Protein AF-0000000075213636 (afdb_homodimer)

Structure (mmCIF, N/CA/C/O backbone):
data_AF-0000000075213636-model_v1
#
loop_
_entity.id
_entity.type
_entity.pdbx_description
1 polymer 'Thymidylate kinase'
#
loop_
_atom_site.group_PDB
_atom_site.id
_atom_site.type_symbol
_atom_site.label_atom_id
_atom_site.label_alt_id
_atom_site.label_comp_id
_atom_site.label_asym_id
_atom_site.label_entity_id
_atom_site.label_seq_id
_atom_site.pdbx_PDB_ins_code
_atom_site.Cartn_x
_atom_site.Cartn_y
_atom_site.Cartn_z
_atom_site.occupancy
_atom_site.B_iso_or_equiv
_atom_site.auth_seq_id
_atom_site.auth_comp_id
_atom_site.auth_asym_id
_atom_site.auth_atom_id
_atom_site.pdbx_PDB_model_num
ATOM 1 N N . MET A 1 1 ? 4.32 19.781 8.117 1 98.44 1 MET A N 1
ATOM 2 C CA . MET A 1 1 ? 3.213 20.672 8.477 1 98.44 1 MET A CA 1
ATOM 3 C C . MET A 1 1 ? 1.872 20 8.18 1 98.44 1 MET A C 1
ATOM 5 O O . MET A 1 1 ? 1.632 19.547 7.059 1 98.44 1 MET A O 1
ATOM 9 N N . GLU A 1 2 ? 1.078 19.844 9.227 1 98.81 2 GLU A N 1
ATOM 10 C CA . GLU A 1 2 ? -0.258 19.266 9.102 1 98.81 2 GLU A CA 1
ATOM 11 C C . GLU A 1 2 ? -1.334 20.281 9.484 1 98.81 2 GLU A C 1
ATOM 13 O O . GLU A 1 2 ? -1.061 21.234 10.203 1 98.81 2 GLU A O 1
ATOM 18 N N . GLY A 1 3 ? -2.5 20.031 9.023 1 98.19 3 GLY A N 1
ATOM 19 C CA . GLY A 1 3 ? -3.666 20.859 9.266 1 98.19 3 GLY A CA 1
ATOM 20 C C . GLY A 1 3 ? -4.836 20.531 8.359 1 98.19 3 GLY A C 1
ATOM 21 O O . GLY A 1 3 ? -4.645 20.062 7.234 1 98.19 3 GLY A O 1
ATOM 22 N N . LEU A 1 4 ? -6.012 20.797 8.875 1 96.75 4 LEU A N 1
ATOM 23 C CA . LEU A 1 4 ? -7.199 20.547 8.07 1 96.75 4 LEU A CA 1
ATOM 24 C C . LEU A 1 4 ? -7.371 21.625 7.012 1 96.75 4 LEU A C 1
ATOM 26 O O . LEU A 1 4 ? -6.645 22.625 7.016 1 96.75 4 LEU A O 1
ATOM 30 N N . ASP A 1 5 ? -8.234 21.375 6.066 1 90.38 5 ASP A N 1
ATOM 31 C CA . ASP A 1 5 ? -8.531 22.359 5.043 1 90.38 5 ASP A CA 1
ATOM 32 C C . ASP A 1 5 ? -8.961 23.688 5.676 1 90.38 5 ASP A C 1
ATOM 34 O O . ASP A 1 5 ? -9.812 23.703 6.57 1 90.38 5 ASP A O 1
ATOM 38 N N . GLY A 1 6 ? -8.312 24.734 5.254 1 90.12 6 GLY A N 1
ATOM 39 C CA . GLY A 1 6 ? -8.664 26.062 5.758 1 90.12 6 GLY A CA 1
ATOM 40 C C . GLY A 1 6 ? -7.883 26.453 7 1 90.12 6 GLY A C 1
ATOM 41 O O . GLY A 1 6 ? -8.086 27.531 7.551 1 90.12 6 GLY A O 1
ATOM 42 N N . SER A 1 7 ? -6.934 25.656 7.414 1 94.81 7 SER A N 1
ATOM 43 C CA . SER A 1 7 ? -6.207 25.922 8.656 1 94.81 7 SER A CA 1
ATOM 44 C C . SER A 1 7 ? -5.098 26.938 8.445 1 94.81 7 SER A C 1
ATOM 46 O O . SER A 1 7 ? -4.539 27.469 9.406 1 94.81 7 SER A O 1
ATOM 48 N N . GLY A 1 8 ? -4.785 27.25 7.168 1 94.31 8 GLY A N 1
ATOM 49 C CA . GLY A 1 8 ? -3.68 28.141 6.871 1 94.31 8 GLY A CA 1
ATOM 50 C C . GLY A 1 8 ? -2.361 27.422 6.668 1 94.31 8 GLY A C 1
ATOM 51 O O . GLY A 1 8 ? -1.298 28.047 6.676 1 94.31 8 GLY A O 1
ATOM 52 N N . LYS A 1 9 ? -2.416 26.109 6.453 1 96.06 9 LYS A N 1
ATOM 53 C CA . LYS A 1 9 ? -1.231 25.266 6.332 1 96.06 9 LYS A CA 1
ATOM 54 C C . LYS A 1 9 ? -0.341 25.734 5.184 1 96.06 9 LYS A C 1
ATOM 56 O O . LYS A 1 9 ? 0.874 25.859 5.348 1 96.06 9 LYS A O 1
ATOM 61 N N . SER A 1 10 ? -0.958 25.984 4.027 1 95 10 SER A N 1
ATOM 62 C CA . SER A 1 10 ? -0.184 26.422 2.867 1 95 10 SER A CA 1
ATOM 63 C C . SER A 1 10 ? 0.524 27.734 3.131 1 95 10 SER A C 1
ATOM 65 O O . SER A 1 10 ? 1.712 27.891 2.834 1 95 10 SER A O 1
ATOM 67 N N . THR A 1 11 ? -0.194 28.641 3.73 1 96.75 11 THR A N 1
ATOM 68 C CA . THR A 1 11 ? 0.362 29.953 4.074 1 96.75 11 THR A CA 1
ATOM 69 C C . THR A 1 11 ? 1.523 29.797 5.051 1 96.75 11 THR A C 1
ATOM 71 O O . THR A 1 11 ? 2.596 30.375 4.844 1 96.75 11 THR A O 1
ATOM 74 N N . GLN A 1 12 ? 1.34 29.062 6.035 1 98.56 12 GLN A N 1
ATOM 75 C CA . GLN A 1 12 ? 2.346 28.922 7.086 1 98.56 12 GLN A CA 1
ATOM 76 C C . GLN A 1 12 ? 3.557 28.141 6.582 1 98.56 12 GLN A C 1
ATOM 78 O O . GLN A 1 12 ? 4.688 28.406 6.992 1 98.56 12 GLN A O 1
ATOM 83 N N . THR A 1 13 ? 3.33 27.141 5.711 1 98.31 13 THR A N 1
ATOM 84 C CA . THR A 1 13 ? 4.441 26.422 5.105 1 98.31 13 THR A CA 1
ATOM 85 C C . THR A 1 13 ? 5.309 27.359 4.27 1 98.31 13 THR A C 1
ATOM 87 O O . THR A 1 13 ? 6.539 27.297 4.332 1 98.31 13 THR A O 1
ATOM 90 N N . ASP A 1 14 ? 4.691 28.188 3.498 1 98.19 14 ASP A N 1
ATOM 91 C CA . ASP A 1 14 ? 5.418 29.141 2.664 1 98.19 14 ASP A CA 1
ATOM 92 C C . ASP A 1 14 ? 6.238 30.109 3.516 1 98.19 14 ASP A C 1
ATOM 94 O O . ASP A 1 14 ? 7.387 30.422 3.182 1 98.19 14 ASP A O 1
ATOM 98 N N . LEU A 1 15 ? 5.652 30.625 4.562 1 98.69 15 LEU A N 1
ATOM 99 C CA . LEU A 1 15 ? 6.355 31.531 5.465 1 98.69 15 LEU A CA 1
ATOM 100 C C . LEU A 1 15 ? 7.539 30.828 6.125 1 98.69 15 LEU A C 1
ATOM 102 O O . LEU A 1 15 ? 8.609 31.422 6.281 1 98.69 15 LEU A O 1
ATOM 106 N N . LEU A 1 16 ? 7.352 29.594 6.523 1 98.75 16 LEU A N 1
ATOM 107 C CA . LEU A 1 16 ? 8.438 28.844 7.129 1 98.75 16 LEU A CA 1
ATOM 108 C C . LEU A 1 16 ? 9.57 28.609 6.133 1 98.75 16 LEU A C 1
ATOM 110 O O . LEU A 1 16 ? 10.75 28.656 6.496 1 98.75 16 LEU A O 1
ATOM 114 N N . GLU A 1 17 ? 9.141 28.312 4.902 1 98.75 17 GLU A N 1
ATOM 115 C CA . GLU A 1 17 ? 10.148 28.172 3.861 1 98.75 17 GLU A CA 1
ATOM 116 C C . GLU A 1 17 ? 10.992 29.438 3.725 1 98.75 17 GLU A C 1
ATOM 118 O O . GLU A 1 17 ? 12.219 29.359 3.625 1 98.75 17 GLU A O 1
ATOM 123 N N . LYS A 1 18 ? 10.359 30.609 3.713 1 98.56 18 LYS A N 1
ATOM 124 C CA . LYS A 1 18 ? 11.07 31.891 3.641 1 98.56 18 LYS A CA 1
ATOM 125 C C . LYS A 1 18 ? 12.039 32.031 4.805 1 98.56 18 LYS A C 1
ATOM 127 O O . LYS A 1 18 ? 13.172 32.5 4.621 1 98.56 18 LYS A O 1
ATOM 132 N N . TYR A 1 19 ? 11.562 31.641 5.926 1 98.44 19 TYR A N 1
ATOM 133 C CA . TYR A 1 19 ? 12.422 31.672 7.105 1 98.44 19 TYR A CA 1
ATOM 134 C C . TYR A 1 19 ? 13.648 30.797 6.906 1 98.44 19 TYR A C 1
ATOM 136 O O . TYR A 1 19 ? 14.773 31.203 7.211 1 98.44 19 TYR A O 1
ATOM 144 N N . ILE A 1 20 ? 13.484 29.594 6.41 1 98.44 20 ILE A N 1
ATOM 145 C CA . ILE A 1 20 ? 14.555 28.625 6.195 1 98.44 20 ILE A CA 1
ATOM 146 C C . ILE A 1 20 ? 15.57 29.203 5.207 1 98.44 20 ILE A C 1
ATOM 148 O O . ILE A 1 20 ? 16.781 29.125 5.438 1 98.44 20 ILE A O 1
ATOM 152 N N . VAL A 1 21 ? 15.07 29.812 4.172 1 98.44 21 VAL A N 1
ATOM 153 C CA . VAL A 1 21 ? 15.914 30.406 3.139 1 98.44 21 VAL A CA 1
ATOM 154 C C . VAL A 1 21 ? 16.703 31.578 3.723 1 98.44 21 VAL A C 1
ATOM 156 O O . VAL A 1 21 ? 17.906 31.688 3.51 1 98.44 21 VAL A O 1
ATOM 159 N N . GLN A 1 22 ? 16.078 32.375 4.453 1 98.12 22 GLN A N 1
ATOM 160 C CA . GLN A 1 22 ? 16.688 33.562 5.039 1 98.12 22 GLN A CA 1
ATOM 161 C C . GLN A 1 22 ? 17.797 33.188 6.023 1 98.12 22 GLN A C 1
ATOM 163 O O . GLN A 1 22 ? 18.75 33.938 6.219 1 98.12 22 GLN A O 1
ATOM 168 N N . ASN A 1 23 ? 17.656 32.031 6.57 1 97.5 23 ASN A N 1
ATOM 169 C CA . ASN A 1 23 ? 18.641 31.594 7.543 1 97.5 23 ASN A CA 1
ATOM 170 C C . ASN A 1 23 ? 19.656 30.641 6.91 1 97.5 23 ASN A C 1
ATOM 172 O O . ASN A 1 23 ? 20.422 29.984 7.613 1 97.5 23 ASN A O 1
ATOM 176 N N . ASN A 1 24 ? 19.688 30.5 5.602 1 97.69 24 ASN A N 1
ATOM 177 C CA . ASN A 1 24 ? 20.656 29.75 4.805 1 97.69 24 ASN A CA 1
ATOM 178 C C . ASN A 1 24 ? 20.703 28.281 5.203 1 97.69 24 ASN A C 1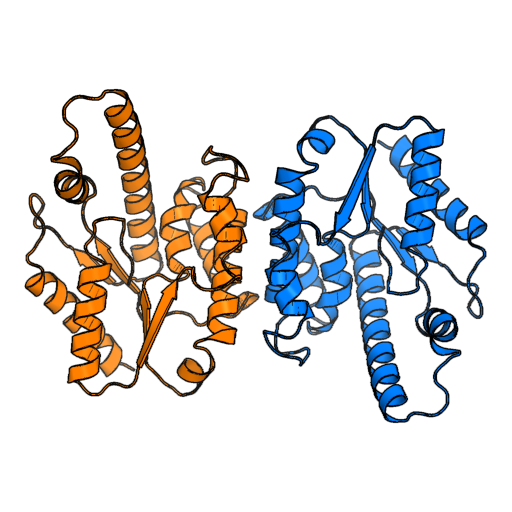
ATOM 180 O O . ASN A 1 24 ? 21.781 27.703 5.312 1 97.69 24 ASN A O 1
ATOM 184 N N . ILE A 1 25 ? 19.578 27.781 5.543 1 97.44 25 ILE A N 1
ATOM 185 C CA . ILE A 1 25 ? 19.469 26.359 5.844 1 97.44 25 ILE A CA 1
ATOM 186 C C . ILE A 1 25 ? 19.203 25.578 4.555 1 97.44 25 ILE A C 1
ATOM 188 O O . ILE A 1 25 ? 18.281 25.906 3.799 1 97.44 25 ILE A O 1
ATOM 192 N N . GLU A 1 26 ? 20.062 24.609 4.219 1 98 26 GLU A N 1
ATOM 193 C CA . GLU A 1 26 ? 19.812 23.734 3.072 1 98 26 GLU A CA 1
ATOM 194 C C . GLU A 1 26 ? 18.578 22.875 3.305 1 98 26 GLU A C 1
ATOM 196 O O . GLU A 1 26 ? 18.469 22.203 4.332 1 98 26 GLU A O 1
ATOM 201 N N . TYR A 1 27 ? 17.703 22.891 2.381 1 98.5 27 TYR A N 1
ATOM 202 C CA . TYR A 1 27 ? 16.453 22.172 2.598 1 98.5 27 TYR A CA 1
ATOM 203 C C . TYR A 1 27 ? 15.883 21.656 1.283 1 98.5 27 TYR A C 1
ATOM 205 O O . TYR A 1 27 ? 16.375 22 0.207 1 98.5 27 TYR A O 1
ATOM 213 N N . LYS A 1 28 ? 14.969 20.703 1.385 1 98.75 28 LYS A N 1
ATOM 214 C CA . LYS A 1 28 ? 14.109 20.203 0.314 1 98.75 28 LYS A CA 1
ATOM 215 C C . LYS A 1 28 ? 12.633 20.281 0.716 1 98.75 28 LYS A C 1
ATOM 217 O O . LYS A 1 28 ? 12.25 19.734 1.758 1 98.75 28 LYS A O 1
ATOM 222 N N . LYS A 1 29 ? 11.906 21 -0.057 1 98.56 29 LYS A N 1
ATOM 223 C CA . LYS A 1 29 ? 10.461 21.062 0.17 1 98.56 29 LYS A CA 1
ATOM 224 C C . LYS A 1 29 ? 9.742 19.953 -0.59 1 98.56 29 LYS A C 1
ATOM 226 O O . LYS A 1 29 ? 10.055 19.688 -1.752 1 98.56 29 LYS A O 1
ATOM 231 N N . ILE A 1 30 ? 8.828 19.281 0.078 1 98.44 30 ILE A N 1
ATOM 232 C CA . ILE A 1 30 ? 8.016 18.266 -0.584 1 98.44 30 ILE A CA 1
ATOM 233 C C . ILE A 1 30 ? 6.539 18.484 -0.251 1 98.44 30 ILE A C 1
ATOM 235 O O . ILE A 1 30 ? 6.211 19.141 0.749 1 98.44 30 ILE A O 1
ATOM 239 N N . LYS A 1 31 ? 5.734 18.031 -1.132 1 98.12 31 LYS A N 1
ATOM 240 C CA . LYS A 1 31 ? 4.281 18.047 -0.967 1 98.12 31 LYS A CA 1
ATOM 241 C C . LYS A 1 31 ? 3.682 16.672 -1.266 1 98.12 31 LYS A C 1
ATOM 243 O O . LYS A 1 31 ? 3.994 16.062 -2.289 1 98.12 31 LYS A O 1
ATOM 248 N N . LEU A 1 32 ? 2.873 16.234 -0.348 1 98.44 32 LEU A N 1
ATOM 249 C CA . LEU A 1 32 ? 2.291 14.914 -0.476 1 98.44 32 LEU A CA 1
ATOM 250 C C . LEU A 1 32 ? 0.772 14.969 -0.342 1 98.44 32 LEU A C 1
ATOM 252 O O . LEU A 1 32 ? 0.242 15.766 0.431 1 98.44 32 LEU A O 1
ATOM 256 N N . PRO A 1 33 ? 0.074 14.156 -1.044 1 98.31 33 PRO A N 1
ATOM 257 C CA . PRO A 1 33 ? 0.541 13.234 -2.08 1 98.31 33 PRO A CA 1
ATOM 258 C C . PRO A 1 33 ? 1.236 13.945 -3.236 1 98.31 33 PRO A C 1
ATOM 260 O O . PRO A 1 33 ? 1.081 15.164 -3.4 1 98.31 33 PRO A O 1
ATOM 263 N N . ASP A 1 34 ? 2.057 13.227 -3.906 1 98.31 34 ASP A N 1
ATOM 264 C CA . ASP A 1 34 ? 2.752 13.797 -5.055 1 98.31 34 ASP A CA 1
ATOM 265 C C . ASP A 1 34 ? 1.877 13.758 -6.305 1 98.31 34 ASP A C 1
ATOM 267 O O . ASP A 1 34 ? 2.088 12.922 -7.188 1 98.31 34 ASP A O 1
ATOM 271 N N . TYR A 1 35 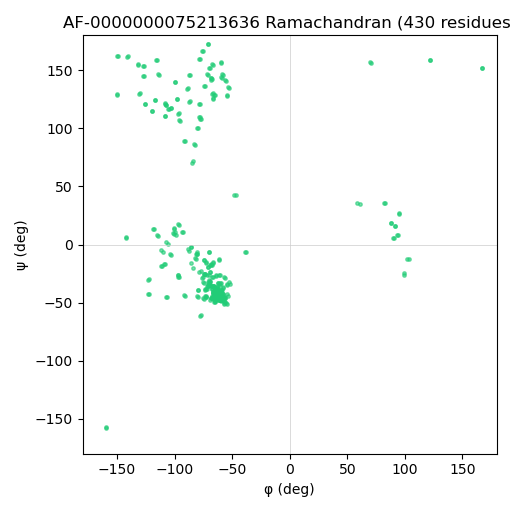? 1.052 14.742 -6.488 1 96.5 35 TYR A N 1
ATOM 272 C CA . TYR A 1 35 ? 0.042 14.742 -7.543 1 96.5 35 TYR A CA 1
ATOM 273 C C . TYR A 1 35 ? 0.682 14.945 -8.906 1 96.5 35 TYR A C 1
ATOM 275 O O . TYR A 1 35 ? 0.048 14.703 -9.938 1 96.5 35 TYR A O 1
ATOM 283 N N . ASP A 1 36 ? 1.864 15.367 -8.922 1 96 36 ASP A N 1
ATOM 284 C CA . ASP A 1 36 ? 2.566 15.594 -10.188 1 96 36 ASP A CA 1
ATOM 285 C C . ASP A 1 36 ? 3.223 14.305 -10.68 1 96 36 ASP A C 1
ATOM 287 O O . ASP A 1 36 ? 3.836 14.289 -11.75 1 96 36 ASP A O 1
ATOM 291 N N . SER A 1 37 ? 3.117 13.273 -9.938 1 97.38 37 SER A N 1
ATOM 292 C CA . SER A 1 37 ? 3.729 11.984 -10.258 1 97.38 37 SER A CA 1
ATOM 293 C C . SER A 1 37 ? 2.668 10.93 -10.547 1 97.38 37 SER A C 1
ATOM 295 O O . SER A 1 37 ? 1.617 10.906 -9.898 1 97.38 37 SER A O 1
ATOM 297 N N . PRO A 1 38 ? 2.957 10 -11.461 1 98.12 38 PRO A N 1
ATOM 298 C CA . PRO A 1 38 ? 2.033 8.883 -11.672 1 98.12 38 PRO A CA 1
ATOM 299 C C . PRO A 1 38 ? 1.849 8.031 -10.414 1 98.12 38 PRO A C 1
ATOM 301 O O . PRO A 1 38 ? 0.898 7.25 -10.328 1 98.12 38 PRO A O 1
ATOM 304 N N . SER A 1 39 ? 2.707 8.234 -9.43 1 98.31 39 SER A N 1
ATOM 305 C CA . SER A 1 39 ? 2.637 7.426 -8.211 1 98.31 39 SER A CA 1
ATOM 306 C C . SER A 1 39 ? 1.356 7.715 -7.438 1 98.31 39 SER A C 1
ATOM 308 O O . SER A 1 39 ? 0.962 6.93 -6.57 1 98.31 39 SER A O 1
ATOM 310 N N . SER A 1 40 ? 0.679 8.805 -7.754 1 98.62 40 SER A N 1
ATOM 311 C CA . SER A 1 40 ? -0.515 9.188 -7.008 1 98.62 40 SER A CA 1
ATOM 312 C C . SER A 1 40 ? -1.778 8.656 -7.676 1 98.62 40 SER A C 1
ATOM 314 O O . SER A 1 40 ? -2.891 9.039 -7.305 1 98.62 40 SER A O 1
ATOM 316 N N . THR A 1 41 ? -1.629 7.785 -8.633 1 98.56 41 THR A N 1
ATOM 317 C CA . THR A 1 41 ? -2.752 7.297 -9.43 1 98.56 41 THR A CA 1
ATOM 318 C C . THR A 1 41 ? -3.826 6.691 -8.531 1 98.56 41 THR A C 1
ATOM 320 O O . THR A 1 41 ? -5.004 7.039 -8.641 1 98.56 41 THR A O 1
ATOM 323 N N . LEU A 1 42 ? -3.447 5.812 -7.613 1 98.31 42 LEU A N 1
ATOM 324 C CA . LEU A 1 42 ? -4.434 5.156 -6.766 1 98.31 42 LEU A CA 1
ATOM 325 C C . LEU A 1 42 ? -5.066 6.152 -5.797 1 98.31 42 LEU A C 1
ATOM 327 O O . LEU A 1 42 ? -6.25 6.043 -5.473 1 98.31 42 LEU A O 1
ATOM 331 N N . VAL A 1 43 ? -4.258 7.105 -5.328 1 98.38 43 VAL A N 1
ATOM 332 C CA . VAL A 1 43 ? -4.797 8.18 -4.496 1 98.38 43 VAL A CA 1
ATOM 333 C C . VAL A 1 43 ? -5.871 8.938 -5.266 1 98.38 43 VAL A C 1
ATOM 335 O O . VAL A 1 43 ? -6.965 9.18 -4.746 1 98.38 43 VAL A O 1
ATOM 338 N N . ASN A 1 44 ? -5.574 9.242 -6.527 1 97.94 44 ASN A N 1
ATOM 339 C CA . ASN A 1 44 ? -6.512 9.969 -7.371 1 97.94 44 ASN A CA 1
ATOM 340 C C . ASN A 1 44 ? -7.785 9.164 -7.621 1 97.94 44 ASN A C 1
ATOM 342 O O . ASN A 1 44 ? -8.891 9.719 -7.598 1 97.94 44 ASN A O 1
ATOM 346 N N . MET A 1 45 ? -7.645 7.926 -7.887 1 97.69 45 MET A N 1
ATOM 347 C CA . MET A 1 45 ? -8.805 7.055 -8.062 1 97.69 45 MET A CA 1
ATOM 348 C C . MET A 1 45 ? -9.664 7.039 -6.805 1 97.69 45 MET A C 1
ATOM 350 O O . MET A 1 45 ? -10.891 7.117 -6.891 1 97.69 45 MET A O 1
ATOM 354 N N . TYR A 1 46 ? -9.023 7 -5.703 1 97.69 46 TYR A N 1
ATOM 355 C CA . TYR A 1 46 ? -9.703 6.98 -4.414 1 97.69 46 TYR A CA 1
ATOM 356 C C . TYR A 1 46 ? -10.453 8.281 -4.172 1 97.69 46 TYR A C 1
ATOM 358 O O . TYR A 1 46 ? -11.648 8.273 -3.857 1 97.69 46 TYR A O 1
ATOM 366 N N . LEU A 1 47 ? -9.773 9.352 -4.371 1 95.88 47 LEU A N 1
ATOM 367 C CA . LEU A 1 47 ? -10.352 10.672 -4.152 1 95.88 47 LEU A CA 1
ATOM 368 C C . LEU A 1 47 ? -11.461 10.953 -5.16 1 95.88 47 LEU A C 1
ATOM 370 O O . LEU A 1 47 ? -12.398 11.695 -4.867 1 95.88 47 LEU A O 1
ATOM 374 N N . GLY A 1 48 ? -11.328 10.32 -6.328 1 94.75 48 GLY A N 1
ATOM 375 C CA . GLY A 1 48 ? -12.336 10.492 -7.367 1 94.75 48 GLY A CA 1
ATOM 376 C C . GLY A 1 48 ? -13.562 9.625 -7.156 1 94.75 48 GLY A C 1
ATOM 377 O O . GLY A 1 48 ? -14.523 9.703 -7.926 1 94.75 48 GLY A O 1
ATOM 378 N N . GLY A 1 49 ? -13.562 8.742 -6.227 1 95.88 49 GLY A N 1
ATOM 379 C CA . GLY A 1 49 ? -14.719 7.938 -5.879 1 95.88 49 GLY A CA 1
ATOM 380 C C . GLY A 1 49 ? -14.82 6.656 -6.691 1 95.88 49 GLY A C 1
ATOM 381 O O . GLY A 1 49 ? -15.883 6.035 -6.75 1 95.88 49 GLY A O 1
ATOM 382 N N . GLU A 1 50 ? -13.75 6.254 -7.285 1 95.62 50 GLU A N 1
ATOM 383 C CA . GLU A 1 50 ? -13.805 5.094 -8.172 1 95.62 50 GLU A CA 1
ATOM 384 C C . GLU A 1 50 ? -14.055 3.811 -7.383 1 95.62 50 GLU A C 1
ATOM 386 O O . GLU A 1 50 ? -14.539 2.82 -7.938 1 95.62 50 GLU A O 1
ATOM 391 N N . PHE A 1 51 ? -13.719 3.82 -6.137 1 96.75 51 PHE A N 1
ATOM 392 C CA . PHE A 1 51 ? -13.875 2.619 -5.324 1 96.75 51 PHE A CA 1
ATOM 393 C C . PHE A 1 51 ? -15.125 2.713 -4.457 1 96.75 51 PHE A C 1
ATOM 395 O O . PHE A 1 51 ? -15.289 1.946 -3.506 1 96.75 51 PHE A O 1
ATOM 402 N N . GLY A 1 52 ? -15.898 3.707 -4.73 1 92.25 52 GLY A N 1
ATOM 403 C CA . GLY A 1 52 ? -17.094 4.004 -3.949 1 92.25 52 GLY A CA 1
ATOM 404 C C . GLY A 1 52 ? -17.078 5.398 -3.352 1 92.25 52 GLY A C 1
ATOM 405 O O . GLY A 1 52 ? -16.016 5.973 -3.119 1 92.25 52 GLY A O 1
ATOM 406 N N . THR A 1 53 ? -18.281 5.879 -3.025 1 87.81 53 THR A N 1
ATOM 407 C CA . THR A 1 53 ? -18.375 7.258 -2.562 1 87.81 53 THR A CA 1
ATOM 408 C C . THR A 1 53 ? -18.75 7.309 -1.083 1 87.81 53 THR A C 1
ATOM 410 O O . THR A 1 53 ? -18.625 8.359 -0.444 1 87.81 53 THR A O 1
ATOM 413 N N . ASP A 1 54 ? -19 6.145 -0.597 1 86.19 54 ASP A N 1
ATOM 414 C CA . ASP A 1 54 ? -19.266 6.062 0.836 1 86.19 54 ASP A CA 1
ATOM 415 C C . ASP A 1 54 ? -17.984 5.895 1.629 1 86.19 54 ASP A C 1
ATOM 417 O O . ASP A 1 54 ? -17.047 5.215 1.178 1 86.19 54 ASP A O 1
ATOM 421 N N . ALA A 1 55 ? -17.953 6.48 2.818 1 77.94 55 ALA A N 1
ATOM 422 C CA . ALA A 1 55 ? -16.766 6.434 3.672 1 77.94 55 ALA A CA 1
ATOM 423 C C . ALA A 1 55 ? -16.344 4.992 3.951 1 77.94 55 ALA A C 1
ATOM 425 O O . ALA A 1 55 ? -15.156 4.703 4.098 1 77.94 55 ALA A O 1
ATOM 426 N N . SER A 1 56 ? -17.312 4.078 3.938 1 83.88 56 SER A N 1
ATOM 427 C CA . SER A 1 56 ? -17.062 2.689 4.312 1 83.88 56 SER A CA 1
ATOM 428 C C . SER A 1 56 ? -16.594 1.867 3.111 1 83.88 56 SER A C 1
ATOM 430 O O . SER A 1 56 ? -16.188 0.716 3.262 1 83.88 56 SER A O 1
ATOM 432 N N . ASP A 1 57 ? -16.594 2.455 1.96 1 91.81 57 ASP A N 1
ATOM 433 C CA . ASP A 1 57 ? -16.266 1.692 0.756 1 91.81 57 ASP A CA 1
ATOM 434 C C . ASP A 1 57 ? -14.789 1.32 0.716 1 91.81 57 ASP A C 1
ATOM 436 O O . ASP A 1 57 ? -14.422 0.287 0.155 1 91.81 57 ASP A O 1
ATOM 440 N N . VAL A 1 58 ? -14.047 2.229 1.212 1 96.94 58 VAL A N 1
ATOM 441 C CA . VAL A 1 58 ? -12.617 1.973 1.358 1 96.94 58 VAL A CA 1
ATOM 442 C C . VAL A 1 58 ? -12.219 2.074 2.83 1 96.94 58 VAL A C 1
ATOM 444 O O . VAL A 1 58 ? -12.336 3.143 3.438 1 96.94 58 VAL A O 1
ATOM 447 N N . ASN A 1 59 ? -11.805 0.982 3.398 1 97.69 59 ASN A N 1
ATOM 448 C CA . ASN A 1 59 ? -11.484 0.993 4.82 1 97.69 59 ASN A CA 1
ATOM 449 C C . ASN A 1 59 ? -10.203 1.775 5.102 1 97.69 59 ASN A C 1
ATOM 451 O O . ASN A 1 59 ? -9.492 2.16 4.172 1 97.69 59 ASN A O 1
ATOM 455 N N . ALA A 1 60 ? -9.875 1.988 6.316 1 98.25 60 ALA A N 1
ATOM 456 C CA . ALA A 1 60 ? -8.781 2.854 6.738 1 98.25 60 ALA A CA 1
ATOM 457 C C . ALA A 1 60 ? -7.438 2.314 6.25 1 98.25 60 ALA A C 1
ATOM 459 O O . ALA A 1 60 ? -6.562 3.082 5.848 1 98.25 60 ALA A O 1
ATOM 460 N N . TYR A 1 61 ? -7.254 1.004 6.266 1 98.75 61 TYR A N 1
ATOM 461 C CA . TYR A 1 61 ? -5.969 0.388 5.945 1 98.75 61 TYR A CA 1
ATOM 462 C C . TYR A 1 61 ? -5.684 0.481 4.449 1 98.75 61 TYR A C 1
ATOM 464 O O . TYR A 1 61 ? -4.578 0.854 4.047 1 98.75 61 TYR A O 1
ATOM 472 N N . ALA A 1 62 ? -6.703 0.17 3.648 1 98.62 62 ALA A N 1
ATOM 473 C CA . ALA A 1 62 ? -6.543 0.284 2.203 1 98.62 62 ALA A CA 1
ATOM 474 C C . ALA A 1 62 ? -6.27 1.729 1.792 1 98.62 62 ALA A C 1
ATOM 476 O O . ALA A 1 62 ? -5.344 1.998 1.025 1 98.62 62 ALA A O 1
ATOM 477 N N . ALA A 1 63 ? -7.074 2.637 2.334 1 98.31 63 ALA A N 1
ATOM 478 C CA . ALA A 1 63 ? -6.871 4.051 2.037 1 98.31 63 ALA A CA 1
ATOM 479 C C . ALA A 1 63 ? -5.469 4.5 2.443 1 98.31 63 ALA A C 1
ATOM 481 O O . ALA A 1 63 ? -4.777 5.172 1.674 1 98.31 63 ALA A O 1
ATOM 482 N N . SER A 1 64 ? -5.051 4.105 3.607 1 98.75 64 SER A N 1
ATOM 483 C CA . SER A 1 64 ? -3.715 4.449 4.09 1 98.75 64 SER A CA 1
ATOM 484 C C . SER A 1 64 ? -2.635 3.906 3.16 1 98.75 64 SER A C 1
ATOM 486 O O . SER A 1 64 ? -1.636 4.578 2.9 1 98.75 64 SER A O 1
ATOM 488 N N . ALA A 1 65 ? -2.848 2.727 2.682 1 98.88 65 ALA A N 1
ATOM 489 C CA . ALA A 1 65 ? -1.858 2.092 1.815 1 98.88 65 ALA A CA 1
ATOM 490 C C . ALA A 1 65 ? -1.722 2.846 0.496 1 98.88 65 ALA A C 1
ATOM 492 O O . ALA A 1 65 ? -0.621 2.963 -0.047 1 98.88 65 ALA A O 1
ATOM 493 N N . PHE A 1 66 ? -2.844 3.371 -0.042 1 98.81 66 PHE A N 1
ATOM 494 C CA . PHE A 1 66 ? -2.783 4.16 -1.267 1 98.81 66 PHE A CA 1
ATOM 495 C C . PHE A 1 66 ? -1.82 5.332 -1.108 1 98.81 66 PHE A C 1
ATOM 497 O O . PHE A 1 66 ? -0.981 5.574 -1.979 1 98.81 66 PHE A O 1
ATOM 504 N N . TYR A 1 67 ? -1.943 6.004 -0.003 1 98.88 67 TYR A N 1
ATOM 505 C CA . TYR A 1 67 ? -1.1 7.168 0.243 1 98.88 67 TYR A CA 1
ATOM 506 C C . TYR A 1 67 ? 0.335 6.746 0.54 1 98.88 67 TYR A C 1
ATOM 508 O O . TYR A 1 67 ? 1.282 7.418 0.125 1 98.88 67 TYR A O 1
ATOM 516 N N . ALA A 1 68 ? 0.498 5.668 1.264 1 98.94 68 ALA A N 1
ATOM 517 C CA . ALA A 1 68 ? 1.817 5.223 1.703 1 98.94 68 ALA A CA 1
ATOM 518 C C . ALA A 1 68 ? 2.701 4.863 0.511 1 98.94 68 ALA A C 1
ATOM 520 O O . ALA A 1 68 ? 3.883 5.211 0.481 1 98.94 68 ALA A O 1
ATOM 521 N N . VAL A 1 69 ? 2.137 4.16 -0.432 1 98.88 69 VAL A N 1
ATOM 522 C CA . VAL A 1 69 ? 2.957 3.736 -1.562 1 98.88 69 VAL A CA 1
ATOM 523 C C . VAL A 1 69 ? 3.324 4.945 -2.418 1 98.88 69 VAL A C 1
ATOM 525 O O . VAL A 1 69 ? 4.406 4.992 -3.004 1 98.88 69 VAL A O 1
ATOM 528 N N . ASP A 1 70 ? 2.465 5.98 -2.488 1 98.88 70 ASP A N 1
ATOM 529 C CA . ASP A 1 70 ? 2.818 7.242 -3.125 1 98.88 70 ASP A CA 1
ATOM 530 C C . ASP A 1 70 ? 3.98 7.918 -2.398 1 98.88 70 ASP A C 1
ATOM 532 O O . ASP A 1 70 ? 4.91 8.414 -3.033 1 98.88 70 ASP A O 1
ATOM 536 N N . ARG A 1 71 ? 3.908 7.926 -1.122 1 98.81 71 ARG A N 1
ATOM 537 C CA . ARG A 1 71 ? 4.969 8.523 -0.319 1 98.81 71 ARG A CA 1
ATOM 538 C C . ARG A 1 71 ? 6.293 7.805 -0.531 1 98.81 71 ARG A C 1
ATOM 540 O O . ARG A 1 71 ? 7.344 8.438 -0.628 1 98.81 71 ARG A O 1
ATOM 547 N N . PHE A 1 72 ? 6.234 6.488 -0.587 1 98.81 72 PHE A N 1
ATOM 548 C CA . PHE A 1 72 ? 7.445 5.719 -0.846 1 98.81 72 PHE A CA 1
ATOM 549 C C . PHE A 1 72 ? 8.062 6.113 -2.182 1 98.81 72 PHE A C 1
ATOM 551 O O . PHE A 1 72 ? 9.266 6.355 -2.266 1 98.81 72 PHE A O 1
ATOM 558 N N . ALA A 1 73 ? 7.215 6.184 -3.189 1 98.81 73 ALA A N 1
ATOM 559 C CA . ALA A 1 73 ? 7.695 6.566 -4.516 1 98.81 73 ALA A CA 1
ATOM 560 C C . ALA A 1 73 ? 8.312 7.961 -4.492 1 98.81 73 ALA A C 1
ATOM 562 O O . ALA A 1 73 ? 9.391 8.18 -5.055 1 98.81 73 ALA A O 1
ATOM 563 N N . SER A 1 74 ? 7.645 8.898 -3.844 1 98.75 74 SER A N 1
ATOM 564 C CA . SER A 1 74 ? 8.164 10.25 -3.723 1 98.75 74 SER A CA 1
ATOM 565 C C . SER A 1 74 ? 9.531 10.266 -3.037 1 98.75 74 SER A C 1
ATOM 567 O O . SER A 1 74 ? 10.461 10.922 -3.508 1 98.75 74 SER A O 1
ATOM 569 N N . PHE A 1 75 ? 9.617 9.516 -1.938 1 98.81 75 PHE A N 1
ATOM 570 C CA . PHE A 1 75 ? 10.875 9.422 -1.198 1 98.81 75 PHE A CA 1
ATOM 571 C C . PHE A 1 75 ? 12 8.93 -2.1 1 98.81 75 PHE A C 1
ATOM 573 O O . PHE A 1 75 ? 13.031 9.594 -2.234 1 98.81 75 PHE A O 1
ATOM 580 N N . LYS A 1 76 ? 11.719 7.836 -2.775 1 98.12 76 LYS A N 1
ATOM 581 C CA . LYS A 1 76 ? 12.742 7.184 -3.586 1 98.12 76 LYS A CA 1
ATOM 582 C C . LYS A 1 76 ? 13.148 8.055 -4.77 1 98.12 76 LYS A C 1
ATOM 584 O O . LYS A 1 76 ? 14.328 8.125 -5.121 1 98.12 76 LYS A O 1
ATOM 589 N N . LEU A 1 77 ? 12.195 8.773 -5.328 1 97.94 77 LEU A N 1
ATOM 590 C CA . LEU A 1 77 ? 12.438 9.414 -6.613 1 97.94 77 LEU A CA 1
ATOM 591 C C . LEU A 1 77 ? 12.844 10.875 -6.426 1 97.94 77 LEU A C 1
ATOM 593 O O . LEU A 1 77 ? 13.539 11.445 -7.266 1 97.94 77 LEU A O 1
ATOM 597 N N . LYS A 1 78 ? 12.43 11.508 -5.32 1 98.06 78 LYS A N 1
ATOM 598 C CA . LYS A 1 78 ? 12.508 12.961 -5.352 1 98.06 78 LYS A CA 1
ATOM 599 C C . LYS A 1 78 ? 13.367 13.492 -4.207 1 98.06 78 LYS A C 1
ATOM 601 O O . LYS A 1 78 ? 13.984 14.555 -4.324 1 98.06 78 LYS A O 1
ATOM 606 N N . TRP A 1 79 ? 13.383 12.734 -3.041 1 98.62 79 TRP A N 1
ATOM 607 C CA . TRP A 1 79 ? 14.023 13.484 -1.961 1 98.62 79 TRP A CA 1
ATOM 608 C C . TRP A 1 79 ? 14.859 12.562 -1.082 1 98.62 79 TRP A C 1
ATOM 610 O O . TRP A 1 79 ? 15.438 13 -0.084 1 98.62 79 TRP A O 1
ATOM 620 N N . LYS A 1 80 ? 15.039 11.281 -1.434 1 98.31 80 LYS A N 1
ATOM 621 C CA . LYS A 1 80 ? 15.891 10.367 -0.685 1 98.31 80 LYS A CA 1
ATOM 622 C C . LYS A 1 80 ? 17.328 10.867 -0.649 1 98.31 80 LYS A C 1
ATOM 624 O O . LYS A 1 80 ? 17.969 10.875 0.409 1 98.31 80 LYS A O 1
ATOM 629 N N . TYR A 1 81 ? 17.859 11.25 -1.805 1 98.06 81 TYR A N 1
ATOM 630 C CA . TYR A 1 81 ? 19.234 11.75 -1.892 1 98.06 81 TYR A CA 1
ATOM 631 C C . TYR A 1 81 ? 19.438 12.945 -0.971 1 98.06 81 TYR A C 1
ATOM 633 O O . TYR A 1 81 ? 20.406 12.992 -0.217 1 98.06 81 TYR A O 1
ATOM 641 N N . ASP A 1 82 ? 18.5 13.891 -0.997 1 98.69 82 ASP A N 1
ATOM 642 C CA . ASP A 1 82 ? 18.578 15.078 -0.153 1 98.69 82 ASP A CA 1
ATOM 643 C C . ASP A 1 82 ? 18.531 14.703 1.327 1 98.69 82 ASP A C 1
ATOM 645 O O . ASP A 1 82 ? 19.328 15.219 2.125 1 98.69 82 ASP A O 1
ATOM 649 N N . TYR A 1 83 ? 17.672 13.781 1.662 1 98.62 83 TYR A N 1
ATOM 650 C CA . TYR A 1 83 ? 17.516 13.32 3.039 1 98.62 83 TYR A CA 1
ATOM 651 C C . TYR A 1 83 ? 18.797 12.664 3.537 1 98.62 83 TYR A C 1
ATOM 653 O O . TYR A 1 83 ? 19.281 12.992 4.617 1 98.62 83 TYR A O 1
ATOM 661 N N . GLU A 1 84 ? 19.297 11.805 2.684 1 97.94 84 GLU A N 1
ATOM 662 C CA . GLU A 1 84 ? 20.484 11.039 3.074 1 97.94 84 GLU A CA 1
ATOM 663 C C . GLU A 1 84 ? 21.719 11.922 3.121 1 97.94 84 GLU A C 1
ATOM 665 O O . GLU A 1 84 ? 22.719 11.562 3.748 1 97.94 84 GLU A O 1
ATOM 670 N N . ASN A 1 85 ? 21.656 13.062 2.465 1 98.12 85 ASN A N 1
ATOM 671 C CA . ASN A 1 85 ? 22.797 13.984 2.467 1 98.12 85 ASN A CA 1
ATOM 672 C C . ASN A 1 85 ? 22.578 15.133 3.457 1 98.12 85 ASN A C 1
ATOM 674 O O . ASN A 1 85 ? 23.219 16.188 3.338 1 98.12 85 ASN A O 1
ATOM 678 N N . GLY A 1 86 ? 21.609 15.016 4.348 1 97.25 86 GLY A N 1
ATOM 679 C CA . GLY A 1 86 ? 21.531 15.836 5.543 1 97.25 86 GLY A CA 1
ATOM 680 C C . GLY A 1 86 ? 20.672 17.078 5.363 1 97.25 86 GLY A C 1
ATOM 681 O O . GLY A 1 86 ? 20.594 17.922 6.258 1 97.25 86 GLY A O 1
ATOM 682 N N . LYS A 1 87 ? 19.969 17.188 4.246 1 98.19 87 LYS A N 1
ATOM 683 C CA . LYS A 1 87 ? 19.094 18.344 4.07 1 98.19 87 LYS A CA 1
ATOM 684 C C . LYS A 1 87 ? 17.875 18.266 4.992 1 98.19 87 LYS A C 1
ATOM 686 O O . LYS A 1 87 ? 17.391 17.172 5.285 1 98.19 87 LYS A O 1
ATOM 691 N N . LEU A 1 88 ? 17.469 19.469 5.43 1 98.31 88 LEU A N 1
ATOM 692 C CA . LEU A 1 88 ? 16.156 19.562 6.086 1 98.31 88 LEU A CA 1
ATOM 693 C C . LEU A 1 88 ? 15.031 19.281 5.098 1 98.31 88 LEU A C 1
ATOM 695 O O . LEU A 1 88 ? 15.008 19.844 4 1 98.31 88 LEU A O 1
ATOM 699 N N . ILE A 1 89 ? 14.164 18.359 5.414 1 98.81 89 ILE A N 1
ATOM 700 C CA . ILE A 1 89 ? 12.992 18.078 4.582 1 98.81 89 ILE A CA 1
ATOM 701 C C . ILE A 1 89 ? 11.781 18.812 5.145 1 98.81 89 ILE A C 1
ATOM 703 O O . ILE A 1 89 ? 11.352 18.547 6.27 1 98.81 89 ILE A O 1
ATOM 707 N N . LEU A 1 90 ? 11.289 19.766 4.438 1 98.81 90 LEU A N 1
ATOM 708 C CA . LEU A 1 90 ? 10.062 20.484 4.766 1 98.81 90 LEU A CA 1
ATOM 709 C C . LEU A 1 90 ? 8.867 19.875 4.031 1 98.81 90 LEU A C 1
ATOM 711 O O . LEU A 1 90 ? 8.711 20.078 2.824 1 98.81 90 LEU A O 1
ATOM 715 N N . ALA A 1 91 ? 8.062 19.188 4.781 1 98.62 91 ALA A N 1
ATOM 716 C CA . ALA A 1 91 ? 6.988 18.422 4.148 1 98.62 91 ALA A CA 1
ATOM 717 C C . ALA A 1 91 ? 5.629 19.078 4.398 1 98.62 91 ALA A C 1
ATOM 719 O O . ALA A 1 91 ? 5.227 19.266 5.547 1 98.62 91 ALA A O 1
ATOM 720 N N . ASP A 1 92 ? 4.992 19.438 3.303 1 98.19 92 ASP A N 1
ATOM 721 C CA . ASP A 1 92 ? 3.564 19.734 3.371 1 98.19 92 ASP A CA 1
ATOM 722 C C . ASP A 1 92 ? 2.738 18.438 3.357 1 98.19 92 ASP A C 1
ATOM 724 O O . ASP A 1 92 ? 2.486 17.875 2.293 1 98.19 92 ASP A O 1
ATOM 728 N N . ARG A 1 93 ? 2.303 18.031 4.484 1 98.44 93 ARG A N 1
ATOM 729 C CA . ARG A 1 93 ? 1.699 16.734 4.77 1 98.44 93 ARG A CA 1
ATOM 730 C C . ARG A 1 93 ? 2.74 15.617 4.711 1 98.44 93 ARG A C 1
ATOM 732 O O . ARG A 1 93 ? 3.811 15.789 4.125 1 98.44 93 ARG A O 1
ATOM 739 N N . TYR A 1 94 ? 2.441 14.57 5.379 1 98.69 94 TYR A N 1
ATOM 740 C CA . TYR A 1 94 ? 3.295 13.383 5.426 1 98.69 94 TYR A CA 1
ATOM 741 C C . TYR A 1 94 ? 2.5 12.156 5.852 1 98.69 94 TYR A C 1
ATOM 743 O O . TYR A 1 94 ? 1.296 12.07 5.605 1 98.69 94 TYR A O 1
ATOM 751 N N . ALA A 1 95 ? 3.143 11.156 6.371 1 98.75 95 ALA A N 1
ATOM 752 C CA . ALA A 1 95 ? 2.488 9.914 6.77 1 98.75 95 ALA A CA 1
ATOM 753 C C . ALA A 1 95 ? 1.456 10.164 7.867 1 98.75 95 ALA A C 1
ATOM 755 O O . ALA A 1 95 ? 0.454 9.445 7.957 1 98.75 95 ALA A O 1
ATOM 756 N N . THR A 1 96 ? 1.642 11.227 8.648 1 98.81 96 THR A N 1
ATOM 757 C CA . THR A 1 96 ? 0.767 11.547 9.766 1 98.81 96 THR A CA 1
ATOM 758 C C . THR A 1 96 ? -0.613 11.969 9.273 1 98.81 96 THR A C 1
ATOM 760 O O . THR A 1 96 ? -1.587 11.938 10.023 1 98.81 96 THR A O 1
ATOM 763 N N . SER A 1 97 ? -0.685 12.336 7.961 1 98.75 97 SER A N 1
ATOM 764 C CA . SER A 1 97 ? -1.983 12.664 7.383 1 98.75 97 SER A CA 1
ATOM 765 C C . SER A 1 97 ? -2.941 11.477 7.461 1 98.75 97 SER A C 1
ATOM 767 O O . SER A 1 97 ? -4.148 11.664 7.645 1 98.75 97 SER A O 1
ATOM 769 N N . ASN A 1 98 ? -2.424 10.258 7.324 1 98.69 98 ASN A N 1
ATOM 770 C CA . ASN A 1 98 ? -3.268 9.078 7.473 1 98.69 98 ASN A CA 1
ATOM 771 C C . ASN A 1 98 ? -3.938 9.039 8.844 1 98.69 98 ASN A C 1
ATOM 773 O O . ASN A 1 98 ? -5.09 8.617 8.961 1 98.69 98 ASN A O 1
ATOM 777 N N . LEU A 1 99 ? -3.248 9.461 9.891 1 98.81 99 LEU A N 1
ATOM 778 C CA . LEU A 1 99 ? -3.801 9.445 11.242 1 98.81 99 LEU A CA 1
ATOM 779 C C . LEU A 1 99 ? -4.898 10.492 11.391 1 98.81 99 LEU A C 1
ATOM 781 O O . LEU A 1 99 ? -5.816 10.32 12.195 1 98.81 99 LEU A O 1
ATOM 785 N N . ILE A 1 100 ? -4.82 11.508 10.609 1 98.62 100 ILE A N 1
ATOM 786 C CA . ILE A 1 100 ? -5.809 12.586 10.648 1 98.62 100 ILE A CA 1
ATOM 787 C C . ILE A 1 100 ? -7.066 12.164 9.891 1 98.62 100 ILE A C 1
ATOM 789 O O . ILE A 1 100 ? -8.18 12.305 10.398 1 98.62 100 ILE A O 1
ATOM 793 N N . TYR A 1 101 ? -6.902 11.492 8.797 1 97.5 101 TYR A N 1
ATOM 794 C CA . TYR A 1 101 ? -8.023 11.398 7.867 1 97.5 101 TYR A CA 1
ATOM 795 C C . TYR A 1 101 ? -8.609 9.984 7.867 1 97.5 101 TYR A C 1
ATOM 797 O O . TYR A 1 101 ? -9.734 9.773 7.41 1 97.5 101 TYR A O 1
ATOM 805 N N . GLN A 1 102 ? -7.871 9.016 8.383 1 97.75 102 GLN A N 1
ATOM 806 C CA . GLN A 1 102 ? -8.352 7.641 8.266 1 97.75 102 GLN A CA 1
ATOM 807 C C . GLN A 1 102 ? -8.75 7.078 9.633 1 97.75 102 GLN A C 1
ATOM 809 O O . GLN A 1 102 ? -9.516 6.117 9.711 1 97.75 102 GLN A O 1
ATOM 814 N N . THR A 1 103 ? -8.297 7.672 10.719 1 97.62 103 THR A N 1
ATOM 815 C CA . THR A 1 103 ? -8.492 7.121 12.055 1 97.62 103 THR A CA 1
ATOM 816 C C . THR A 1 103 ? -9.977 7.047 12.398 1 97.62 103 THR A C 1
ATOM 818 O O . THR A 1 103 ? -10.414 6.113 13.07 1 97.62 103 THR A O 1
ATOM 821 N N . GLU A 1 104 ? -10.742 7.965 11.906 1 94.31 104 GLU A N 1
ATOM 822 C CA . GLU A 1 104 ? -12.156 8.031 12.258 1 94.31 104 GLU A CA 1
ATOM 823 C C . GLU A 1 104 ? -12.93 6.844 11.672 1 94.31 104 GLU A C 1
ATOM 825 O O . GLU A 1 104 ? -14.055 6.57 12.086 1 94.31 104 GLU A O 1
ATOM 830 N N . LYS A 1 105 ? -12.367 6.172 10.711 1 95.38 105 LYS A N 1
ATOM 831 C CA . LYS A 1 105 ? -12.984 4.977 10.148 1 95.38 105 LYS A CA 1
ATOM 832 C C . LYS A 1 105 ? -12.859 3.791 11.102 1 95.38 105 LYS A C 1
ATOM 834 O O . LYS A 1 105 ? -13.508 2.762 10.914 1 95.38 105 LYS A O 1
ATOM 839 N N . ILE A 1 106 ? -11.977 3.959 12.125 1 96.75 106 ILE A N 1
ATOM 840 C CA . ILE A 1 106 ? -11.672 2.91 13.086 1 96.75 106 ILE A CA 1
ATOM 841 C C . ILE A 1 106 ? -12.453 3.148 14.375 1 96.75 106 ILE A C 1
ATOM 843 O O . ILE A 1 106 ? -12.594 4.289 14.828 1 96.75 106 ILE A O 1
ATOM 847 N N . ASP A 1 107 ? -12.984 2.08 15.008 1 96.69 107 ASP A N 1
ATOM 848 C CA . ASP A 1 107 ? -13.594 2.217 16.328 1 96.69 107 ASP A CA 1
ATOM 849 C C . ASP A 1 107 ? -12.625 2.883 17.312 1 96.69 107 ASP A C 1
ATOM 851 O O . ASP A 1 107 ? -11.453 2.527 17.375 1 96.69 107 ASP A O 1
ATOM 855 N N . GLU A 1 108 ? -13.148 3.787 18.031 1 97.19 108 GLU A N 1
ATOM 856 C CA . GLU A 1 108 ? -12.305 4.602 18.906 1 97.19 108 GLU A CA 1
ATOM 857 C C . GLU A 1 108 ? -11.469 3.73 19.828 1 97.19 108 GLU A C 1
ATOM 859 O O . GLU A 1 108 ? -10.328 4.066 20.141 1 97.19 108 GLU A O 1
ATOM 864 N N . ASN A 1 109 ? -12.008 2.646 20.25 1 98.06 109 ASN A N 1
ATOM 865 C CA . ASN A 1 109 ? -11.289 1.77 21.172 1 98.06 109 ASN A CA 1
ATOM 866 C C . ASN A 1 109 ? -10.125 1.067 20.484 1 98.06 109 ASN A C 1
ATOM 868 O O . ASN A 1 109 ? -9.32 0.401 21.141 1 98.06 109 ASN A O 1
ATOM 872 N N . LYS A 1 110 ? -10 1.23 19.188 1 98.38 110 LYS A N 1
ATOM 873 C CA . LYS A 1 110 ? -8.922 0.601 18.422 1 98.38 110 LYS A CA 1
ATOM 874 C C . LYS A 1 110 ? -8.023 1.647 17.766 1 98.38 110 LYS A C 1
ATOM 876 O O . LYS A 1 110 ? -7.223 1.326 16.891 1 98.38 110 LYS A O 1
ATOM 881 N N . TRP A 1 111 ? -8.156 2.898 18.172 1 98.62 111 TRP A N 1
ATOM 882 C CA . TRP A 1 111 ? -7.379 3.988 17.594 1 98.62 111 TRP A CA 1
ATOM 883 C C . TRP A 1 111 ? -5.887 3.783 17.828 1 98.62 111 TRP A C 1
ATOM 885 O O . TRP A 1 111 ? -5.07 4 16.938 1 98.62 111 TRP A O 1
ATOM 895 N N . ASP A 1 112 ? -5.543 3.328 18.984 1 98.69 112 ASP A N 1
ATOM 896 C CA . ASP A 1 112 ? -4.133 3.1 19.297 1 98.69 112 ASP A CA 1
ATOM 897 C C . ASP A 1 112 ? -3.537 2.031 18.375 1 98.69 112 ASP A C 1
ATOM 899 O O . ASP A 1 112 ? -2.416 2.182 17.891 1 98.69 112 ASP A O 1
ATOM 903 N N . GLU A 1 113 ? -4.27 1.003 18.203 1 98.56 113 GLU A N 1
ATOM 904 C CA . GLU A 1 113 ? -3.812 -0.086 17.344 1 98.56 113 GLU A CA 1
ATOM 905 C C . GLU A 1 113 ? -3.607 0.392 15.906 1 98.56 113 GLU A C 1
ATOM 907 O O . GLU A 1 113 ? -2.617 0.036 15.266 1 98.56 113 GLU A O 1
ATOM 912 N N . TYR A 1 114 ? -4.512 1.147 15.461 1 98.69 114 TYR A N 1
ATOM 913 C CA . TYR A 1 114 ? -4.398 1.669 14.109 1 98.69 114 TYR A CA 1
ATOM 914 C C . TYR A 1 114 ? -3.201 2.604 13.977 1 98.69 114 TYR A C 1
ATOM 916 O O . TYR A 1 114 ? -2.459 2.537 12.992 1 98.69 114 TYR A O 1
ATOM 924 N N . ILE A 1 115 ? -3.014 3.469 14.938 1 98.69 115 ILE A N 1
ATOM 925 C CA . ILE A 1 115 ? -1.898 4.41 14.93 1 98.69 115 ILE A CA 1
ATOM 926 C C . ILE A 1 115 ? -0.578 3.645 14.914 1 98.69 115 ILE A C 1
ATOM 928 O O . ILE A 1 115 ? 0.321 3.953 14.133 1 98.69 115 ILE A O 1
ATOM 932 N N . GLU A 1 116 ? -0.501 2.65 15.695 1 98.69 116 GLU A N 1
ATOM 933 C CA . GLU A 1 116 ? 0.7 1.822 15.758 1 98.69 116 GLU A CA 1
ATOM 934 C C . GLU A 1 116 ? 0.943 1.106 14.43 1 98.69 116 GLU A C 1
ATOM 936 O O . GLU A 1 116 ? 2.078 1.039 13.953 1 98.69 116 GLU A O 1
ATOM 941 N N . TRP A 1 117 ? -0.102 0.557 13.898 1 98.81 117 TRP A N 1
ATOM 942 C CA . TRP A 1 117 ? 0.01 -0.112 12.602 1 98.81 117 TRP A CA 1
ATOM 943 C C . TRP A 1 117 ? 0.514 0.851 11.531 1 98.81 117 TRP A C 1
ATOM 945 O O . TRP A 1 117 ? 1.421 0.518 10.766 1 98.81 117 TRP A O 1
ATOM 955 N N . SER A 1 118 ? -0.106 2.029 11.508 1 98.75 118 SER A N 1
ATOM 956 C CA . SER A 1 118 ? 0.238 3.02 10.5 1 98.75 118 SER A CA 1
ATOM 957 C C . SER A 1 118 ? 1.707 3.418 10.586 1 98.75 118 SER A C 1
ATOM 959 O O . SER A 1 118 ? 2.406 3.471 9.57 1 98.75 118 SER A O 1
ATOM 961 N N . GLU A 1 119 ? 2.191 3.635 11.758 1 98.44 119 GLU A N 1
ATOM 962 C CA . GLU A 1 119 ? 3.588 4.004 11.969 1 98.44 119 GLU A CA 1
ATOM 963 C C . GLU A 1 119 ? 4.523 2.873 11.555 1 98.44 119 GLU A C 1
ATOM 965 O O . GLU A 1 119 ? 5.52 3.104 10.867 1 98.44 119 GLU A O 1
ATOM 970 N N . ASP A 1 120 ? 4.203 1.719 12.023 1 98.81 120 ASP A N 1
ATOM 971 C CA . ASP A 1 120 ? 5.043 0.572 11.695 1 98.81 120 ASP A CA 1
ATOM 972 C C . ASP A 1 120 ? 5.102 0.347 10.188 1 98.81 120 ASP A C 1
ATOM 974 O O . ASP A 1 120 ? 6.18 0.125 9.625 1 98.81 120 ASP A O 1
ATOM 978 N N . PHE A 1 121 ? 3.912 0.411 9.547 1 98.88 121 PHE A N 1
ATOM 979 C CA . PHE A 1 121 ? 3.814 0.168 8.109 1 98.88 121 PHE A CA 1
ATOM 980 C C . PHE A 1 121 ? 4.656 1.172 7.332 1 98.88 121 PHE A C 1
ATOM 982 O O . PHE A 1 121 ? 5.453 0.789 6.473 1 98.88 121 PHE A O 1
ATOM 989 N N . GLU A 1 122 ? 4.586 2.438 7.691 1 98.69 122 GLU A N 1
ATOM 990 C CA . GLU A 1 122 ? 5.242 3.5 6.934 1 98.69 122 GLU A CA 1
ATOM 991 C C . GLU A 1 122 ? 6.73 3.576 7.262 1 98.69 122 GLU A C 1
ATOM 993 O O . GLU A 1 122 ? 7.57 3.564 6.359 1 98.69 122 GLU A O 1
ATOM 998 N N . TYR A 1 123 ? 7.074 3.512 8.531 1 98.81 123 TYR A N 1
ATOM 999 C CA . TYR A 1 123 ? 8.438 3.865 8.922 1 98.81 123 TYR A CA 1
ATOM 1000 C C . TYR A 1 123 ? 9.305 2.623 9.039 1 98.81 123 TYR A C 1
ATOM 1002 O O . TYR A 1 123 ? 10.523 2.689 8.836 1 98.81 123 TYR A O 1
ATOM 1010 N N . ASN A 1 124 ? 8.734 1.486 9.352 1 98.62 124 ASN A N 1
ATOM 1011 C CA . ASN A 1 124 ? 9.539 0.287 9.555 1 98.62 124 ASN A CA 1
ATOM 1012 C C . ASN A 1 124 ? 9.383 -0.699 8.406 1 98.62 124 ASN A C 1
ATOM 1014 O O . ASN A 1 124 ? 10.375 -1.234 7.902 1 98.62 124 ASN A O 1
ATOM 1018 N N . LYS A 1 125 ? 8.164 -0.955 7.945 1 98.56 125 LYS A N 1
ATOM 1019 C CA . LYS A 1 125 ? 7.949 -1.922 6.871 1 98.56 125 LYS A CA 1
ATOM 1020 C C . LYS A 1 125 ? 8.328 -1.331 5.516 1 98.56 125 LYS A C 1
ATOM 1022 O O . LYS A 1 125 ? 9.352 -1.696 4.938 1 98.56 125 LYS A O 1
ATOM 1027 N N . ILE A 1 126 ? 7.629 -0.252 5.148 1 97.44 126 ILE A N 1
ATOM 1028 C CA . ILE A 1 126 ? 7.91 0.376 3.861 1 97.44 126 ILE A CA 1
ATOM 1029 C C . ILE A 1 126 ? 9.234 1.135 3.939 1 97.44 126 ILE A C 1
ATOM 1031 O O . ILE A 1 126 ? 9.984 1.191 2.959 1 97.44 126 ILE A O 1
ATOM 1035 N N . GLY A 1 127 ? 9.477 1.781 5.09 1 98 127 GLY A N 1
ATOM 1036 C CA . GLY A 1 127 ? 10.812 2.26 5.406 1 98 127 GLY A CA 1
ATOM 1037 C C . GLY A 1 127 ? 11.031 3.707 5.012 1 98 127 GLY A C 1
ATOM 1038 O O . GLY A 1 127 ? 12.164 4.105 4.707 1 98 127 GLY A O 1
ATOM 1039 N N . ILE A 1 128 ? 10.016 4.555 4.945 1 98.56 128 ILE A N 1
ATOM 1040 C CA . ILE A 1 128 ? 10.273 5.977 4.762 1 98.56 128 ILE A CA 1
ATOM 1041 C C . ILE A 1 128 ? 10.695 6.602 6.09 1 98.56 128 ILE A C 1
ATOM 1043 O O . ILE A 1 128 ? 10.414 6.051 7.156 1 98.56 128 ILE A O 1
ATOM 1047 N N . PRO A 1 129 ? 11.359 7.746 6.078 1 98.75 129 PRO A N 1
ATOM 1048 C CA . PRO A 1 129 ? 11.883 8.328 7.316 1 98.75 129 PRO A CA 1
ATOM 1049 C C . PRO A 1 129 ? 10.773 8.805 8.258 1 98.75 129 PRO A C 1
ATOM 1051 O O . PRO A 1 129 ? 9.758 9.336 7.801 1 98.75 129 PRO A O 1
ATOM 1054 N N . ARG A 1 130 ? 10.977 8.617 9.5 1 98.56 130 ARG A N 1
ATOM 1055 C CA . ARG A 1 130 ? 10.117 9.203 10.516 1 98.56 130 ARG A CA 1
ATOM 1056 C C . ARG A 1 130 ? 10.383 10.695 10.656 1 98.56 130 ARG A C 1
ATOM 1058 O O . ARG A 1 130 ? 11.531 11.133 10.688 1 98.56 130 ARG A O 1
ATOM 1065 N N . PRO A 1 131 ? 9.391 11.461 10.75 1 98.5 131 PRO A N 1
ATOM 1066 C CA . PRO A 1 131 ? 9.648 12.891 10.953 1 98.5 131 PRO A CA 1
ATOM 1067 C C . PRO A 1 131 ? 10.242 13.188 12.328 1 98.5 131 PRO A C 1
ATOM 1069 O O . PRO A 1 131 ? 9.875 12.547 13.32 1 98.5 131 PRO A O 1
ATOM 1072 N N . ASP A 1 132 ? 11.164 14.172 12.336 1 98.06 132 ASP A N 1
ATOM 1073 C CA . ASP A 1 132 ? 11.711 14.648 13.602 1 98.06 132 ASP A CA 1
ATOM 1074 C C . ASP A 1 132 ? 10.711 15.539 14.328 1 98.06 132 ASP A C 1
ATOM 1076 O O . ASP A 1 132 ? 10.727 15.633 15.555 1 98.06 132 ASP A O 1
ATOM 1080 N N . LEU A 1 133 ? 9.875 16.188 13.539 1 98.69 133 LEU A N 1
ATOM 1081 C CA . LEU A 1 133 ? 8.914 17.141 14.062 1 98.69 133 LEU A CA 1
ATOM 1082 C C . LEU A 1 133 ? 7.66 17.188 13.195 1 98.69 133 LEU A C 1
ATOM 1084 O O . LEU A 1 133 ? 7.75 17.219 11.969 1 98.69 133 LEU A O 1
ATOM 1088 N N . VAL A 1 134 ? 6.559 17.062 13.828 1 98.88 134 VAL A N 1
ATOM 1089 C CA . VAL A 1 134 ? 5.266 17.281 13.188 1 98.88 134 VAL A CA 1
ATOM 1090 C C . VAL A 1 134 ? 4.559 18.469 13.852 1 98.88 134 VAL A C 1
ATOM 1092 O O . VAL A 1 134 ? 4.422 18.516 15.078 1 98.88 134 VAL A O 1
ATOM 1095 N N . ILE A 1 135 ? 4.203 19.422 13.07 1 98.94 135 ILE A N 1
ATOM 1096 C CA . ILE A 1 135 ? 3.434 20.562 13.547 1 98.94 135 ILE A CA 1
ATOM 1097 C C . ILE A 1 135 ? 2.004 20.484 13.016 1 98.94 135 ILE A C 1
ATOM 1099 O O . ILE A 1 135 ? 1.792 20.406 11.805 1 98.94 135 ILE A O 1
ATOM 1103 N N . PHE A 1 136 ? 1.055 20.438 13.914 1 98.94 136 PHE A N 1
ATOM 1104 C CA . PHE A 1 136 ? -0.355 20.453 13.539 1 98.94 136 PHE A CA 1
ATOM 1105 C C . PHE A 1 136 ? -0.977 21.812 13.82 1 98.94 136 PHE A C 1
ATOM 1107 O O . PHE A 1 136 ? -1.011 22.266 14.969 1 98.94 136 PHE A O 1
ATOM 1114 N N . LEU A 1 137 ? -1.42 22.484 12.758 1 98.81 137 LEU A N 1
ATOM 1115 C CA . LEU A 1 137 ? -2.145 23.734 12.906 1 98.81 137 LEU A CA 1
ATOM 1116 C C . LEU A 1 137 ? -3.588 23.484 13.328 1 98.81 137 LEU A C 1
ATOM 1118 O O . LEU A 1 137 ? -4.41 23.047 12.523 1 98.81 137 LEU A O 1
ATOM 1122 N N . ASP A 1 138 ? -3.887 23.797 14.562 1 98.62 138 ASP A N 1
ATOM 1123 C CA . ASP A 1 138 ? -5.215 23.547 15.109 1 98.62 138 ASP A CA 1
ATOM 1124 C C . ASP A 1 138 ? -6.129 24.75 14.93 1 98.62 138 ASP A C 1
ATOM 1126 O O . ASP A 1 138 ? -6.203 25.625 15.797 1 98.62 138 ASP A O 1
ATOM 1130 N N . MET A 1 139 ? -6.801 24.766 13.805 1 97.44 139 MET A N 1
ATOM 1131 C CA . MET A 1 139 ? -7.848 25.734 13.492 1 97.44 139 MET A CA 1
ATOM 1132 C C . MET A 1 139 ? -9.234 25.109 13.641 1 97.44 139 MET A C 1
ATOM 1134 O O . MET A 1 139 ? -9.547 24.109 12.977 1 97.44 139 MET A O 1
ATOM 1138 N N . PRO A 1 140 ? -10 25.641 14.539 1 96.25 140 PRO A N 1
ATOM 1139 C CA . PRO A 1 140 ? -11.352 25.094 14.656 1 96.25 140 PRO A CA 1
ATOM 1140 C C . PRO A 1 140 ? -12.117 25.141 13.336 1 96.25 140 PRO A C 1
ATOM 1142 O O . PRO A 1 140 ? -12.023 26.109 12.586 1 96.25 140 PRO A O 1
ATOM 1145 N N . VAL A 1 141 ? -12.859 24.094 13.117 1 95.06 141 VAL A N 1
ATOM 1146 C CA . VAL A 1 141 ? -13.523 23.875 11.836 1 95.06 141 VAL A CA 1
ATOM 1147 C C . VAL A 1 141 ? -14.539 25 11.594 1 95.06 141 VAL A C 1
ATOM 1149 O O . VAL A 1 141 ? -14.633 25.516 10.484 1 95.06 141 VAL A O 1
ATOM 1152 N N . GLU A 1 142 ? -15.234 25.391 12.602 1 92.06 142 GLU A N 1
ATOM 1153 C CA . GLU A 1 142 ? -16.25 26.422 12.477 1 92.06 142 GLU A CA 1
ATOM 1154 C C . GLU A 1 142 ? -15.625 27.75 12.039 1 92.06 142 GLU A C 1
ATOM 1156 O O . GLU A 1 142 ? -16.219 28.5 11.258 1 92.06 142 GLU A O 1
ATOM 1161 N N . ILE A 1 143 ? -14.531 27.984 12.539 1 92.81 143 ILE A N 1
ATOM 1162 C CA . ILE A 1 143 ? -13.836 29.234 12.219 1 92.81 143 ILE A CA 1
ATOM 1163 C C . ILE A 1 143 ? -13.297 29.172 10.789 1 92.81 143 ILE A C 1
ATOM 1165 O O . ILE A 1 143 ? -13.453 30.125 10.023 1 92.81 143 ILE A O 1
ATOM 1169 N N . SER A 1 144 ? -12.703 28.078 10.398 1 90.62 144 SER A N 1
ATOM 1170 C CA . SER A 1 144 ? -12.164 27.938 9.055 1 90.62 144 SER A CA 1
ATOM 1171 C C . SER A 1 144 ? -13.281 27.984 8.008 1 90.62 144 SER A C 1
ATOM 1173 O O . SER A 1 144 ? -13.102 28.531 6.922 1 90.62 144 SER A O 1
ATOM 1175 N N . GLN A 1 145 ? -14.406 27.406 8.305 1 86.81 145 GLN A N 1
ATOM 1176 C CA . GLN A 1 145 ? -15.5 27.312 7.344 1 86.81 145 GLN A CA 1
ATOM 1177 C C . GLN A 1 145 ? -16.219 28.656 7.195 1 86.81 145 GLN A C 1
ATOM 1179 O O . GLN A 1 145 ? -16.75 28.969 6.129 1 86.81 145 GLN A O 1
ATOM 1184 N N . ARG A 1 146 ? -16.281 29.422 8.242 1 82.88 146 ARG A N 1
ATOM 1185 C CA . ARG A 1 146 ? -16.844 30.766 8.133 1 82.88 146 ARG A CA 1
ATOM 1186 C C . ARG A 1 146 ? -16.047 31.609 7.141 1 82.88 146 ARG A C 1
ATOM 1188 O O . ARG A 1 146 ? -16.625 32.406 6.391 1 82.88 146 ARG A O 1
ATOM 1195 N N . LEU A 1 147 ? -14.906 31.359 7.109 1 70.75 147 LEU A N 1
ATOM 1196 C CA . LEU A 1 147 ? -14.016 32.094 6.215 1 70.75 147 LEU A CA 1
ATOM 1197 C C . LEU A 1 147 ? -14.211 31.641 4.77 1 70.75 147 LEU A C 1
ATOM 1199 O O . LEU A 1 147 ? -14.023 32.438 3.838 1 70.75 147 LEU A O 1
ATOM 1203 N N . MET A 1 148 ? -14.688 30.375 4.656 1 68.38 148 MET A N 1
ATOM 1204 C CA . MET A 1 148 ? -14.836 29.828 3.316 1 68.38 148 MET A CA 1
ATOM 1205 C C . MET A 1 148 ? -16.234 30.094 2.766 1 68.38 148 MET A C 1
ATOM 1207 O O . MET A 1 148 ? -16.406 30.234 1.555 1 68.38 148 MET A O 1
ATOM 1211 N N . THR A 1 149 ? -17.422 29.922 3.539 1 63.22 149 THR A N 1
ATOM 1212 C CA . THR A 1 149 ? -18.828 29.922 3.123 1 63.22 149 THR A CA 1
ATOM 1213 C C . THR A 1 149 ? -19.344 31.359 2.961 1 63.22 149 THR A C 1
ATOM 1215 O O . THR A 1 149 ? -20.469 31.562 2.516 1 63.22 149 THR A O 1
ATOM 1218 N N . SER A 1 150 ? -18.75 32.469 3.252 1 56.38 150 SER A N 1
ATOM 1219 C CA . SER A 1 150 ? -19.531 33.688 3.057 1 56.38 150 SER A CA 1
ATOM 1220 C C . SER A 1 150 ? -20.391 33.594 1.792 1 56.38 150 SER A C 1
ATOM 1222 O O . SER A 1 150 ? -21.281 34.406 1.572 1 56.38 150 SER A O 1
ATOM 1224 N N . ARG A 1 151 ? -20.219 32.562 1.023 1 53.22 151 ARG A N 1
ATOM 1225 C CA . ARG A 1 151 ? -20.797 32.719 -0.31 1 53.22 151 ARG A CA 1
ATOM 1226 C C . ARG A 1 151 ? -22.047 31.844 -0.454 1 53.22 151 ARG A C 1
ATOM 1228 O O . ARG A 1 151 ? -22.562 31.672 -1.56 1 53.22 151 ARG A O 1
ATOM 1235 N N . TYR A 1 152 ? -22.625 31.016 0.552 1 56.53 152 TYR A N 1
ATOM 1236 C 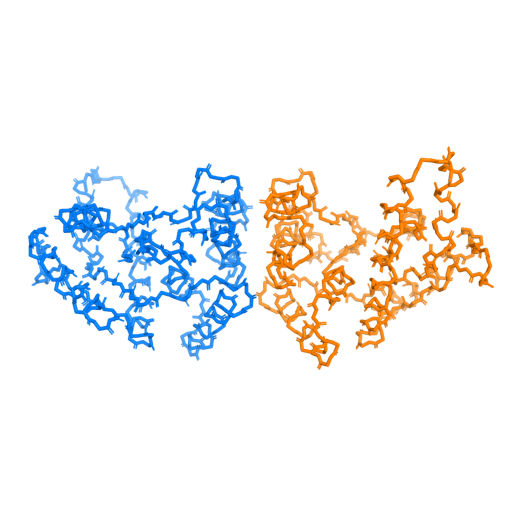CA . TYR A 1 152 ? -23.641 30.047 0.156 1 56.53 152 TYR A CA 1
ATOM 1237 C C . TYR A 1 152 ? -25.016 30.703 0.104 1 56.53 152 TYR A C 1
ATOM 1239 O O . TYR A 1 152 ? -25.594 31.047 1.142 1 56.53 152 TYR A O 1
ATOM 1247 N N . LYS A 1 153 ? -25.359 31.5 -0.704 1 53.78 153 LYS A N 1
ATOM 1248 C CA . LYS A 1 153 ? -26.516 32.281 -1.089 1 53.78 153 LYS A CA 1
ATOM 1249 C C . LYS A 1 153 ? -27.781 31.422 -1.123 1 53.78 153 LYS A C 1
ATOM 1251 O O . LYS A 1 153 ? -28.516 31.438 -2.107 1 53.78 153 LYS A O 1
ATOM 1256 N N . GLY A 1 154 ? -28.094 30.5 -0.165 1 62.12 154 GLY A N 1
ATOM 1257 C CA . GLY A 1 154 ? -29.453 30 -0.137 1 62.12 154 GLY A CA 1
ATOM 1258 C C . GLY A 1 154 ? -29.609 28.625 -0.754 1 62.12 154 GLY A C 1
ATOM 1259 O O . GLY A 1 154 ? -30.719 28.125 -0.887 1 62.12 154 GLY A O 1
ATOM 1260 N N . ASP A 1 155 ? -28.812 27.953 -1.451 1 63.62 155 ASP A N 1
ATOM 1261 C CA . ASP A 1 155 ? -28.969 26.656 -2.104 1 63.62 155 ASP A CA 1
ATOM 1262 C C . ASP A 1 155 ? -28.844 25.516 -1.095 1 63.62 155 ASP A C 1
ATOM 1264 O O . ASP A 1 155 ? -27.766 25.297 -0.537 1 63.62 155 ASP A O 1
ATOM 1268 N N . GLU A 1 156 ? -30.031 24.766 -0.764 1 64.94 156 GLU A N 1
ATOM 1269 C CA . GLU A 1 156 ? -30.141 23.703 0.223 1 64.94 156 GLU A CA 1
ATOM 1270 C C . GLU A 1 156 ? -29.141 22.594 -0.039 1 64.94 156 GLU A C 1
ATOM 1272 O O . GLU A 1 156 ? -28.578 22.031 0.899 1 64.94 156 GLU A O 1
ATOM 1277 N N . ASN A 1 157 ? -29.109 22.109 -1.282 1 67.31 157 ASN A N 1
ATOM 1278 C CA . ASN A 1 157 ? -28.125 21.078 -1.628 1 67.31 157 ASN A CA 1
ATOM 1279 C C . ASN A 1 157 ? -26.719 21.5 -1.23 1 67.31 157 ASN A C 1
ATOM 1281 O O . ASN A 1 157 ? -25.922 20.672 -0.756 1 67.31 157 ASN A O 1
ATOM 1285 N N . LYS A 1 158 ? -26.484 22.688 -1.321 1 74 158 LYS A N 1
ATOM 1286 C CA . LYS A 1 158 ? -25.188 23.234 -0.936 1 74 158 LYS A CA 1
ATOM 1287 C C . LYS A 1 158 ? -25.031 23.25 0.582 1 74 158 LYS A C 1
ATOM 1289 O O . LYS A 1 158 ? -23.922 23.062 1.097 1 74 158 LYS A O 1
ATOM 1294 N N . LYS A 1 159 ? -26.156 23.297 1.19 1 73.81 159 LYS A N 1
ATOM 1295 C CA . LYS A 1 159 ? -26.141 23.281 2.65 1 73.81 159 LYS A CA 1
ATOM 1296 C C . LYS A 1 159 ? -25.844 21.875 3.178 1 73.81 159 LYS A C 1
ATOM 1298 O O . LYS A 1 159 ? -25.062 21.719 4.113 1 73.81 159 LYS A O 1
ATOM 1303 N N . ASP A 1 160 ? -26.469 20.828 2.666 1 76.56 160 ASP A N 1
ATOM 1304 C CA . ASP A 1 160 ? -26.234 19.453 3.074 1 76.56 160 ASP A CA 1
ATOM 1305 C C . ASP A 1 160 ? -24.781 19.047 2.84 1 76.56 160 ASP A C 1
ATOM 1307 O O . ASP A 1 160 ? -24.172 18.391 3.686 1 76.56 160 ASP A O 1
ATOM 1311 N N . VAL A 1 161 ? -24.297 19.406 1.766 1 78.38 161 VAL A N 1
ATOM 1312 C CA . VAL A 1 161 ? -22.906 19.125 1.421 1 78.38 161 VAL A CA 1
ATOM 1313 C C . VAL A 1 161 ? -21.969 19.844 2.389 1 78.38 161 VAL A C 1
ATOM 1315 O O . VAL A 1 161 ? -20.984 19.281 2.842 1 78.38 161 VAL A O 1
ATOM 1318 N N . HIS A 1 162 ? -22.406 20.953 2.725 1 78.69 162 HIS A N 1
ATOM 1319 C CA . HIS A 1 162 ? -21.625 21.75 3.668 1 78.69 162 HIS A CA 1
ATOM 1320 C C . HIS A 1 162 ? -21.625 21.109 5.055 1 78.69 162 HIS A C 1
ATOM 1322 O O . HIS A 1 162 ? -20.578 20.984 5.688 1 78.69 162 HIS A O 1
ATOM 1328 N N . GLU A 1 163 ? -22.719 20.734 5.469 1 82.06 163 GLU A N 1
ATOM 1329 C CA . GLU A 1 163 ? -22.844 20.125 6.785 1 82.06 163 GLU A CA 1
ATOM 1330 C C . GLU A 1 163 ? -22.047 18.812 6.855 1 82.06 163 GLU A C 1
ATOM 1332 O O . GLU A 1 163 ? -21.406 18.531 7.867 1 82.06 163 GLU A O 1
ATOM 1337 N N . ALA A 1 164 ? -22.188 18.062 5.867 1 82.19 164 ALA A N 1
ATOM 1338 C CA . ALA A 1 164 ? -21.422 16.812 5.812 1 82.19 164 ALA A CA 1
ATOM 1339 C C . ALA A 1 164 ? -19.922 17.078 5.844 1 82.19 164 ALA A C 1
ATOM 1341 O O . ALA A 1 164 ? -19.172 16.359 6.496 1 82.19 164 ALA A O 1
ATOM 1342 N N . ASN A 1 165 ? -19.578 18.062 5.188 1 85.25 165 ASN A N 1
ATOM 1343 C CA . ASN A 1 165 ? -18.172 18.469 5.184 1 85.25 165 ASN A CA 1
ATOM 1344 C C . ASN A 1 165 ? -17.719 18.906 6.57 1 85.25 165 ASN A C 1
ATOM 1346 O O . ASN A 1 165 ? -16.641 18.516 7.027 1 85.25 165 ASN A O 1
ATOM 1350 N N . VAL A 1 166 ? -18.531 19.609 7.191 1 90.56 166 VAL A N 1
ATOM 1351 C CA . VAL A 1 166 ? -18.203 20.109 8.523 1 90.56 166 VAL A CA 1
ATOM 1352 C C . VAL A 1 166 ? -18.094 18.938 9.5 1 90.56 166 VAL A C 1
ATOM 1354 O O . VAL A 1 166 ? -17.172 18.875 10.305 1 90.56 166 VAL A O 1
ATOM 1357 N N . ALA A 1 167 ? -19.047 18 9.453 1 92.75 167 ALA A N 1
ATOM 1358 C CA . ALA A 1 167 ? -19 16.828 10.312 1 92.75 167 ALA A CA 1
ATOM 1359 C C . ALA A 1 167 ? -17.734 16.016 10.07 1 92.75 167 ALA A C 1
ATOM 1361 O O . ALA A 1 167 ? -17.094 15.562 11.016 1 92.75 167 ALA A O 1
ATOM 1362 N N . PHE A 1 168 ? -17.406 15.93 8.883 1 92.12 168 PHE A N 1
ATOM 1363 C CA . PHE A 1 168 ? -16.203 15.211 8.5 1 92.12 168 PHE A CA 1
ATOM 1364 C C . PHE A 1 168 ? -14.961 15.898 9.047 1 92.12 168 PHE A C 1
ATOM 1366 O O . PHE A 1 168 ? -14.102 15.258 9.656 1 92.12 168 PHE A O 1
ATOM 1373 N N . LEU A 1 169 ? -14.891 17.156 8.883 1 94.69 169 LEU A N 1
ATOM 1374 C CA . LEU A 1 169 ? -13.727 17.906 9.328 1 94.69 169 LEU A CA 1
ATOM 1375 C C . LEU A 1 169 ? -13.617 17.891 10.852 1 94.69 169 LEU A C 1
ATOM 1377 O O . LEU A 1 169 ? -12.508 17.844 11.398 1 94.69 169 LEU A O 1
ATOM 1381 N N . ASN A 1 170 ? -14.719 17.922 11.453 1 96.88 170 ASN A N 1
ATOM 1382 C CA . ASN A 1 170 ? -14.695 17.828 12.906 1 96.88 170 ASN A CA 1
ATOM 1383 C C . ASN A 1 170 ? -14.195 16.469 13.383 1 96.88 170 ASN A C 1
ATOM 1385 O O . ASN A 1 170 ? -13.453 16.375 14.359 1 96.88 170 ASN A O 1
ATOM 1389 N N . ALA A 1 171 ? -14.648 15.43 12.727 1 96.38 171 ALA A N 1
ATOM 1390 C CA . ALA A 1 171 ? -14.133 14.094 13.031 1 96.38 171 ALA A CA 1
ATOM 1391 C C . ALA A 1 171 ? -12.625 14.023 12.812 1 96.38 171 ALA A C 1
ATOM 1393 O O . ALA A 1 171 ? -11.906 13.445 13.633 1 96.38 171 ALA A O 1
ATOM 1394 N N . CYS A 1 172 ? -12.18 14.641 11.781 1 97.19 172 CYS A N 1
ATOM 1395 C CA . CYS A 1 172 ? -10.758 14.672 11.469 1 97.19 172 CYS A CA 1
ATOM 1396 C C . CYS A 1 172 ? -9.977 15.438 12.531 1 97.19 172 CYS A C 1
ATOM 1398 O O . CYS A 1 172 ? -8.875 15.047 12.906 1 97.19 172 CYS A O 1
ATOM 1400 N N . ARG A 1 173 ? -10.555 16.531 12.961 1 98.12 173 ARG A N 1
ATOM 1401 C CA . ARG A 1 173 ? -9.883 17.297 14.008 1 98.12 173 ARG A CA 1
ATOM 1402 C C . ARG A 1 173 ? -9.75 16.469 15.281 1 98.12 173 ARG A C 1
ATOM 1404 O O . ARG A 1 173 ? -8.703 16.5 15.93 1 98.12 173 ARG A O 1
ATOM 1411 N N . LYS A 1 174 ? -10.766 15.758 15.609 1 98.31 174 LYS A N 1
ATOM 1412 C CA . LYS A 1 174 ? -10.727 14.875 16.766 1 98.31 174 LYS A CA 1
ATOM 1413 C C . LYS A 1 174 ? -9.609 13.844 16.625 1 98.31 174 LYS A C 1
ATOM 1415 O O . LYS A 1 174 ? -8.805 13.664 17.547 1 98.31 174 LYS A O 1
ATOM 1420 N N . SER A 1 175 ? -9.516 13.219 15.484 1 98.38 175 SER A N 1
ATOM 1421 C CA . SER A 1 175 ? -8.469 12.242 15.203 1 98.38 175 SER A CA 1
ATOM 1422 C C . SER A 1 175 ? -7.086 12.883 15.258 1 98.38 175 SER A C 1
ATOM 1424 O O . SER A 1 175 ? -6.145 12.305 15.797 1 98.38 175 SER A O 1
ATOM 1426 N N . ALA A 1 176 ? -7.027 14.047 14.727 1 98.69 176 ALA A N 1
ATOM 1427 C CA . ALA A 1 176 ? -5.754 14.766 14.68 1 98.69 176 ALA A CA 1
ATOM 1428 C C . ALA A 1 176 ? -5.238 15.07 16.078 1 98.69 176 ALA A C 1
ATOM 1430 O O . ALA A 1 176 ? -4.062 14.836 16.375 1 98.69 176 ALA A O 1
ATOM 1431 N N . LEU A 1 177 ? -6.098 15.547 16.859 1 98.69 177 LEU A N 1
ATOM 1432 C CA . LEU A 1 177 ? -5.699 15.922 18.219 1 98.69 177 LEU A CA 1
ATOM 1433 C C . LEU A 1 177 ? -5.34 14.68 19.031 1 98.69 177 LEU A C 1
ATOM 1435 O O . LEU A 1 177 ? -4.398 14.711 19.828 1 98.69 177 LEU A O 1
ATOM 1439 N N . TYR A 1 178 ? -6.074 13.633 18.828 1 98.81 178 TYR A N 1
ATOM 1440 C CA . TYR A 1 178 ? -5.746 12.375 19.484 1 98.81 178 TYR A CA 1
ATOM 1441 C C . TYR A 1 178 ? -4.371 11.875 19.062 1 98.81 178 TYR A C 1
ATOM 1443 O O . TYR A 1 178 ? -3.539 11.531 19.906 1 98.81 178 TYR A O 1
ATOM 1451 N N . ALA A 1 179 ? -4.094 11.875 17.797 1 98.69 179 ALA A N 1
ATOM 1452 C CA . ALA A 1 179 ? -2.818 11.422 17.25 1 98.69 179 ALA A CA 1
ATOM 1453 C C . ALA A 1 179 ? -1.675 12.32 17.703 1 98.69 179 ALA A C 1
ATOM 1455 O O . ALA A 1 179 ? -0.587 11.836 18.031 1 98.69 179 ALA A O 1
ATOM 1456 N N . ALA A 1 180 ? -1.952 13.609 17.703 1 98.75 180 ALA A N 1
ATOM 1457 C CA . ALA A 1 180 ? -0.94 14.578 18.109 1 98.75 180 ALA A CA 1
ATOM 1458 C C . ALA A 1 180 ? -0.488 14.32 19.547 1 98.75 180 ALA A C 1
ATOM 1460 O O . ALA A 1 180 ? 0.709 14.344 19.844 1 98.75 180 ALA A O 1
ATOM 1461 N N . LYS A 1 181 ? -1.428 14.078 20.344 1 98.25 181 LYS A N 1
ATOM 1462 C CA . LYS A 1 181 ? -1.108 13.781 21.734 1 98.25 181 LYS A CA 1
ATOM 1463 C C . LYS A 1 181 ? -0.364 12.453 21.859 1 98.25 181 LYS A C 1
ATOM 1465 O O . LYS A 1 181 ? 0.643 12.367 22.562 1 98.25 181 LYS A O 1
ATOM 1470 N N . LYS A 1 182 ? -0.83 11.484 21.172 1 98 182 LYS A N 1
ATOM 1471 C CA . LYS A 1 182 ? -0.266 10.141 21.25 1 98 182 LYS A CA 1
ATOM 1472 C C . LYS A 1 182 ? 1.159 10.109 20.703 1 98 182 LYS A C 1
ATOM 1474 O O . LYS A 1 182 ? 2.018 9.398 21.234 1 98 182 LYS A O 1
ATOM 1479 N N . GLN A 1 183 ? 1.431 10.883 19.656 1 97.94 183 GLN A N 1
ATOM 1480 C CA . GLN A 1 183 ? 2.695 10.781 18.938 1 97.94 183 GLN A CA 1
ATOM 1481 C C . GLN A 1 183 ? 3.633 11.93 19.297 1 97.94 183 GLN A C 1
ATOM 1483 O O . GLN A 1 183 ? 4.758 12 18.797 1 97.94 183 GLN A O 1
ATOM 1488 N N . GLY A 1 184 ? 3.135 12.883 20.016 1 98.06 184 GLY A N 1
ATOM 1489 C CA . GLY A 1 184 ? 3.973 13.984 20.469 1 98.06 184 GLY A CA 1
ATOM 1490 C C . GLY A 1 184 ? 4.156 15.062 19.422 1 98.06 184 GLY A C 1
ATOM 1491 O O . GLY A 1 184 ? 5.246 15.625 19.281 1 98.06 184 GLY A O 1
ATOM 1492 N N . TRP A 1 185 ? 3.135 15.344 18.609 1 98.81 185 TRP A N 1
ATOM 1493 C CA . TRP A 1 185 ? 3.205 16.453 17.656 1 98.81 185 TRP A CA 1
ATOM 1494 C C . TRP A 1 185 ? 3.186 17.797 18.375 1 98.81 185 TRP A C 1
ATOM 1496 O O . TRP A 1 185 ? 2.648 17.906 19.484 1 98.81 185 TRP A O 1
ATOM 1506 N N . ALA A 1 186 ? 3.785 18.781 17.781 1 98.88 186 ALA A N 1
ATOM 1507 C CA . ALA A 1 186 ? 3.562 20.156 18.25 1 98.88 186 ALA A CA 1
ATOM 1508 C C . ALA A 1 186 ? 2.227 20.688 17.75 1 98.88 186 ALA A C 1
ATOM 1510 O O . ALA A 1 186 ? 1.981 20.719 16.531 1 98.88 186 ALA A O 1
ATOM 1511 N N . ILE A 1 187 ? 1.386 21.047 18.672 1 98.81 187 ILE A N 1
ATOM 1512 C CA . ILE A 1 187 ? 0.093 21.625 18.297 1 98.81 187 ILE A CA 1
ATOM 1513 C C . ILE A 1 187 ? 0.165 23.141 18.375 1 98.81 187 ILE A C 1
ATOM 1515 O O . ILE A 1 187 ? 0.551 23.719 19.391 1 98.81 187 ILE A O 1
ATOM 1519 N N . VAL A 1 188 ? -0.162 23.812 17.297 1 98.88 188 VAL A N 1
ATOM 1520 C CA . VAL A 1 188 ? -0.207 25.266 17.25 1 98.88 188 VAL A CA 1
ATOM 1521 C C . VAL A 1 188 ? -1.658 25.734 17.188 1 98.88 188 VAL A C 1
ATOM 1523 O O . VAL A 1 188 ? -2.342 25.531 16.172 1 98.88 188 VAL A O 1
ATOM 1526 N N . GLU A 1 189 ? -2.094 26.328 18.234 1 98.31 189 GLU A N 1
ATOM 1527 C CA . GLU A 1 189 ? -3.422 26.938 18.219 1 98.31 189 GLU A CA 1
ATOM 1528 C C . GLU A 1 189 ? -3.486 28.125 17.266 1 98.31 189 GLU A C 1
ATOM 1530 O O . GLU A 1 189 ? -2.695 29.062 17.391 1 98.31 189 GLU A O 1
ATOM 1535 N N . CYS A 1 190 ? -4.52 28.125 16.391 1 98.19 190 CYS A N 1
ATOM 1536 C CA . CYS A 1 190 ? -4.523 29.094 15.312 1 98.19 190 CYS A CA 1
ATOM 1537 C C . CYS A 1 190 ? -5.684 30.062 15.453 1 98.19 190 CYS A C 1
ATOM 1539 O O . CYS A 1 190 ? -5.945 30.875 14.555 1 98.19 190 CYS A O 1
ATOM 1541 N N . SER A 1 191 ? -6.363 30 16.547 1 97 191 SER A N 1
ATOM 1542 C CA . SER A 1 191 ? -7.477 30.906 16.781 1 97 191 SER A CA 1
ATOM 1543 C C . SER A 1 191 ? -7.527 31.359 18.234 1 97 191 SER A C 1
ATOM 1545 O O . SER A 1 191 ? -6.91 30.734 19.094 1 97 191 SER A O 1
ATOM 1547 N N . ASP A 1 192 ? -8.281 32.5 18.453 1 95.44 192 ASP A N 1
ATOM 1548 C CA . ASP A 1 192 ? -8.484 32.938 19.828 1 95.44 192 ASP A CA 1
ATOM 1549 C C . ASP A 1 192 ? -9.82 32.438 20.375 1 95.44 192 ASP A C 1
ATOM 1551 O O . ASP A 1 192 ? -10.336 33 21.359 1 95.44 192 ASP A O 1
ATOM 1555 N N . GLY A 1 193 ? -10.391 31.438 19.703 1 91.88 193 GLY A N 1
ATOM 1556 C CA . GLY A 1 193 ? -11.695 30.906 20.094 1 91.88 193 GLY A CA 1
ATOM 1557 C C . GLY A 1 193 ? -12.828 31.469 19.25 1 91.88 193 GLY A C 1
ATOM 1558 O O . GLY A 1 193 ? -13.891 30.844 19.156 1 91.88 193 GLY A O 1
ATOM 1559 N N . GLU A 1 194 ? -12.641 32.656 18.672 1 92.25 194 GLU A N 1
ATOM 1560 C CA . GLU A 1 194 ? -13.672 33.281 17.859 1 92.25 194 GLU A CA 1
ATOM 1561 C C . GLU A 1 194 ? -13.148 33.594 16.453 1 92.25 194 GLU A C 1
ATOM 1563 O O . GLU A 1 194 ? -13.859 33.438 15.469 1 92.25 194 GLU A O 1
ATOM 1568 N N . ASN A 1 195 ? -11.938 34.094 16.422 1 94.5 195 ASN A N 1
ATOM 1569 C CA . ASN A 1 195 ? -11.305 34.5 15.172 1 94.5 195 ASN A CA 1
ATOM 1570 C C . ASN A 1 195 ? -9.945 33.844 14.984 1 94.5 195 ASN A C 1
ATOM 1572 O O . ASN A 1 195 ? -9.297 33.438 15.961 1 94.5 195 ASN A O 1
ATOM 1576 N N . PRO A 1 196 ? -9.547 33.688 13.75 1 96.31 196 PRO A N 1
ATOM 1577 C CA . PRO A 1 196 ? -8.172 33.25 13.531 1 96.31 196 PRO A CA 1
ATOM 1578 C C . PRO A 1 196 ? -7.137 34.188 14.125 1 96.31 196 PRO A C 1
ATOM 1580 O O . PRO A 1 196 ? -7.344 35.406 14.125 1 96.31 196 PRO A O 1
ATOM 1583 N N . LEU A 1 197 ? -6.09 33.625 14.625 1 97.81 197 LEU A N 1
ATOM 1584 C CA . LEU A 1 197 ? -4.953 34.469 15.008 1 97.81 197 LEU A CA 1
ATOM 1585 C C . LEU A 1 197 ? -4.301 35.094 13.781 1 97.81 197 LEU A C 1
ATOM 1587 O O . LEU A 1 197 ? -4.41 34.531 12.672 1 97.81 197 LEU A O 1
ATOM 1591 N N . PRO A 1 198 ? -3.619 36.25 14.016 1 97.75 198 PRO A N 1
ATOM 1592 C CA . PRO A 1 198 ? -2.881 36.844 12.891 1 97.75 198 PRO A CA 1
ATOM 1593 C C . PRO A 1 198 ? -1.828 35.875 12.32 1 97.75 198 PRO A C 1
ATOM 1595 O O . PRO A 1 198 ? -1.194 35.156 13.07 1 97.75 198 PRO A O 1
ATOM 1598 N N . ILE A 1 199 ? -1.623 35.969 11.062 1 98 199 ILE A N 1
ATOM 1599 C CA . ILE A 1 199 ? -0.714 35.125 10.32 1 98 199 ILE A CA 1
ATOM 1600 C C . ILE A 1 199 ? 0.675 35.156 10.953 1 98 199 ILE A C 1
ATOM 1602 O O . ILE A 1 199 ? 1.304 34.125 11.164 1 98 199 ILE A O 1
ATOM 1606 N N . ASP A 1 200 ? 1.121 36.375 11.32 1 98.38 200 ASP A N 1
A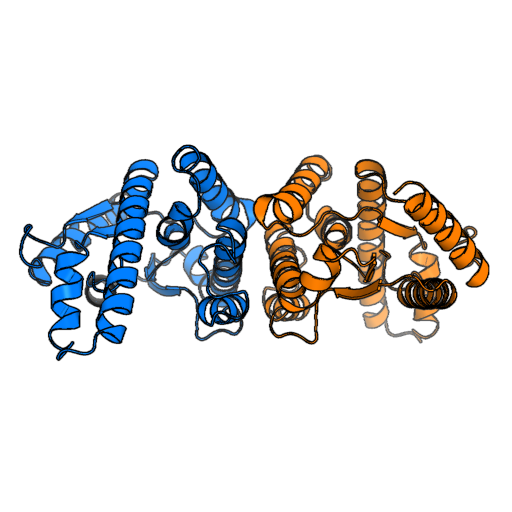TOM 1607 C CA . ASP A 1 200 ? 2.469 36.562 11.852 1 98.38 200 ASP A CA 1
ATOM 1608 C C . ASP A 1 200 ? 2.602 35.938 13.234 1 98.38 200 ASP A C 1
ATOM 1610 O O . ASP A 1 200 ? 3.672 35.438 13.602 1 98.38 200 ASP A O 1
ATOM 1614 N N . GLU A 1 201 ? 1.541 35.969 13.938 1 98.56 201 GLU A N 1
ATOM 1615 C CA . GLU A 1 201 ? 1.557 35.375 15.266 1 98.56 201 GLU A CA 1
ATOM 1616 C C . GLU A 1 201 ? 1.695 33.844 15.18 1 98.56 201 GLU A C 1
ATOM 1618 O O . GLU A 1 201 ? 2.482 33.25 15.914 1 98.56 201 GLU A O 1
ATOM 1623 N N . ILE A 1 202 ? 0.955 33.219 14.336 1 98.69 202 ILE A N 1
ATOM 1624 C CA . ILE A 1 202 ? 1.04 31.797 14.117 1 98.69 202 ILE A CA 1
ATOM 1625 C C . ILE A 1 202 ? 2.434 31.438 13.609 1 98.69 202 ILE A C 1
ATOM 1627 O O . ILE A 1 202 ? 3.051 30.484 14.094 1 98.69 202 ILE A O 1
ATOM 1631 N N . HIS A 1 203 ? 2.945 32.219 12.688 1 98.81 203 HIS A N 1
ATOM 1632 C CA . HIS A 1 203 ? 4.266 32 12.109 1 98.81 203 HIS A CA 1
ATOM 1633 C C . HIS A 1 203 ? 5.348 32.031 13.188 1 98.81 203 HIS A C 1
ATOM 1635 O O . HIS A 1 203 ? 6.238 31.172 13.203 1 98.81 203 HIS A O 1
ATOM 1641 N N . ASN A 1 204 ? 5.223 32.969 14.055 1 98.69 204 ASN A N 1
ATOM 1642 C CA . ASN A 1 204 ? 6.211 33.094 15.125 1 98.69 204 ASN A CA 1
ATOM 1643 C C . ASN A 1 204 ? 6.211 31.875 16.031 1 98.69 204 ASN A C 1
ATOM 1645 O O . ASN A 1 204 ? 7.273 31.406 16.453 1 98.69 204 ASN A O 1
ATOM 1649 N N . LYS A 1 205 ? 5.047 31.375 16.328 1 98.69 205 LYS A N 1
ATOM 1650 C CA . LYS A 1 205 ? 4.949 30.141 17.125 1 98.69 205 LYS A CA 1
ATOM 1651 C C . LYS A 1 205 ? 5.625 28.969 16.422 1 98.69 205 LYS A C 1
ATOM 1653 O O . LYS A 1 205 ? 6.348 28.203 17.047 1 98.69 205 LYS A O 1
ATOM 1658 N N . ILE A 1 206 ? 5.406 28.859 15.156 1 98.88 206 ILE A N 1
ATOM 1659 C CA . ILE A 1 206 ? 5.969 27.766 14.359 1 98.88 206 ILE A CA 1
ATOM 1660 C C . ILE A 1 206 ? 7.492 27.875 14.352 1 98.88 206 ILE A C 1
ATOM 1662 O O . ILE A 1 206 ? 8.188 26.875 14.578 1 98.88 206 ILE A O 1
ATOM 1666 N N . VAL A 1 207 ? 7.988 29.094 14.109 1 98.69 207 VAL A N 1
ATOM 1667 C CA . VAL A 1 207 ? 9.43 29.312 14.023 1 98.69 207 VAL A CA 1
ATOM 1668 C C . VAL A 1 207 ? 10.086 28.938 15.359 1 98.69 207 VAL A C 1
ATOM 1670 O O . VAL A 1 207 ? 11.148 28.312 15.375 1 98.69 207 VAL A O 1
ATOM 1673 N N . GLN A 1 208 ? 9.438 29.312 16.422 1 98.44 208 GLN A N 1
ATOM 1674 C CA . GLN A 1 208 ? 9.977 28.984 17.75 1 98.44 208 GLN A CA 1
ATOM 1675 C C . GLN A 1 208 ? 10.086 27.484 17.938 1 98.44 208 GLN A C 1
ATOM 1677 O O . GLN A 1 208 ? 11.086 26.984 18.453 1 98.44 208 GLN A O 1
ATOM 1682 N N . ILE A 1 209 ? 9.117 26.766 17.531 1 98.56 209 ILE A N 1
ATOM 1683 C CA . ILE A 1 209 ? 9.094 25.312 17.641 1 98.56 209 ILE A CA 1
ATOM 1684 C C . ILE A 1 209 ? 10.203 24.719 16.781 1 98.56 209 ILE A C 1
ATOM 1686 O O . ILE A 1 209 ? 10.938 23.844 17.234 1 98.56 209 ILE A O 1
ATOM 1690 N N . VAL A 1 210 ? 10.336 25.188 15.586 1 98.44 210 VAL A N 1
ATOM 1691 C CA . VAL A 1 210 ? 11.305 24.672 14.617 1 98.44 210 VAL A CA 1
ATOM 1692 C C . VAL A 1 210 ? 12.727 24.953 15.102 1 98.44 210 VAL A C 1
ATOM 1694 O O . VAL A 1 210 ? 13.602 24.094 15.016 1 98.44 210 VAL A O 1
ATOM 1697 N N . GLU A 1 211 ? 12.906 26.188 15.648 1 97.38 211 GLU A N 1
ATOM 1698 C CA . GLU A 1 211 ? 14.227 26.562 16.156 1 97.38 211 GLU A CA 1
ATOM 1699 C C . GLU A 1 211 ? 14.656 25.656 17.297 1 97.38 211 GLU A C 1
ATOM 1701 O O . GLU A 1 211 ? 15.828 25.266 17.375 1 97.38 211 GLU A O 1
ATOM 1706 N N . LYS A 1 212 ? 13.719 25.375 18.094 1 96.88 212 LYS A N 1
ATOM 1707 C CA . LYS A 1 212 ? 14.016 24.469 19.188 1 96.88 212 LYS A CA 1
ATOM 1708 C C . LYS A 1 212 ? 14.453 23.094 18.672 1 96.88 212 LYS A C 1
ATOM 1710 O O . LYS A 1 212 ? 15.391 22.5 19.203 1 96.88 212 LYS A O 1
ATOM 1715 N N . GLU A 1 213 ? 13.812 22.562 17.641 1 95 213 GLU A N 1
ATOM 1716 C CA . GLU A 1 213 ? 14.141 21.266 17.047 1 95 213 GLU A CA 1
ATOM 1717 C C . GLU A 1 213 ? 15.508 21.312 16.375 1 95 213 GLU A C 1
ATOM 1719 O O . GLU A 1 213 ? 16.297 20.375 16.5 1 95 213 GLU A O 1
ATOM 1724 N N . LEU A 1 214 ? 15.82 22.406 15.664 1 93.75 214 LEU A N 1
ATOM 1725 C CA . LEU A 1 214 ? 17.062 22.531 14.914 1 93.75 214 LEU A CA 1
ATOM 1726 C C . LEU A 1 214 ? 18.266 22.656 15.859 1 93.75 214 LEU A C 1
ATOM 1728 O O . LEU A 1 214 ? 19.359 22.219 15.531 1 93.75 214 LEU A O 1
ATOM 1732 N N . ASN A 1 215 ? 17.984 23.297 16.984 1 89 215 ASN A N 1
ATOM 1733 C CA . ASN A 1 215 ? 19.047 23.469 17.969 1 89 215 ASN A CA 1
ATOM 1734 C C . ASN A 1 215 ? 19.312 22.203 18.766 1 89 215 ASN A C 1
ATOM 1736 O O . ASN A 1 215 ? 20.391 22.016 19.312 1 89 215 ASN A O 1
ATOM 1740 N N . ASN A 1 216 ? 18.375 21.297 18.859 1 79.75 216 ASN A N 1
ATOM 1741 C CA . ASN A 1 216 ? 18.5 20.031 19.562 1 79.75 216 ASN A CA 1
ATOM 1742 C C . ASN A 1 216 ? 19.125 18.953 18.672 1 79.75 216 ASN A C 1
ATOM 1744 O O . ASN A 1 216 ? 19.578 17.922 19.156 1 79.75 216 ASN A O 1
ATOM 1748 N N . ALA A 1 217 ? 19.125 19.203 17.516 1 67.81 217 ALA A N 1
ATOM 1749 C CA . ALA A 1 217 ? 19.688 18.234 16.578 1 67.81 217 ALA A CA 1
ATOM 1750 C C . ALA A 1 217 ? 21.203 18.375 16.469 1 67.81 217 ALA A C 1
ATOM 1752 O O . ALA A 1 217 ? 21.922 17.391 16.359 1 67.81 217 ALA A O 1
ATOM 1753 N N . MET B 1 1 ? -4.047 -19.781 -9.344 1 98.44 1 MET B N 1
ATOM 1754 C CA . MET B 1 1 ? -2.971 -20.547 -9.977 1 98.44 1 MET B CA 1
ATOM 1755 C C . MET B 1 1 ? -1.649 -19.797 -9.891 1 98.44 1 MET B C 1
ATOM 1757 O O . MET B 1 1 ? -1.565 -18.641 -10.312 1 98.44 1 MET B O 1
ATOM 1761 N N . GLU B 1 2 ? -0.684 -20.406 -9.25 1 98.81 2 GLU B N 1
ATOM 1762 C CA . GLU B 1 2 ? 0.653 -19.844 -9.117 1 98.81 2 GLU B CA 1
ATOM 1763 C C . GLU B 1 2 ? 1.694 -20.703 -9.828 1 98.81 2 GLU B C 1
ATOM 1765 O O . GLU B 1 2 ? 1.472 -21.891 -10.047 1 98.81 2 GLU B O 1
ATOM 1770 N N . GLY B 1 3 ? 2.775 -20.109 -10.133 1 98.19 3 GLY B N 1
ATOM 1771 C CA . GLY B 1 3 ? 3.896 -20.75 -10.805 1 98.19 3 GLY B CA 1
ATOM 1772 C C . GLY B 1 3 ? 4.922 -19.75 -11.328 1 98.19 3 GLY B C 1
ATOM 1773 O O . GLY B 1 3 ? 4.582 -18.609 -11.648 1 98.19 3 GLY B O 1
ATOM 1774 N N . LEU B 1 4 ? 6.141 -20.219 -11.391 1 96.75 4 LEU B N 1
ATOM 1775 C CA . LEU B 1 4 ? 7.191 -19.359 -11.914 1 96.75 4 LEU B CA 1
ATOM 1776 C C . LEU B 1 4 ? 7.094 -19.25 -13.438 1 96.75 4 LEU B C 1
ATOM 1778 O O . LEU B 1 4 ? 6.293 -19.953 -14.062 1 96.75 4 LEU B O 1
ATOM 1782 N N . ASP B 1 5 ? 7.797 -18.297 -13.984 1 90.44 5 ASP B N 1
ATOM 1783 C CA . ASP B 1 5 ? 7.832 -18.141 -15.438 1 90.44 5 ASP B CA 1
ATOM 1784 C C . ASP B 1 5 ? 8.266 -19.453 -16.109 1 90.44 5 ASP B C 1
ATOM 1786 O O . ASP B 1 5 ? 9.25 -20.062 -15.703 1 90.44 5 ASP B O 1
ATOM 1790 N N . GLY B 1 6 ? 7.484 -19.859 -17.062 1 90.19 6 GLY B N 1
ATOM 1791 C CA . GLY B 1 6 ? 7.809 -21.078 -17.797 1 90.19 6 GLY B CA 1
ATOM 1792 C C . GLY B 1 6 ? 7.219 -22.328 -17.188 1 90.19 6 GLY B C 1
ATOM 1793 O O . GLY B 1 6 ? 7.43 -23.438 -17.672 1 90.19 6 GLY B O 1
ATOM 1794 N N . SER B 1 7 ? 6.418 -22.203 -16.172 1 94.88 7 SER B N 1
ATOM 1795 C CA . SER B 1 7 ? 5.891 -23.359 -15.453 1 94.88 7 SER B CA 1
ATOM 1796 C C . SER B 1 7 ? 4.688 -23.953 -16.172 1 94.88 7 SER B C 1
ATOM 1798 O O . SER B 1 7 ? 4.254 -25.062 -15.867 1 94.88 7 SER B O 1
ATOM 1800 N N . GLY B 1 8 ? 4.141 -23.219 -17.156 1 94.31 8 GLY B N 1
ATOM 1801 C CA . GLY B 1 8 ? 2.936 -23.656 -17.844 1 94.31 8 GLY B CA 1
ATOM 1802 C C . GLY B 1 8 ? 1.664 -23.141 -17.203 1 94.31 8 GLY B C 1
ATOM 1803 O O . GLY B 1 8 ? 0.572 -23.641 -17.484 1 94.31 8 GLY B O 1
ATOM 1804 N N . LYS B 1 9 ? 1.784 -22.125 -16.344 1 96.06 9 LYS B N 1
ATOM 1805 C CA . LYS B 1 9 ? 0.666 -21.578 -15.578 1 96.06 9 LYS B CA 1
ATOM 1806 C C . LYS B 1 9 ? -0.441 -21.078 -16.5 1 96.06 9 LYS B C 1
ATOM 1808 O O . LYS B 1 9 ? -1.617 -21.391 -16.297 1 96.06 9 LYS B O 1
ATOM 1813 N N . SER B 1 10 ? -0.058 -20.312 -17.531 1 95.12 10 SER B N 1
ATOM 1814 C CA . SER B 1 10 ? -1.052 -19.781 -18.469 1 95.12 10 SER B CA 1
ATOM 1815 C C . SER B 1 10 ? -1.806 -20.891 -19.172 1 95.12 10 SER B C 1
ATOM 1817 O O . SER B 1 10 ? -3.033 -20.859 -19.266 1 95.12 10 SER B O 1
ATOM 1819 N N . THR B 1 11 ? -1.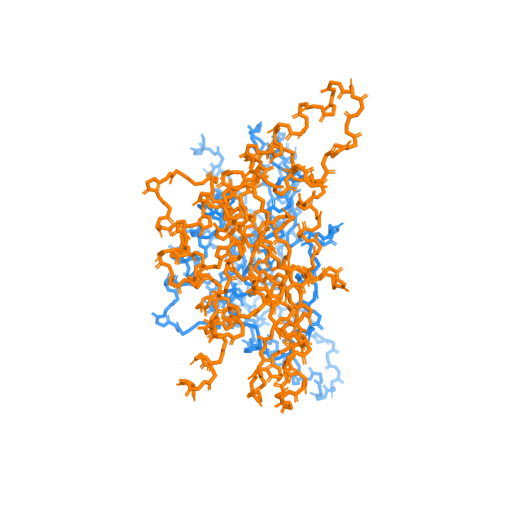071 -21.875 -19.609 1 96.75 11 THR B N 1
ATOM 1820 C CA . THR B 1 11 ? -1.66 -23.031 -20.281 1 96.75 11 THR B CA 1
ATOM 1821 C C . THR B 1 11 ? -2.623 -23.766 -19.359 1 96.75 11 THR B C 1
ATOM 1823 O O . THR B 1 11 ? -3.758 -24.062 -19.734 1 96.75 11 THR B O 1
ATOM 1826 N N . GLN B 1 12 ? -2.207 -24.016 -18.203 1 98.56 12 GLN B N 1
ATOM 1827 C CA . GLN B 1 12 ? -3.006 -24.797 -17.266 1 98.56 12 GLN B CA 1
ATOM 1828 C C . GLN B 1 12 ? -4.219 -24 -16.781 1 98.56 12 GLN B C 1
ATOM 1830 O O . GLN B 1 12 ? -5.281 -24.578 -16.531 1 98.56 12 GLN B O 1
ATOM 1835 N N . THR B 1 13 ? -4.082 -22.688 -16.625 1 98.31 13 THR B N 1
ATOM 1836 C CA . THR B 1 13 ? -5.219 -21.844 -16.266 1 98.31 13 THR B CA 1
ATOM 1837 C C . THR B 1 13 ? -6.285 -21.891 -17.359 1 98.31 13 THR B C 1
ATOM 1839 O O . THR B 1 13 ? -7.477 -21.984 -17.062 1 98.31 13 THR B O 1
ATOM 1842 N N . ASP B 1 14 ? -5.879 -21.797 -18.578 1 98.19 14 ASP B N 1
ATOM 1843 C CA . ASP B 1 14 ? -6.805 -21.844 -19.703 1 98.19 14 ASP B CA 1
ATOM 1844 C C . ASP B 1 14 ? -7.543 -23.172 -19.75 1 98.19 14 ASP B C 1
ATOM 1846 O O . ASP B 1 14 ? -8.75 -23.219 -20.016 1 98.19 14 ASP B O 1
ATOM 1850 N N . LEU B 1 15 ? -6.82 -24.25 -19.578 1 98.69 15 LEU B N 1
ATOM 1851 C CA . LEU B 1 15 ? -7.434 -25.578 -19.578 1 98.69 15 LEU B CA 1
ATOM 1852 C C . LEU B 1 15 ? -8.43 -25.719 -18.438 1 98.69 15 LEU B C 1
ATOM 1854 O O . LEU B 1 15 ? -9.5 -26.297 -18.609 1 98.69 15 LEU B O 1
ATOM 1858 N N . LEU B 1 16 ? -8.078 -25.203 -17.281 1 98.75 16 LEU B N 1
ATOM 1859 C CA . LEU B 1 16 ? -8.992 -25.25 -16.141 1 98.75 16 LEU B CA 1
ATOM 1860 C C . LEU B 1 16 ? -10.25 -24.438 -16.406 1 98.75 16 LEU B C 1
ATOM 1862 O O . LEU B 1 16 ? -11.352 -24.844 -16.016 1 98.75 16 LEU B O 1
ATOM 1866 N N . GLU B 1 17 ? -10.016 -23.281 -17.031 1 98.75 17 GLU B N 1
ATOM 1867 C CA . GLU B 1 17 ? -11.18 -22.469 -17.406 1 98.75 17 GLU B CA 1
ATOM 1868 C C . GLU B 1 17 ? -12.125 -23.266 -18.312 1 98.75 17 GLU B C 1
ATOM 1870 O O . GLU B 1 17 ? -13.336 -23.234 -18.125 1 98.75 17 GLU B O 1
ATOM 1875 N N . LYS B 1 18 ? -11.602 -23.969 -19.312 1 98.56 18 LYS B N 1
ATOM 1876 C CA . LYS B 1 18 ? -12.406 -24.797 -20.203 1 98.56 18 LYS B CA 1
ATOM 1877 C C . LYS B 1 18 ? -13.18 -25.844 -19.422 1 98.56 18 LYS B C 1
ATOM 1879 O O . LYS B 1 18 ? -14.359 -26.094 -19.688 1 98.56 18 LYS B O 1
ATOM 1884 N N . TYR B 1 19 ? -12.484 -26.406 -18.5 1 98.44 19 TYR B N 1
ATOM 1885 C CA . TYR B 1 19 ? -13.133 -27.391 -17.625 1 98.44 19 TYR B CA 1
ATOM 1886 C C . TYR B 1 19 ? -14.305 -26.766 -16.875 1 98.44 19 TYR B C 1
ATOM 1888 O O . TYR B 1 19 ? -15.383 -27.344 -16.812 1 98.44 19 TYR B O 1
ATOM 1896 N N . ILE B 1 20 ? -14.133 -25.609 -16.312 1 98.38 20 ILE B N 1
ATOM 1897 C CA . ILE B 1 20 ? -15.148 -24.891 -15.539 1 98.38 20 ILE B CA 1
ATOM 1898 C C . ILE B 1 20 ? -16.359 -24.594 -16.422 1 98.38 20 ILE B C 1
ATOM 1900 O O . ILE B 1 20 ? -17.5 -24.812 -16.016 1 98.38 20 ILE B O 1
ATOM 1904 N N . VAL B 1 21 ? -16.094 -24.172 -17.625 1 98.44 21 VAL B N 1
ATOM 1905 C CA . VAL B 1 21 ? -17.156 -23.844 -18.594 1 98.44 21 VAL B CA 1
ATOM 1906 C C . VAL B 1 21 ? -17.922 -25.109 -18.969 1 98.44 21 VAL B C 1
ATOM 1908 O O . VAL B 1 21 ? -19.141 -25.109 -18.984 1 98.44 21 VAL B O 1
ATOM 1911 N N . GLN B 1 22 ? -17.234 -26.125 -19.234 1 98.06 22 GLN B N 1
ATOM 1912 C CA . GLN B 1 22 ? -17.844 -27.391 -19.656 1 98.06 22 GLN B CA 1
ATOM 1913 C C . GLN B 1 22 ? -18.719 -27.969 -18.547 1 98.06 22 GLN B C 1
ATOM 1915 O O . GLN B 1 22 ? -19.688 -28.688 -18.844 1 98.06 22 GLN B O 1
ATOM 1920 N N . ASN B 1 23 ? -18.391 -27.625 -17.359 1 97.5 23 ASN B N 1
ATOM 1921 C CA . ASN B 1 23 ? -19.156 -28.156 -16.234 1 97.5 23 ASN B CA 1
ATOM 1922 C C . ASN B 1 23 ? -20.203 -27.141 -15.75 1 97.5 23 ASN B C 1
ATOM 1924 O O . ASN B 1 23 ? -20.766 -27.297 -14.664 1 97.5 23 ASN B O 1
ATOM 1928 N N . ASN B 1 24 ? -20.422 -26.047 -16.453 1 97.69 24 ASN B N 1
ATOM 1929 C CA . ASN B 1 24 ? -21.469 -25.047 -16.219 1 97.69 24 ASN B CA 1
ATOM 1930 C C . ASN B 1 24 ? -21.328 -24.391 -14.852 1 97.69 24 ASN B C 1
ATOM 1932 O O . ASN B 1 24 ? -22.328 -24.188 -14.156 1 97.69 24 ASN B O 1
ATOM 1936 N N . ILE B 1 25 ? -20.109 -24.234 -14.453 1 97.44 25 ILE B N 1
ATOM 1937 C CA . ILE B 1 25 ? -19.844 -23.531 -13.211 1 97.44 25 ILE B CA 1
ATOM 1938 C C . ILE B 1 25 ? -19.75 -22.031 -13.477 1 97.44 25 ILE B C 1
ATOM 1940 O O . ILE B 1 25 ? -19 -21.594 -14.359 1 97.44 25 ILE B O 1
ATOM 1944 N N . GLU B 1 26 ? -20.562 -21.219 -12.805 1 98 26 GLU B N 1
ATOM 1945 C CA . GLU B 1 26 ? -20.438 -19.766 -12.914 1 98 26 GLU B CA 1
ATOM 1946 C C . GLU B 1 26 ? -19.125 -19.281 -12.32 1 98 26 GLU B C 1
ATOM 1948 O O . GLU B 1 26 ? -18.781 -19.609 -11.18 1 98 26 GLU B O 1
ATOM 1953 N N . TYR B 1 27 ? -18.422 -18.531 -13.055 1 98.5 27 TYR B N 1
ATOM 1954 C CA . TYR B 1 27 ? -17.094 -18.125 -12.594 1 98.5 27 TYR B CA 1
ATOM 1955 C C . TYR B 1 27 ? -16.719 -16.75 -13.133 1 98.5 27 TYR B C 1
ATOM 1957 O O . TYR B 1 27 ? -17.406 -16.219 -14 1 98.5 27 TYR B O 1
ATOM 1965 N N . LYS B 1 28 ? -15.742 -16.141 -12.508 1 98.75 28 LYS B N 1
ATOM 1966 C CA . LYS B 1 28 ? -15.039 -14.945 -12.961 1 98.75 28 LYS B CA 1
ATOM 1967 C C . LYS B 1 28 ? -13.531 -15.18 -13.008 1 98.75 28 LYS B C 1
ATOM 1969 O O . LYS B 1 28 ? -12.93 -15.586 -12.008 1 98.75 28 LYS B O 1
ATOM 1974 N N . LYS B 1 29 ? -12.984 -15.016 -14.172 1 98.56 29 LYS B N 1
ATOM 1975 C CA . LYS B 1 29 ? -11.539 -15.109 -14.312 1 98.56 29 LYS B CA 1
ATOM 1976 C C . LYS B 1 29 ? -10.875 -13.758 -14.07 1 98.56 29 LYS B C 1
ATOM 1978 O O . LYS B 1 29 ? -11.359 -12.727 -14.555 1 98.56 29 LYS B O 1
ATOM 1983 N N . ILE B 1 30 ? -9.812 -13.75 -13.297 1 98.44 30 ILE B N 1
ATOM 1984 C CA . ILE B 1 30 ? -9.047 -12.523 -13.094 1 98.44 30 ILE B CA 1
ATOM 1985 C C . ILE B 1 30 ? -7.562 -12.805 -13.297 1 98.44 30 ILE B C 1
ATOM 1987 O O . ILE B 1 30 ? -7.121 -13.953 -13.211 1 98.44 30 ILE B O 1
ATOM 1991 N N . LYS B 1 31 ? -6.875 -11.773 -13.641 1 98.12 31 LYS B N 1
ATOM 1992 C CA . LYS B 1 31 ? -5.422 -11.797 -13.789 1 98.12 31 LYS B CA 1
ATOM 1993 C C . LYS B 1 31 ? -4.773 -10.633 -13.039 1 98.12 31 LYS B C 1
ATOM 1995 O O . LYS B 1 31 ? -5.207 -9.484 -13.172 1 98.12 31 LYS B O 1
ATOM 2000 N N . LEU B 1 32 ? -3.803 -10.984 -12.266 1 98.44 32 LE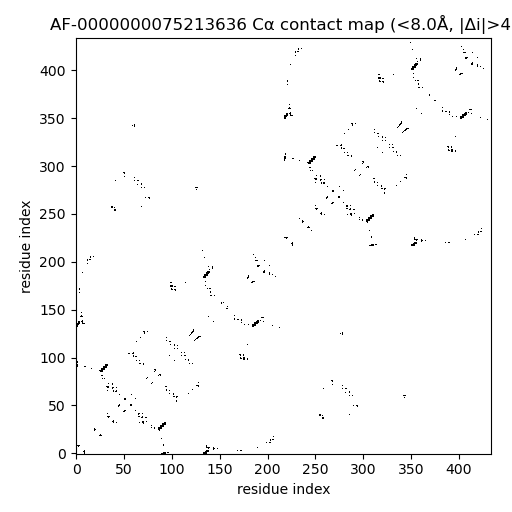U B N 1
ATOM 2001 C CA . LEU B 1 32 ? -3.143 -9.977 -11.445 1 98.44 32 LEU B CA 1
ATOM 2002 C C . LEU B 1 32 ? -1.633 -10 -11.656 1 98.44 32 LEU B C 1
ATOM 2004 O O . LEU B 1 32 ? -1.048 -11.07 -11.859 1 98.44 32 LEU B O 1
ATOM 2008 N N . PRO B 1 33 ? -1.002 -8.898 -11.609 1 98.31 33 PRO B N 1
ATOM 2009 C CA . PRO B 1 33 ? -1.562 -7.547 -11.492 1 98.31 33 PRO B CA 1
ATOM 2010 C C . PRO B 1 33 ? -2.496 -7.191 -12.641 1 98.31 33 PRO B C 1
ATOM 2012 O O . PRO B 1 33 ? -2.467 -7.848 -13.688 1 98.31 33 PRO B O 1
ATOM 2015 N N . ASP B 1 34 ? -3.35 -6.273 -12.383 1 98.31 34 ASP B N 1
ATOM 2016 C CA . ASP B 1 34 ? -4.27 -5.832 -13.43 1 98.31 34 ASP B CA 1
ATOM 2017 C C . ASP B 1 34 ? -3.617 -4.789 -14.336 1 98.31 34 ASP B C 1
ATOM 2019 O O . ASP B 1 34 ? -3.908 -3.596 -14.227 1 98.31 34 ASP B O 1
ATOM 2023 N N . TYR B 1 35 ? -2.92 -5.223 -15.328 1 96.5 35 TYR B N 1
ATOM 2024 C CA . TYR B 1 35 ? -2.107 -4.344 -16.172 1 96.5 35 TYR B CA 1
ATOM 2025 C C . TYR B 1 35 ? -2.984 -3.496 -17.078 1 96.5 35 TYR B C 1
ATOM 2027 O O . TYR B 1 35 ? -2.518 -2.51 -17.656 1 96.5 35 TYR B O 1
ATOM 2035 N N . ASP B 1 36 ? -4.184 -3.844 -17.219 1 95.94 36 ASP B N 1
ATOM 2036 C CA . ASP B 1 36 ? -5.105 -3.092 -18.062 1 95.94 36 ASP B CA 1
ATOM 2037 C C . ASP B 1 36 ? -5.734 -1.932 -17.297 1 95.94 36 ASP B C 1
ATOM 2039 O O . ASP B 1 36 ? -6.52 -1.164 -17.844 1 95.94 36 ASP B O 1
ATOM 2043 N N . SER B 1 37 ? -5.41 -1.814 -16.047 1 97.44 37 SER B N 1
ATOM 2044 C CA . SER B 1 37 ? -5.969 -0.784 -15.188 1 97.44 37 SER B CA 1
ATOM 2045 C C . SER B 1 37 ? -4.891 0.202 -14.742 1 97.44 37 SER B C 1
ATOM 2047 O O . SER B 1 37 ? -3.75 -0.187 -14.492 1 97.44 37 SER B O 1
ATOM 2049 N N . PRO B 1 38 ? -5.258 1.478 -14.57 1 98.12 38 PRO B N 1
ATOM 2050 C CA . PRO B 1 38 ? -4.297 2.434 -14.016 1 98.12 38 PRO B CA 1
ATOM 2051 C C . PRO B 1 38 ? -3.838 2.057 -12.609 1 98.12 38 PRO B C 1
ATOM 2053 O O . PRO B 1 38 ? -2.83 2.576 -12.125 1 98.12 38 PRO B O 1
ATOM 2056 N N . SER B 1 39 ? -4.539 1.116 -11.992 1 98.31 39 SER B N 1
ATOM 2057 C CA . SER B 1 39 ? -4.203 0.729 -10.625 1 98.31 39 SER B CA 1
ATOM 2058 C C . SER B 1 39 ? -2.836 0.055 -10.562 1 98.31 39 SER B C 1
ATOM 2060 O O . SER B 1 39 ? -2.24 -0.059 -9.484 1 98.31 39 SER B O 1
ATOM 2062 N N . SER B 1 40 ? -2.309 -0.373 -11.695 1 98.62 40 SER B N 1
ATOM 2063 C CA . SER B 1 40 ? -1.04 -1.093 -11.719 1 98.62 40 SER B CA 1
ATOM 2064 C C . SER B 1 40 ? 0.131 -0.143 -11.945 1 98.62 40 SER B C 1
ATOM 2066 O O . SER B 1 40 ? 1.255 -0.584 -12.195 1 98.62 40 SER B O 1
ATOM 2068 N N . THR B 1 41 ? -0.105 1.138 -11.859 1 98.56 41 THR B N 1
ATOM 2069 C CA . THR B 1 41 ? 0.901 2.143 -12.188 1 98.56 41 THR B CA 1
ATOM 2070 C C . THR B 1 41 ? 2.158 1.939 -11.344 1 98.56 41 THR B C 1
ATOM 2072 O O . THR B 1 41 ? 3.268 1.889 -11.883 1 98.56 41 THR B O 1
ATOM 2075 N N . LEU B 1 42 ? 2.008 1.781 -10.039 1 98.31 42 LEU B N 1
ATOM 2076 C CA . LEU B 1 42 ? 3.176 1.642 -9.172 1 98.31 42 LEU B CA 1
ATOM 2077 C C . LEU B 1 42 ? 3.881 0.312 -9.422 1 98.31 42 LEU B C 1
ATOM 2079 O O . LEU B 1 42 ? 5.109 0.23 -9.336 1 98.31 42 LEU B O 1
ATOM 2083 N N . VAL B 1 43 ? 3.094 -0.728 -9.719 1 98.38 43 VAL B N 1
ATOM 2084 C CA . VAL B 1 43 ? 3.678 -2.012 -10.094 1 98.38 43 VAL B CA 1
ATOM 2085 C C . VAL B 1 43 ? 4.543 -1.84 -11.336 1 98.38 43 VAL B C 1
ATOM 2087 O O . VAL B 1 43 ? 5.684 -2.309 -11.383 1 98.38 43 VAL B O 1
ATOM 2090 N N . ASN B 1 44 ? 4.016 -1.104 -12.305 1 97.88 44 ASN B N 1
ATOM 2091 C CA . ASN B 1 44 ? 4.738 -0.867 -13.555 1 97.88 44 ASN B CA 1
ATOM 2092 C C . ASN B 1 44 ? 6.008 -0.055 -13.32 1 97.88 44 ASN B C 1
ATOM 2094 O O . ASN B 1 44 ? 7.055 -0.346 -13.906 1 97.88 44 ASN B O 1
ATOM 2098 N N . MET B 1 45 ? 5.922 0.94 -12.523 1 97.69 45 MET B N 1
ATOM 2099 C CA . MET B 1 45 ? 7.098 1.728 -12.164 1 97.69 45 MET B CA 1
ATOM 2100 C C . MET B 1 45 ? 8.156 0.854 -11.508 1 97.69 45 MET B C 1
ATOM 2102 O O . MET B 1 45 ? 9.344 0.961 -11.828 1 97.69 45 MET B O 1
ATOM 2106 N N . TYR B 1 46 ? 7.723 -0.003 -10.672 1 97.62 46 TYR B N 1
ATOM 2107 C CA . TYR B 1 46 ? 8.602 -0.917 -9.953 1 97.62 46 TYR B CA 1
ATOM 2108 C C . TYR B 1 46 ? 9.281 -1.89 -10.914 1 97.62 46 TYR B C 1
ATOM 2110 O O . TYR B 1 46 ? 10.508 -2.025 -10.906 1 97.62 46 TYR B O 1
ATOM 2118 N N . LEU B 1 47 ? 8.5 -2.484 -11.742 1 95.81 47 LEU B N 1
ATOM 2119 C CA . LEU B 1 47 ? 9 -3.463 -12.703 1 95.81 47 LEU B CA 1
ATOM 2120 C C . LEU B 1 47 ? 9.891 -2.793 -13.742 1 95.81 47 LEU B C 1
ATOM 2122 O O . LEU B 1 47 ? 10.812 -3.42 -14.273 1 95.81 47 LEU B O 1
ATOM 2126 N N . GLY B 1 48 ? 9.617 -1.509 -13.977 1 94.69 48 GLY B N 1
ATOM 2127 C CA . GLY B 1 48 ? 10.414 -0.752 -14.93 1 94.69 48 GLY B CA 1
ATOM 2128 C C . GLY B 1 48 ? 11.719 -0.255 -14.359 1 94.69 48 GLY B C 1
ATOM 2129 O O . GLY B 1 48 ? 12.531 0.352 -15.062 1 94.69 48 GLY B O 1
ATOM 2130 N N . GLY B 1 49 ? 11.953 -0.389 -13.094 1 95.81 49 GLY B N 1
ATOM 2131 C CA . GLY B 1 49 ? 13.211 -0.036 -12.469 1 95.81 49 GLY B CA 1
ATOM 2132 C C . GLY B 1 49 ? 13.273 1.416 -12.031 1 95.81 49 GLY B C 1
ATOM 2133 O O . GLY B 1 49 ? 14.359 1.946 -11.781 1 95.81 49 GLY B O 1
ATOM 2134 N N . GLU B 1 50 ? 12.156 2.047 -11.914 1 95.5 50 GLU B N 1
ATOM 2135 C CA . GLU B 1 50 ? 12.156 3.475 -11.602 1 95.5 50 GLU B CA 1
ATOM 2136 C C . GLU B 1 50 ? 12.641 3.73 -10.18 1 95.5 50 GLU B C 1
ATOM 2138 O O . GLU B 1 50 ? 13.117 4.824 -9.867 1 95.5 50 GLU B O 1
ATOM 2143 N N . PHE B 1 51 ? 12.516 2.76 -9.352 1 96.69 51 PHE B N 1
ATOM 2144 C CA . PHE B 1 51 ? 12.906 2.934 -7.961 1 96.69 51 PHE B CA 1
ATOM 2145 C C . PHE B 1 51 ? 14.273 2.314 -7.699 1 96.69 51 PHE B C 1
ATOM 2147 O O . PHE B 1 51 ? 14.656 2.107 -6.547 1 96.69 51 PHE B O 1
ATOM 2154 N N . GLY B 1 52 ? 14.898 1.93 -8.75 1 92.19 52 GLY B N 1
ATOM 2155 C CA . GLY B 1 52 ? 16.172 1.237 -8.688 1 92.19 52 GLY B CA 1
ATOM 2156 C C . GLY B 1 52 ? 16.156 -0.124 -9.359 1 92.19 52 GLY B C 1
ATOM 2157 O O . GLY B 1 52 ? 15.094 -0.75 -9.461 1 92.19 52 GLY B O 1
ATOM 2158 N N . THR B 1 53 ? 17.359 -0.581 -9.719 1 87.69 53 THR B N 1
ATOM 2159 C CA . THR B 1 53 ? 17.422 -1.823 -10.484 1 87.69 53 THR B CA 1
ATOM 2160 C C . THR B 1 53 ? 18.016 -2.945 -9.641 1 87.69 53 THR B C 1
ATOM 2162 O O . THR B 1 53 ? 17.938 -4.117 -10.008 1 87.69 53 THR B O 1
ATOM 2165 N N . ASP B 1 54 ? 18.453 -2.531 -8.5 1 85.94 54 ASP B N 1
ATOM 2166 C CA . ASP B 1 54 ? 18.969 -3.539 -7.574 1 85.94 54 ASP B CA 1
ATOM 2167 C C . ASP B 1 54 ? 17.828 -4.129 -6.73 1 85.94 54 ASP B C 1
ATOM 2169 O O . ASP B 1 54 ? 16.891 -3.422 -6.355 1 85.94 54 ASP B O 1
ATOM 2173 N N . ALA B 1 55 ? 17.969 -5.422 -6.414 1 77.81 55 ALA B N 1
ATOM 2174 C CA . ALA B 1 55 ? 16.953 -6.125 -5.641 1 77.81 55 ALA B CA 1
ATOM 2175 C C . ALA B 1 55 ? 16.703 -5.434 -4.305 1 77.81 55 ALA B C 1
ATOM 2177 O O . ALA B 1 55 ? 15.578 -5.445 -3.793 1 77.81 55 ALA B O 1
ATOM 2178 N N . SER B 1 56 ? 17.703 -4.75 -3.781 1 83.81 56 SER B N 1
ATOM 2179 C CA . SER B 1 56 ? 17.641 -4.152 -2.453 1 83.81 56 SER B CA 1
ATOM 2180 C C . SER B 1 56 ? 17.062 -2.744 -2.512 1 83.81 56 SER B C 1
ATOM 2182 O O . SER B 1 56 ? 16.766 -2.143 -1.476 1 83.81 56 SER B O 1
ATOM 2184 N N . ASP B 1 57 ? 16.797 -2.258 -3.686 1 91.75 57 ASP B N 1
ATOM 2185 C CA . ASP B 1 57 ? 16.344 -0.877 -3.814 1 91.75 57 ASP B CA 1
ATOM 2186 C C . ASP B 1 57 ? 14.906 -0.72 -3.303 1 91.75 57 ASP B C 1
ATOM 2188 O O . ASP B 1 57 ? 14.531 0.344 -2.807 1 91.75 57 ASP B O 1
ATOM 2192 N N . VAL B 1 58 ? 14.188 -1.745 -3.557 1 96.94 58 VAL B N 1
ATOM 2193 C CA . VAL B 1 58 ? 12.828 -1.8 -3.023 1 96.94 58 VAL B CA 1
ATOM 2194 C C . VAL B 1 58 ? 12.68 -3.008 -2.102 1 96.94 58 VAL B C 1
ATOM 2196 O O . VAL B 1 58 ? 12.82 -4.152 -2.543 1 96.94 58 VAL B O 1
ATOM 2199 N N . ASN B 1 59 ? 12.461 -2.758 -0.838 1 97.69 59 ASN B N 1
ATOM 2200 C CA . ASN B 1 59 ? 12.383 -3.865 0.109 1 97.69 59 ASN B CA 1
ATOM 2201 C C . ASN B 1 59 ? 11.109 -4.684 -0.09 1 97.69 59 ASN B C 1
ATOM 2203 O O . ASN B 1 59 ? 10.219 -4.289 -0.848 1 97.69 59 ASN B O 1
ATOM 2207 N N . ALA B 1 60 ? 10.984 -5.773 0.572 1 98.25 60 ALA B N 1
ATOM 2208 C CA . ALA B 1 60 ? 9.906 -6.742 0.37 1 98.25 60 ALA B CA 1
ATOM 2209 C C . ALA B 1 60 ? 8.547 -6.125 0.697 1 98.25 60 ALA B C 1
ATOM 2211 O O . ALA B 1 60 ? 7.562 -6.387 0.008 1 98.25 60 ALA B O 1
ATOM 2212 N N . TYR B 1 61 ? 8.469 -5.297 1.723 1 98.75 61 TYR B N 1
ATOM 2213 C CA . TYR B 1 61 ? 7.203 -4.754 2.199 1 98.75 61 TYR B CA 1
ATOM 2214 C C . TYR B 1 61 ? 6.66 -3.705 1.235 1 98.75 61 TYR B C 1
ATOM 2216 O O . TYR B 1 61 ? 5.48 -3.73 0.881 1 98.75 61 TYR B O 1
ATOM 2224 N N . ALA B 1 62 ? 7.555 -2.814 0.791 1 98.62 62 ALA B N 1
ATOM 2225 C CA . ALA B 1 62 ? 7.141 -1.807 -0.183 1 98.62 62 ALA B CA 1
ATOM 2226 C C . ALA B 1 62 ? 6.691 -2.457 -1.488 1 98.62 62 ALA B C 1
ATOM 2228 O O . ALA B 1 62 ? 5.629 -2.127 -2.02 1 98.62 62 ALA B O 1
ATOM 2229 N N . ALA B 1 63 ? 7.504 -3.396 -1.968 1 98.31 63 ALA B N 1
ATOM 2230 C CA . ALA B 1 63 ? 7.137 -4.109 -3.191 1 98.31 63 ALA B CA 1
ATOM 2231 C C . ALA B 1 63 ? 5.793 -4.812 -3.035 1 98.31 63 ALA B C 1
ATOM 2233 O O . ALA B 1 63 ? 4.93 -4.719 -3.91 1 98.31 63 ALA B O 1
ATOM 2234 N N . SER B 1 64 ? 5.609 -5.473 -1.93 1 98.75 64 SER B N 1
ATOM 2235 C CA . SER B 1 64 ? 4.352 -6.164 -1.66 1 98.75 64 SER B CA 1
ATOM 2236 C C . SER B 1 64 ? 3.18 -5.191 -1.655 1 98.75 64 SER B C 1
ATOM 2238 O O . SER B 1 64 ? 2.1 -5.508 -2.16 1 98.75 64 SER B O 1
ATOM 2240 N N . ALA B 1 65 ? 3.402 -4.043 -1.101 1 98.88 65 ALA B N 1
ATOM 2241 C CA . ALA B 1 65 ? 2.334 -3.053 -1.002 1 98.88 65 ALA B CA 1
ATOM 2242 C C . ALA B 1 65 ? 1.919 -2.555 -2.383 1 98.88 65 ALA B C 1
ATOM 2244 O O . ALA B 1 65 ? 0.736 -2.305 -2.631 1 98.88 65 ALA B O 1
ATOM 2245 N N . PHE B 1 66 ? 2.887 -2.395 -3.312 1 98.75 66 PHE B N 1
ATOM 2246 C CA . PHE B 1 66 ? 2.559 -1.986 -4.676 1 98.75 66 PHE B CA 1
ATOM 2247 C C . PHE B 1 66 ? 1.55 -2.943 -5.297 1 98.75 66 PHE B C 1
ATOM 2249 O O . PHE B 1 66 ? 0.562 -2.508 -5.895 1 98.75 66 PHE B O 1
ATOM 2256 N N . TYR B 1 67 ? 1.803 -4.203 -5.133 1 98.88 67 TYR B N 1
ATOM 2257 C CA . TYR B 1 67 ? 0.923 -5.211 -5.715 1 98.88 67 TYR B CA 1
ATOM 2258 C C . TYR B 1 67 ? -0.403 -5.277 -4.969 1 98.88 67 TYR B C 1
ATOM 2260 O O . TYR B 1 67 ? -1.458 -5.469 -5.578 1 98.88 67 TYR B O 1
ATOM 2268 N N . ALA B 1 68 ? -0.356 -5.137 -3.664 1 98.94 68 ALA B N 1
ATOM 2269 C CA . ALA B 1 68 ? -1.543 -5.285 -2.826 1 98.94 68 ALA B CA 1
ATOM 2270 C C . ALA B 1 68 ? -2.586 -4.219 -3.16 1 98.94 68 ALA B C 1
ATOM 2272 O O . ALA B 1 68 ? -3.779 -4.516 -3.24 1 98.94 68 ALA B O 1
ATOM 2273 N N . VAL B 1 69 ? -2.135 -3.004 -3.314 1 98.88 69 VAL B N 1
ATOM 2274 C CA . VAL B 1 69 ? -3.1 -1.938 -3.568 1 98.88 69 VAL B CA 1
ATOM 2275 C C . VAL B 1 69 ? -3.701 -2.105 -4.961 1 98.88 69 VAL B C 1
ATOM 2277 O O . VAL B 1 69 ? -4.867 -1.778 -5.184 1 98.88 69 VAL B O 1
ATOM 2280 N N . ASP B 1 70 ? -2.955 -2.652 -5.941 1 98.88 70 ASP B N 1
ATOM 2281 C CA . ASP B 1 70 ? -3.512 -3.016 -7.238 1 98.88 70 ASP B CA 1
ATOM 2282 C C . ASP B 1 70 ? -4.582 -4.098 -7.094 1 98.88 70 ASP B C 1
ATOM 2284 O O . ASP B 1 70 ? -5.641 -4.016 -7.719 1 98.88 70 ASP B O 1
ATOM 2288 N N . ARG B 1 71 ? -4.289 -5.07 -6.305 1 98.88 71 ARG B N 1
ATOM 2289 C CA . ARG B 1 71 ? -5.242 -6.152 -6.074 1 98.88 71 ARG B CA 1
ATOM 2290 C C . ARG B 1 71 ? -6.523 -5.625 -5.438 1 98.88 71 ARG B C 1
ATOM 2292 O O . ARG B 1 71 ? -7.621 -6.051 -5.801 1 98.88 71 ARG B O 1
ATOM 2299 N N . PHE B 1 72 ? -6.371 -4.73 -4.48 1 98.81 72 PHE B N 1
ATOM 2300 C CA . PHE B 1 72 ? -7.543 -4.129 -3.857 1 98.81 72 PHE B CA 1
ATOM 2301 C C . PHE B 1 72 ? -8.406 -3.424 -4.895 1 98.81 72 PHE B C 1
ATOM 2303 O O . PHE B 1 72 ? -9.625 -3.607 -4.926 1 98.81 72 PHE B O 1
ATOM 2310 N N . ALA B 1 73 ? -7.75 -2.641 -5.723 1 98.81 73 ALA B N 1
ATOM 2311 C CA . ALA B 1 73 ? -8.477 -1.925 -6.77 1 98.81 73 ALA B CA 1
ATOM 2312 C C . ALA B 1 73 ? -9.188 -2.895 -7.707 1 98.81 73 ALA B C 1
ATOM 2314 O O . ALA B 1 73 ? -10.359 -2.693 -8.047 1 98.81 73 ALA B O 1
ATOM 2315 N N . SER B 1 74 ? -8.5 -3.939 -8.125 1 98.75 74 SER B N 1
ATOM 2316 C CA . SER B 1 74 ? -9.094 -4.953 -8.984 1 98.75 74 SER B CA 1
ATOM 2317 C C . SER B 1 74 ? -10.32 -5.582 -8.336 1 98.75 74 SER B C 1
ATOM 2319 O O . SER B 1 74 ? -11.367 -5.727 -8.969 1 98.75 74 SER B O 1
ATOM 2321 N N . PHE B 1 75 ? -10.164 -5.93 -7.051 1 98.81 75 PHE B N 1
ATOM 2322 C CA . PHE B 1 75 ? -11.266 -6.527 -6.305 1 98.81 75 PHE B CA 1
ATOM 2323 C C . PHE B 1 75 ? -12.484 -5.609 -6.309 1 98.81 75 PHE B C 1
ATOM 2325 O O . PHE B 1 75 ? -13.57 -6.016 -6.723 1 98.81 75 PHE B O 1
ATOM 2332 N N . LYS B 1 76 ? -12.242 -4.367 -5.961 1 98.12 76 LYS B N 1
ATOM 2333 C CA . LYS B 1 76 ? -13.336 -3.408 -5.809 1 98.12 76 LYS B CA 1
ATOM 2334 C C . LYS B 1 76 ? -14.008 -3.115 -7.148 1 98.12 76 LYS B C 1
ATOM 2336 O O . LYS B 1 76 ? -15.227 -2.982 -7.223 1 98.12 76 LYS B O 1
ATOM 2341 N N . LEU B 1 77 ? -13.219 -3.084 -8.203 1 97.94 77 LEU B N 1
ATOM 2342 C CA . LEU B 1 77 ? -13.727 -2.551 -9.461 1 97.94 77 LEU B CA 1
ATOM 2343 C C . LEU B 1 77 ? -14.203 -3.674 -10.375 1 97.94 77 LEU B C 1
ATOM 2345 O O . LEU B 1 77 ? -15.078 -3.463 -11.219 1 97.94 77 LEU B O 1
ATOM 2349 N N . LYS B 1 78 ? -13.672 -4.883 -10.234 1 98.06 78 LYS B N 1
ATOM 2350 C CA . LYS B 1 78 ? -13.859 -5.812 -11.344 1 98.06 78 LYS B CA 1
ATOM 2351 C C . LYS B 1 78 ? -14.547 -7.094 -10.875 1 98.06 78 LYS B C 1
ATOM 2353 O O . LYS B 1 78 ? -15.258 -7.742 -11.641 1 98.06 78 LYS B O 1
ATOM 2358 N N . TRP B 1 79 ? -14.305 -7.492 -9.555 1 98.56 79 TRP B N 1
ATOM 2359 C CA . TRP B 1 79 ? -14.805 -8.844 -9.328 1 98.56 79 TRP B CA 1
ATOM 2360 C C . TRP B 1 79 ? -15.414 -8.977 -7.938 1 98.56 79 TRP B C 1
ATOM 2362 O O . TRP B 1 79 ? -15.844 -10.055 -7.539 1 98.56 79 TRP B O 1
ATOM 2372 N N . LYS B 1 80 ? -15.539 -7.887 -7.168 1 98.31 80 LYS B N 1
ATOM 2373 C CA . LYS B 1 80 ? -16.188 -7.922 -5.855 1 98.31 80 LYS B CA 1
ATOM 2374 C C . LYS B 1 80 ? -17.625 -8.383 -5.969 1 98.31 80 LYS B C 1
ATOM 2376 O O . LYS B 1 80 ? -18.078 -9.242 -5.199 1 98.31 80 LYS B O 1
ATOM 2381 N N . TYR B 1 81 ? -18.375 -7.801 -6.898 1 98.06 81 TYR B N 1
ATOM 2382 C CA . TYR B 1 81 ? -19.781 -8.164 -7.098 1 98.06 81 TYR B CA 1
ATOM 2383 C C . TYR B 1 81 ? -19.922 -9.648 -7.391 1 98.06 81 TYR B C 1
ATOM 2385 O O . TYR B 1 81 ? -20.75 -10.328 -6.789 1 98.06 81 TYR B O 1
ATOM 2393 N N . ASP B 1 82 ? -19.078 -10.164 -8.273 1 98.62 82 ASP B N 1
ATOM 2394 C CA . ASP B 1 82 ? -19.109 -11.586 -8.625 1 98.62 82 ASP B CA 1
ATOM 2395 C C . ASP B 1 82 ? -18.797 -12.461 -7.418 1 98.62 82 ASP B C 1
ATOM 2397 O O . ASP B 1 82 ? -19.484 -13.453 -7.168 1 98.62 82 ASP B O 1
ATOM 2401 N N . TYR B 1 83 ? -17.797 -12.062 -6.656 1 98.62 83 TYR B N 1
ATOM 2402 C CA . TYR B 1 83 ? -17.391 -12.797 -5.465 1 98.62 83 TYR B CA 1
ATOM 2403 C C . TYR B 1 83 ? -18.5 -12.836 -4.434 1 98.62 83 TYR B C 1
ATOM 2405 O O . TYR B 1 83 ? -18.844 -13.906 -3.916 1 98.62 83 TYR B O 1
ATOM 2413 N N . GLU B 1 84 ? -19.078 -11.672 -4.234 1 97.94 84 GLU B N 1
ATOM 2414 C CA . GLU B 1 84 ? -20.109 -11.555 -3.209 1 97.94 84 GLU B CA 1
ATOM 2415 C C . GLU B 1 84 ? -21.391 -12.266 -3.637 1 97.94 84 GLU B C 1
ATOM 2417 O O . GLU B 1 84 ? -22.25 -12.586 -2.803 1 97.94 84 GLU B O 1
ATOM 2422 N N . ASN B 1 85 ? -21.531 -12.508 -4.926 1 98.12 85 ASN B N 1
ATOM 2423 C CA . ASN B 1 85 ? -22.719 -13.203 -5.43 1 98.12 85 ASN B CA 1
ATOM 2424 C C . ASN B 1 85 ? -22.438 -14.672 -5.695 1 98.12 85 ASN B C 1
ATOM 2426 O O . ASN B 1 85 ? -23.156 -15.32 -6.461 1 98.12 85 ASN B O 1
ATOM 2430 N N . GLY B 1 86 ? -21.312 -15.195 -5.207 1 97.25 86 GLY B N 1
ATOM 2431 C CA . GLY B 1 86 ? -21.109 -16.625 -5.082 1 97.25 86 GLY B CA 1
ATOM 2432 C C . GLY B 1 86 ? -20.391 -17.234 -6.277 1 97.25 86 GLY B C 1
ATOM 2433 O O . GLY B 1 86 ? -20.219 -18.453 -6.359 1 97.25 86 GLY B O 1
ATOM 2434 N N . LYS B 1 87 ? -19.891 -16.391 -7.188 1 98.19 87 LYS B N 1
ATOM 2435 C CA . LYS B 1 87 ? -19.156 -16.953 -8.32 1 98.19 87 LYS B CA 1
ATOM 2436 C C . LYS B 1 87 ? -17.797 -17.5 -7.887 1 98.19 87 LYS B C 1
ATOM 2438 O O . LYS B 1 87 ? -17.172 -16.984 -6.961 1 98.19 87 LYS B O 1
ATOM 2443 N N . LEU B 1 88 ? -17.391 -18.594 -8.586 1 98.31 88 LEU B N 1
ATOM 2444 C CA . LEU B 1 88 ? -16.016 -19.047 -8.469 1 98.31 88 LEU B CA 1
ATOM 2445 C C . LEU B 1 88 ? -15.055 -18.031 -9.07 1 98.31 88 LEU B C 1
ATOM 2447 O O . LEU B 1 88 ? -15.258 -17.562 -10.195 1 98.31 88 LEU B O 1
ATOM 2451 N N . ILE B 1 89 ? -14.086 -17.594 -8.32 1 98.81 89 ILE B N 1
ATOM 2452 C CA . ILE B 1 89 ? -13.055 -16.688 -8.836 1 98.81 89 ILE B CA 1
ATOM 2453 C C . ILE B 1 89 ? -11.828 -17.5 -9.242 1 98.81 89 ILE B C 1
ATOM 2455 O O . ILE B 1 89 ? -11.188 -18.141 -8.406 1 98.81 89 ILE B O 1
ATOM 2459 N N . LEU B 1 90 ? -11.531 -17.547 -10.492 1 98.81 90 LEU B N 1
ATOM 2460 C CA . LEU B 1 90 ? -10.32 -18.172 -11.031 1 98.81 90 LEU B CA 1
ATOM 2461 C C . LEU B 1 90 ? -9.227 -17.125 -11.25 1 98.81 90 LEU B C 1
ATOM 2463 O O . LEU B 1 90 ? -9.297 -16.344 -12.195 1 98.81 90 LEU B O 1
ATOM 2467 N N . ALA B 1 91 ? -8.25 -17.188 -10.391 1 98.62 91 ALA B N 1
ATOM 2468 C CA . ALA B 1 91 ? -7.25 -16.125 -10.391 1 98.62 91 ALA B CA 1
ATOM 2469 C C . ALA B 1 91 ? -5.922 -16.625 -10.961 1 98.62 91 ALA B C 1
ATOM 2471 O O . ALA B 1 91 ? -5.348 -17.594 -10.445 1 98.62 91 ALA B O 1
ATOM 2472 N N . ASP B 1 92 ? -5.508 -15.984 -12.031 1 98.19 92 ASP B N 1
ATOM 2473 C CA . ASP B 1 92 ? -4.117 -16.109 -12.453 1 98.19 92 ASP B CA 1
ATOM 2474 C C . ASP B 1 92 ? -3.207 -15.195 -11.625 1 98.19 92 ASP B C 1
ATOM 2476 O O . ASP B 1 92 ? -3.102 -14 -11.898 1 98.19 92 ASP B O 1
ATOM 2480 N N . ARG B 1 93 ? -2.547 -15.75 -10.672 1 98.5 93 ARG B N 1
ATOM 2481 C CA . AR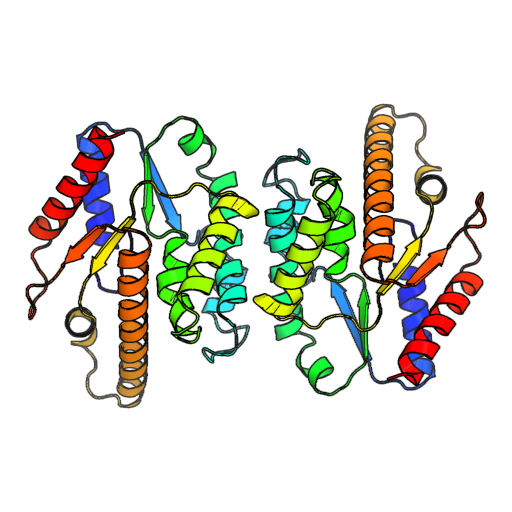G B 1 93 ? -1.807 -15.086 -9.609 1 98.5 93 ARG B CA 1
ATOM 2482 C C . ARG B 1 93 ? -2.754 -14.398 -8.633 1 98.5 93 ARG B C 1
ATOM 2484 O O . ARG B 1 93 ? -3.918 -14.156 -8.953 1 98.5 93 ARG B O 1
ATOM 2491 N N . TYR B 1 94 ? -2.273 -14.195 -7.465 1 98.69 94 TYR B N 1
ATOM 2492 C CA . TYR B 1 94 ? -3.014 -13.531 -6.395 1 98.69 94 TYR B CA 1
ATOM 2493 C C . TYR B 1 94 ? -2.066 -12.992 -5.328 1 98.69 94 TYR B C 1
ATOM 2495 O O . TYR B 1 94 ? -0.916 -12.656 -5.625 1 98.69 94 TYR B O 1
ATOM 2503 N N . ALA B 1 95 ? -2.533 -12.773 -4.141 1 98.75 95 ALA B N 1
ATOM 2504 C CA . ALA B 1 95 ? -1.729 -12.219 -3.055 1 98.75 95 ALA B CA 1
ATOM 2505 C C . ALA B 1 95 ? -0.546 -13.125 -2.727 1 98.75 95 ALA B C 1
ATOM 2507 O O . ALA B 1 95 ? 0.509 -12.648 -2.299 1 98.75 95 ALA B O 1
ATOM 2508 N N . THR B 1 96 ? -0.669 -14.422 -3.012 1 98.81 96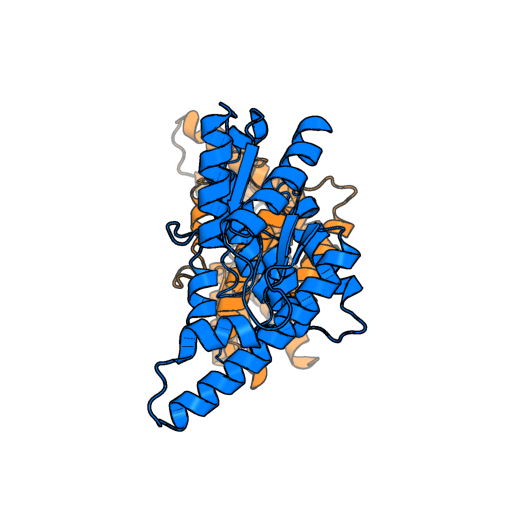 THR B N 1
ATOM 2509 C CA . THR B 1 96 ? 0.354 -15.414 -2.695 1 98.81 96 THR B CA 1
ATOM 2510 C C . THR B 1 96 ? 1.594 -15.203 -3.561 1 98.81 96 THR B C 1
ATOM 2512 O O . THR B 1 96 ? 2.68 -15.68 -3.223 1 98.81 96 THR B O 1
ATOM 2515 N N . SER B 1 97 ? 1.42 -14.438 -4.672 1 98.75 97 SER B N 1
ATOM 2516 C CA . SER B 1 97 ? 2.574 -14.117 -5.508 1 98.75 97 SER B CA 1
ATOM 2517 C C . SER B 1 97 ? 3.619 -13.328 -4.723 1 98.75 97 SER B C 1
ATOM 2519 O O . SER B 1 97 ? 4.82 -13.492 -4.949 1 98.75 97 SER B O 1
ATOM 2521 N N . ASN B 1 98 ? 3.172 -12.477 -3.791 1 98.69 98 ASN B N 1
ATOM 2522 C CA . ASN B 1 98 ? 4.117 -11.758 -2.943 1 98.69 98 ASN B CA 1
ATOM 2523 C C . ASN B 1 98 ? 5.012 -12.711 -2.16 1 98.69 98 ASN B C 1
ATOM 2525 O O . ASN B 1 98 ? 6.195 -12.438 -1.959 1 98.69 98 ASN B O 1
ATOM 2529 N N . LEU B 1 99 ? 4.488 -13.844 -1.715 1 98.81 99 LEU B N 1
ATOM 2530 C CA . LEU B 1 99 ? 5.258 -14.805 -0.94 1 98.81 99 LEU B CA 1
ATOM 2531 C C . LEU B 1 99 ? 6.281 -15.516 -1.82 1 98.81 99 LEU B C 1
ATOM 2533 O O . LEU B 1 99 ? 7.332 -15.945 -1.338 1 98.81 99 LEU B O 1
ATOM 2537 N N . ILE B 1 100 ? 5.996 -15.586 -3.074 1 98.62 100 ILE B N 1
ATOM 2538 C CA . ILE B 1 100 ? 6.887 -16.234 -4.027 1 98.62 100 ILE B CA 1
ATOM 2539 C C . ILE B 1 100 ? 8.023 -15.289 -4.398 1 98.62 100 ILE B C 1
ATOM 2541 O O . ILE B 1 100 ? 9.195 -15.68 -4.375 1 98.62 100 ILE B O 1
ATOM 2545 N N . TYR B 1 101 ? 7.734 -14.039 -4.555 1 97.5 101 TYR B N 1
ATOM 2546 C CA . TYR B 1 101 ? 8.688 -13.188 -5.258 1 97.5 101 TYR B CA 1
ATOM 2547 C C . TYR B 1 101 ? 9.367 -12.227 -4.293 1 97.5 101 TYR B C 1
ATOM 2549 O O . TYR B 1 101 ? 10.414 -11.648 -4.613 1 97.5 101 TYR B O 1
ATOM 2557 N N . GLN B 1 102 ? 8.805 -12.039 -3.104 1 97.75 102 GLN B N 1
ATOM 2558 C CA . GLN B 1 102 ? 9.367 -11.023 -2.219 1 97.75 102 GLN B CA 1
ATOM 2559 C C . GLN B 1 102 ? 10.031 -11.664 -1.002 1 97.75 102 GLN B C 1
ATOM 2561 O O . GLN B 1 102 ? 10.883 -11.039 -0.356 1 97.75 102 GLN B O 1
ATOM 2566 N N . THR B 1 103 ? 9.727 -12.906 -0.694 1 97.62 103 THR B N 1
ATOM 2567 C CA . THR B 1 103 ? 10.195 -13.547 0.533 1 97.62 103 THR B CA 1
ATOM 2568 C C . THR B 1 103 ? 11.719 -13.641 0.554 1 97.62 103 THR B C 1
ATOM 2570 O O . THR B 1 103 ? 12.336 -13.516 1.612 1 97.62 103 THR B O 1
ATOM 2573 N N . GLU B 1 104 ? 12.32 -13.805 -0.579 1 94.19 104 GLU B N 1
ATOM 2574 C CA . GLU B 1 104 ? 13.766 -13.992 -0.649 1 94.19 104 GLU B CA 1
ATOM 2575 C C . GLU B 1 104 ? 14.508 -12.727 -0.246 1 94.19 104 GLU B C 1
ATOM 2577 O O . GLU B 1 104 ? 15.711 -12.773 0.031 1 94.19 104 GLU B O 1
ATOM 2582 N N . LYS B 1 105 ? 13.836 -11.609 -0.253 1 95.31 105 LYS B N 1
ATOM 2583 C CA . LYS B 1 105 ? 14.445 -10.359 0.191 1 95.31 105 LYS B CA 1
ATOM 2584 C C . LYS B 1 105 ? 14.57 -10.32 1.712 1 95.31 105 LYS B C 1
ATOM 2586 O O . LYS B 1 105 ? 15.258 -9.453 2.26 1 95.31 105 LYS B O 1
ATOM 2591 N N . ILE B 1 106 ? 13.867 -11.273 2.379 1 96.75 106 ILE B N 1
ATOM 2592 C CA . ILE B 1 106 ? 13.812 -11.352 3.834 1 96.75 106 ILE B CA 1
ATOM 2593 C C . ILE B 1 106 ? 14.781 -12.422 4.332 1 96.75 106 ILE B C 1
ATOM 2595 O O . ILE B 1 106 ? 14.906 -13.484 3.727 1 96.75 106 ILE B O 1
ATOM 2599 N N . ASP B 1 107 ? 15.508 -12.164 5.457 1 96.62 107 ASP B N 1
ATOM 2600 C CA . ASP B 1 107 ? 16.312 -13.203 6.086 1 96.62 107 ASP B CA 1
ATOM 2601 C C . ASP B 1 107 ? 15.484 -14.453 6.363 1 96.62 107 ASP B C 1
ATOM 2603 O O . ASP B 1 107 ? 14.359 -14.352 6.863 1 96.62 107 ASP B O 1
ATOM 2607 N N . GLU B 1 108 ? 16.031 -15.547 6.043 1 97.12 108 GLU B N 1
ATOM 2608 C CA . GLU B 1 108 ? 15.289 -16.797 6.117 1 97.12 108 GLU B CA 1
ATOM 2609 C C . GLU B 1 108 ? 14.695 -17.016 7.508 1 97.12 108 GLU B C 1
ATOM 2611 O O . GLU B 1 108 ? 13.594 -17.547 7.645 1 97.12 108 GLU B O 1
ATOM 2616 N N . ASN B 1 109 ? 15.391 -16.578 8.508 1 98.06 109 ASN B N 1
ATOM 2617 C CA . ASN B 1 109 ? 14.906 -16.75 9.867 1 98.06 109 ASN B CA 1
ATOM 2618 C C . ASN B 1 109 ? 13.703 -15.867 10.164 1 98.06 109 ASN B C 1
ATOM 2620 O O . ASN B 1 109 ? 13.078 -15.992 11.219 1 98.06 109 ASN B O 1
ATOM 2624 N N . LYS B 1 110 ? 13.344 -15 9.242 1 98.38 110 LYS B N 1
ATOM 2625 C CA . LYS B 1 110 ? 12.211 -14.102 9.422 1 98.38 110 LYS B CA 1
ATOM 2626 C C . LYS B 1 110 ? 11.133 -14.352 8.367 1 98.38 110 LYS B C 1
ATOM 2628 O O . LYS B 1 110 ? 10.227 -13.539 8.188 1 98.38 110 LYS B O 1
ATOM 2633 N N . TRP B 1 111 ? 11.234 -15.461 7.652 1 98.62 111 TRP B N 1
ATOM 2634 C CA . TRP B 1 111 ? 10.289 -15.781 6.59 1 98.62 111 TRP B CA 1
ATOM 2635 C C . TRP B 1 111 ? 8.875 -15.945 7.152 1 98.62 111 TRP B C 1
ATOM 2637 O O . TRP B 1 111 ? 7.91 -15.469 6.555 1 98.62 111 TRP B O 1
ATOM 2647 N N . ASP B 1 112 ? 8.758 -16.547 8.273 1 98.69 112 ASP B N 1
ATOM 2648 C CA . ASP B 1 112 ? 7.449 -16.75 8.883 1 98.69 112 ASP B CA 1
ATOM 2649 C C . ASP B 1 112 ? 6.793 -15.406 9.219 1 98.69 112 ASP B C 1
ATOM 2651 O O . ASP B 1 112 ? 5.598 -15.219 8.984 1 98.69 112 ASP B O 1
ATOM 2655 N N . GLU B 1 113 ? 7.57 -14.555 9.766 1 98.56 113 GLU B N 1
ATOM 2656 C CA . GLU B 1 113 ? 7.062 -13.234 10.125 1 98.56 113 GLU B CA 1
ATOM 2657 C C . GLU B 1 113 ? 6.578 -12.477 8.891 1 98.56 113 GLU B C 1
ATOM 2659 O O . GLU B 1 113 ? 5.523 -11.836 8.922 1 98.56 113 GLU B O 1
ATOM 2664 N N . TYR B 1 114 ? 7.324 -12.555 7.883 1 98.69 114 TYR B N 1
ATOM 2665 C CA . TYR B 1 114 ? 6.945 -11.875 6.648 1 98.69 114 TYR B CA 1
ATOM 2666 C C . TYR B 1 114 ? 5.672 -12.477 6.062 1 98.69 114 TYR B C 1
ATOM 2668 O O . TYR B 1 114 ? 4.781 -11.75 5.621 1 98.69 114 TYR B O 1
ATOM 2676 N N . ILE B 1 115 ? 5.582 -13.781 6.047 1 98.69 115 ILE B N 1
ATOM 2677 C CA . ILE B 1 115 ? 4.414 -14.469 5.52 1 98.69 115 ILE B CA 1
ATOM 2678 C C . ILE B 1 115 ? 3.174 -14.07 6.316 1 98.69 115 ILE B C 1
ATOM 2680 O O . ILE B 1 115 ? 2.135 -13.742 5.738 1 98.69 115 ILE B O 1
ATOM 2684 N N . GLU B 1 116 ? 3.299 -14.023 7.57 1 98.69 116 GLU B N 1
ATOM 2685 C CA . GLU B 1 116 ? 2.195 -13.625 8.438 1 98.69 116 GLU B CA 1
ATOM 2686 C C . GLU B 1 116 ? 1.79 -12.18 8.188 1 98.69 116 GLU B C 1
ATOM 2688 O O . GLU B 1 116 ? 0.6 -11.859 8.125 1 98.69 116 GLU B O 1
ATOM 2693 N N . TRP B 1 117 ? 2.768 -11.344 8.086 1 98.81 117 TRP B N 1
ATOM 2694 C CA . TRP B 1 117 ? 2.492 -9.938 7.801 1 98.81 117 TRP B CA 1
ATOM 2695 C C . TRP B 1 117 ? 1.741 -9.789 6.48 1 98.81 117 TRP B C 1
ATOM 2697 O O . TRP B 1 117 ? 0.748 -9.062 6.402 1 98.81 117 TRP B O 1
ATOM 2707 N N . SER B 1 118 ? 2.254 -10.484 5.469 1 98.75 118 SER B N 1
ATOM 2708 C CA . SER B 1 118 ? 1.667 -10.391 4.137 1 98.75 118 SER B CA 1
ATOM 2709 C C . SER B 1 118 ? 0.207 -10.828 4.141 1 98.75 118 SER B C 1
ATOM 2711 O O . SER B 1 118 ? -0.654 -10.148 3.58 1 98.75 118 SER B O 1
ATOM 2713 N N . GLU B 1 119 ? -0.085 -11.891 4.797 1 98.44 119 GLU B N 1
ATOM 2714 C CA . GLU B 1 119 ? -1.45 -12.398 4.891 1 98.44 119 GLU B CA 1
ATOM 2715 C C . GLU B 1 119 ? -2.352 -11.422 5.645 1 98.44 119 GLU B C 1
ATOM 2717 O O . GLU B 1 119 ? -3.463 -11.125 5.203 1 98.44 119 GLU B O 1
ATOM 2722 N N . ASP B 1 120 ? -1.863 -11 6.762 1 98.81 120 ASP B N 1
ATOM 2723 C CA . ASP B 1 120 ? -2.652 -10.07 7.566 1 98.81 120 ASP B CA 1
ATOM 2724 C C . ASP B 1 120 ? -2.947 -8.789 6.789 1 98.81 120 ASP B C 1
ATOM 2726 O O . ASP B 1 120 ? -4.078 -8.305 6.789 1 98.81 120 ASP B O 1
ATOM 2730 N N . PHE B 1 121 ? -1.895 -8.258 6.133 1 98.88 121 PHE B N 1
ATOM 2731 C CA . PHE B 1 121 ? -2.021 -7.012 5.391 1 98.88 121 PHE B CA 1
ATOM 2732 C C . PHE B 1 121 ? -3.061 -7.141 4.285 1 98.88 121 PHE B C 1
ATOM 2734 O O . PHE B 1 121 ? -3.957 -6.305 4.164 1 98.88 121 PHE B O 1
ATOM 2741 N N . GLU B 1 122 ? -3.041 -8.227 3.543 1 98.69 122 GLU B N 1
ATOM 2742 C CA . GLU B 1 122 ? -3.893 -8.391 2.369 1 98.69 122 GLU B CA 1
ATOM 2743 C C . GLU B 1 122 ? -5.305 -8.805 2.766 1 98.69 122 GLU B C 1
ATOM 2745 O O . GLU B 1 122 ? -6.281 -8.18 2.344 1 98.69 122 GLU B O 1
ATOM 2750 N N . TYR B 1 123 ? -5.426 -9.75 3.684 1 98.81 123 TYR B N 1
ATOM 2751 C CA . TYR B 1 123 ? -6.727 -10.375 3.891 1 98.81 123 TYR B CA 1
ATOM 2752 C C . TYR B 1 123 ? -7.465 -9.727 5.055 1 98.81 123 TYR B C 1
ATOM 2754 O O . TYR B 1 123 ? -8.695 -9.703 5.082 1 98.81 123 TYR B O 1
ATOM 2762 N N . ASN B 1 124 ? -6.754 -9.188 6.02 1 98.62 124 ASN B N 1
ATOM 2763 C CA . ASN B 1 124 ? -7.414 -8.625 7.195 1 98.62 124 ASN B CA 1
ATOM 2764 C C . ASN B 1 124 ? -7.379 -7.102 7.184 1 98.62 124 ASN B C 1
ATOM 2766 O O . ASN B 1 124 ? -8.391 -6.453 7.457 1 98.62 124 ASN B O 1
ATOM 2770 N N . LYS B 1 125 ? -6.242 -6.496 6.867 1 98.62 125 LYS B N 1
ATOM 2771 C CA . LYS B 1 125 ? -6.137 -5.039 6.883 1 98.62 125 LYS B CA 1
ATOM 2772 C C . LYS B 1 125 ? -6.781 -4.43 5.641 1 98.62 125 LYS B C 1
ATOM 2774 O O . LYS B 1 125 ? -7.863 -3.842 5.723 1 98.62 125 LYS B O 1
ATOM 2779 N N . ILE B 1 126 ? -6.238 -4.797 4.473 1 97.44 126 ILE B N 1
ATOM 2780 C CA . ILE B 1 126 ? -6.781 -4.25 3.234 1 97.44 126 ILE B CA 1
ATOM 2781 C C . ILE B 1 126 ? -8.133 -4.902 2.932 1 97.44 126 ILE B C 1
ATOM 2783 O O . ILE B 1 126 ? -9.031 -4.258 2.389 1 97.44 126 ILE B O 1
ATOM 2787 N N . GLY B 1 127 ? -8.227 -6.211 3.203 1 98 127 GLY B N 1
ATOM 2788 C CA . GLY B 1 127 ? -9.523 -6.863 3.271 1 98 127 GLY B CA 1
ATOM 2789 C C . GLY B 1 127 ? -9.93 -7.527 1.968 1 98 127 GLY B C 1
ATOM 2790 O O . GLY B 1 127 ? -11.117 -7.648 1.669 1 98 127 GLY B O 1
ATOM 2791 N N . ILE B 1 128 ? -9.008 -7.938 1.104 1 98.62 128 ILE B N 1
ATOM 2792 C CA . ILE B 1 128 ? -9.406 -8.742 -0.043 1 98.62 128 ILE B CA 1
ATOM 2793 C C . ILE B 1 128 ? -9.648 -10.188 0.399 1 98.62 128 ILE B C 1
ATOM 2795 O O . ILE B 1 128 ? -9.148 -10.617 1.444 1 98.62 128 ILE B O 1
ATOM 2799 N N . PRO B 1 129 ? -10.383 -10.977 -0.36 1 98.75 129 PRO B N 1
ATOM 2800 C CA . PRO B 1 129 ? -10.734 -12.328 0.073 1 98.75 129 PRO B CA 1
ATOM 2801 C C . PRO B 1 129 ? -9.531 -13.266 0.119 1 98.75 129 PRO B C 1
ATOM 2803 O O . PRO B 1 129 ? -8.648 -13.18 -0.74 1 98.75 129 PRO B O 1
ATOM 2806 N N . ARG B 1 130 ? -9.5 -14.102 1.092 1 98.56 130 ARG B N 1
ATOM 2807 C CA . ARG B 1 130 ? -8.531 -15.18 1.146 1 98.56 130 ARG B CA 1
ATOM 2808 C C . ARG B 1 130 ? -8.883 -16.281 0.147 1 98.56 130 ARG B C 1
ATOM 2810 O O . ARG B 1 130 ? -10.039 -16.672 0.028 1 98.56 130 ARG B O 1
ATOM 2817 N N . PRO B 1 131 ? -7.949 -16.766 -0.545 1 98.5 131 PRO B N 1
ATOM 2818 C CA . PRO B 1 131 ? -8.281 -17.875 -1.453 1 98.5 131 PRO B CA 1
ATOM 2819 C C . PRO B 1 131 ? -8.648 -19.156 -0.714 1 98.5 131 PRO B C 1
ATOM 2821 O O . PRO B 1 131 ? -8.07 -19.453 0.331 1 98.5 131 PRO B O 1
ATOM 2824 N N . ASP B 1 132 ? -9.633 -19.875 -1.294 1 98.06 132 ASP B N 1
ATOM 2825 C CA . ASP B 1 132 ? -9.992 -21.188 -0.766 1 98.06 132 ASP B CA 1
ATOM 2826 C C . ASP B 1 132 ? -8.953 -22.234 -1.15 1 98.06 132 ASP B C 1
ATOM 2828 O O . ASP B 1 132 ? -8.773 -23.234 -0.439 1 98.06 132 ASP B O 1
ATOM 2832 N N . LEU B 1 133 ? -8.312 -21.984 -2.268 1 98.69 133 LEU B N 1
ATOM 2833 C CA . LEU B 1 133 ? -7.355 -22.938 -2.824 1 98.69 133 LEU B CA 1
ATOM 2834 C C . LEU B 1 133 ? -6.27 -22.203 -3.613 1 98.69 133 LEU B C 1
ATOM 2836 O O . LEU B 1 133 ? -6.57 -21.312 -4.402 1 98.69 133 LEU B O 1
ATOM 2840 N N . VAL B 1 134 ? -5.078 -22.516 -3.312 1 98.88 134 VAL B N 1
ATOM 2841 C CA . VAL B 1 134 ? -3.938 -22.078 -4.105 1 98.88 134 VAL B CA 1
ATOM 2842 C C . VAL B 1 134 ? -3.225 -23.281 -4.703 1 98.88 134 VAL B C 1
ATOM 2844 O O . VAL B 1 134 ? -2.881 -24.234 -3.982 1 98.88 134 VAL B O 1
ATOM 2847 N N . ILE B 1 135 ? -3.082 -23.297 -5.973 1 98.94 135 ILE B N 1
ATOM 2848 C CA . ILE B 1 135 ? -2.334 -24.344 -6.66 1 98.94 135 ILE B CA 1
ATOM 2849 C C . ILE B 1 135 ? -1.014 -23.766 -7.18 1 98.94 135 ILE B C 1
ATOM 2851 O O . ILE B 1 135 ? -1.001 -22.781 -7.922 1 98.94 135 ILE B O 1
ATOM 2855 N N . PHE B 1 136 ? 0.072 -24.359 -6.75 1 98.94 136 PHE B N 1
ATOM 2856 C CA . PHE B 1 136 ? 1.394 -23.969 -7.23 1 98.94 136 PHE B CA 1
ATOM 2857 C C . PHE B 1 136 ? 1.946 -25.016 -8.188 1 98.94 136 PHE B C 1
ATOM 2859 O O . PHE B 1 136 ? 2.141 -26.172 -7.809 1 98.94 136 PHE B O 1
ATOM 2866 N N . LEU B 1 137 ? 2.156 -24.609 -9.438 1 98.81 137 LEU B N 1
ATOM 2867 C CA . LEU B 1 137 ? 2.797 -25.484 -10.414 1 98.81 137 LEU B CA 1
ATOM 2868 C C . LEU B 1 137 ? 4.305 -25.531 -10.203 1 98.81 137 LEU B C 1
ATOM 2870 O O . LEU B 1 137 ? 5.008 -24.562 -10.516 1 98.81 137 LEU B O 1
ATOM 2874 N N . ASP B 1 138 ? 4.777 -26.641 -9.711 1 98.62 138 ASP B N 1
ATOM 2875 C CA . ASP B 1 138 ? 6.195 -26.781 -9.398 1 98.62 138 ASP B CA 1
ATOM 2876 C C . ASP B 1 138 ? 6.969 -27.344 -10.578 1 98.62 138 ASP B C 1
ATOM 2878 O O . ASP B 1 138 ? 7.129 -28.562 -10.695 1 98.62 138 ASP B O 1
ATOM 2882 N N . MET B 1 139 ? 7.441 -26.453 -11.414 1 97.5 139 MET B N 1
ATOM 2883 C CA . MET B 1 139 ? 8.336 -26.766 -12.523 1 97.5 139 MET B CA 1
ATOM 2884 C C . MET B 1 139 ? 9.773 -26.375 -12.18 1 97.5 139 MET B C 1
ATOM 2886 O O . MET B 1 139 ? 10.047 -25.203 -11.906 1 97.5 139 MET B O 1
ATOM 2890 N N . PRO B 1 140 ? 10.641 -27.328 -12.141 1 96.25 140 PRO B N 1
ATOM 2891 C CA . PRO B 1 140 ? 12.031 -26.969 -11.883 1 96.25 140 PRO B CA 1
ATOM 2892 C C . PRO B 1 140 ? 12.562 -25.938 -12.875 1 96.25 140 PRO B C 1
ATOM 2894 O O . PRO B 1 140 ? 12.266 -26.016 -14.07 1 96.25 140 PRO B O 1
ATOM 2897 N N . VAL B 1 141 ? 13.328 -25.031 -12.352 1 95.12 141 VAL B N 1
ATOM 2898 C CA . VAL B 1 141 ? 13.781 -23.875 -13.109 1 95.12 141 VAL B CA 1
ATOM 2899 C C . VAL B 1 141 ? 14.648 -24.328 -14.281 1 95.12 141 VAL B C 1
ATOM 2901 O O . VAL B 1 141 ? 14.508 -23.828 -15.398 1 95.12 141 VAL B O 1
ATOM 2904 N N . GLU B 1 142 ? 15.469 -25.297 -14.062 1 92.12 142 GLU B N 1
ATOM 2905 C CA . GLU B 1 142 ? 16.359 -25.797 -15.109 1 92.12 142 GLU B CA 1
ATOM 2906 C C . GLU B 1 142 ? 15.578 -26.375 -16.281 1 92.12 142 GLU B C 1
ATOM 2908 O O . GLU B 1 142 ? 15.969 -26.219 -17.438 1 92.12 142 GLU B O 1
ATOM 2913 N N . ILE B 1 143 ? 14.562 -26.984 -15.953 1 92.75 143 ILE B N 1
ATOM 2914 C CA . ILE B 1 143 ? 13.734 -27.609 -16.984 1 92.75 143 ILE B CA 1
ATOM 2915 C C . ILE B 1 143 ? 12.969 -26.531 -17.75 1 92.75 143 ILE B C 1
ATOM 2917 O O . ILE B 1 143 ? 12.922 -26.547 -18.984 1 92.75 143 ILE B O 1
ATOM 2921 N N . SER B 1 144 ? 12.406 -25.578 -17.062 1 90.62 144 SER B N 1
ATOM 2922 C CA . SER B 1 144 ? 11.664 -24.5 -17.719 1 90.62 144 SER B CA 1
ATOM 2923 C C . SER B 1 144 ? 12.578 -23.656 -18.594 1 90.62 144 SER B C 1
ATOM 2925 O O . SER B 1 144 ? 12.172 -23.203 -19.672 1 90.62 144 SER B O 1
ATOM 2927 N N . GLN B 1 145 ? 13.773 -23.406 -18.156 1 86.94 145 GLN B N 1
ATOM 2928 C CA . GLN B 1 145 ? 14.703 -22.547 -18.891 1 86.94 145 GLN B CA 1
ATOM 2929 C C . GLN B 1 145 ? 15.266 -23.25 -20.109 1 86.94 145 GLN B C 1
ATOM 2931 O O . GLN B 1 145 ? 15.578 -22.594 -21.109 1 86.94 145 GLN B O 1
ATOM 2936 N N . ARG B 1 146 ? 15.453 -24.531 -20.047 1 83 146 ARG B N 1
ATOM 2937 C CA . ARG B 1 146 ? 15.875 -25.281 -21.219 1 83 146 ARG B CA 1
ATOM 2938 C C . ARG B 1 146 ? 14.859 -25.141 -22.344 1 83 146 ARG B C 1
ATOM 2940 O O . ARG B 1 146 ? 15.242 -25.047 -23.516 1 83 146 ARG B O 1
ATOM 2947 N N . LEU B 1 147 ? 13.75 -25.047 -21.984 1 70.81 147 LEU B N 1
ATOM 2948 C CA . LEU B 1 147 ? 12.664 -24.922 -22.953 1 70.81 147 LEU B CA 1
ATOM 2949 C C . LEU B 1 147 ? 12.641 -23.516 -23.562 1 70.81 147 LEU B C 1
ATOM 2951 O O . LEU B 1 147 ? 12.25 -23.344 -24.719 1 70.81 147 LEU B O 1
ATOM 2955 N N . MET B 1 148 ? 13.195 -22.578 -22.75 1 68.94 148 MET B N 1
ATOM 2956 C CA . MET B 1 148 ? 13.156 -21.188 -23.203 1 68.94 148 MET B CA 1
ATOM 2957 C C . MET B 1 148 ? 14.414 -20.828 -24 1 68.94 148 MET B C 1
ATOM 2959 O O . MET B 1 148 ? 14.367 -20 -24.906 1 68.94 148 MET B O 1
ATOM 2963 N N . THR B 1 149 ? 15.727 -21.203 -23.578 1 63.41 149 THR B N 1
ATOM 2964 C CA . THR B 1 149 ? 17.016 -20.781 -24.094 1 63.41 149 THR B CA 1
ATOM 2965 C C . THR B 1 149 ? 17.406 -21.562 -25.344 1 63.41 149 THR B C 1
ATOM 2967 O O . THR B 1 149 ? 18.406 -21.266 -25.984 1 63.41 149 THR B O 1
ATOM 2970 N N . SER B 1 150 ? 16.781 -22.609 -25.859 1 56.44 150 SER B N 1
ATOM 2971 C CA . SER B 1 150 ? 17.438 -23.203 -27.031 1 56.44 150 SER B CA 1
ATOM 2972 C C . SER B 1 150 ? 18.047 -22.125 -27.922 1 56.44 150 SER B C 1
ATOM 2974 O O . SER B 1 150 ? 18.812 -22.438 -28.844 1 56.44 150 SER B O 1
ATOM 2976 N N . ARG B 1 151 ? 17.812 -20.906 -27.641 1 52.84 151 ARG B N 1
ATOM 2977 C CA . ARG B 1 151 ? 18.141 -19.953 -28.703 1 52.84 151 ARG B CA 1
ATOM 2978 C C . ARG B 1 151 ? 19.422 -19.172 -28.359 1 52.84 151 ARG B C 1
ATOM 2980 O O . ARG B 1 151 ? 19.75 -18.188 -29.031 1 52.84 151 ARG B O 1
ATOM 2987 N N . TYR B 1 152 ? 20.219 -19.328 -27.172 1 56.16 152 TYR B N 1
ATOM 2988 C CA . TYR B 1 152 ? 21.234 -18.312 -26.891 1 56.16 152 TYR B CA 1
ATOM 2989 C C . TYR B 1 152 ? 22.531 -18.609 -27.641 1 56.16 152 TYR B C 1
ATOM 2991 O O . TYR B 1 152 ? 23.219 -19.578 -27.344 1 56.16 152 TYR B O 1
ATOM 2999 N N . LYS B 1 153 ? 22.672 -18.484 -28.797 1 53.69 153 LYS B N 1
ATOM 3000 C CA . LYS B 1 153 ? 23.688 -18.625 -29.828 1 53.69 153 LYS B CA 1
ATOM 3001 C C . LYS B 1 153 ? 24.984 -17.938 -29.406 1 53.69 153 LYS B C 1
ATOM 3003 O O . LYS B 1 153 ? 25.562 -17.172 -30.188 1 53.69 153 LYS B O 1
ATOM 3008 N N . GLY B 1 154 ? 25.531 -18 -28.172 1 61.69 154 GLY B N 1
ATOM 3009 C CA . GLY B 1 154 ? 26.922 -17.594 -28.016 1 61.69 154 GLY B CA 1
ATOM 3010 C C . GLY B 1 154 ? 27.078 -16.234 -27.391 1 61.69 154 GLY B C 1
ATOM 3011 O O . GLY B 1 154 ? 28.188 -15.719 -27.281 1 61.69 154 GLY B O 1
ATOM 3012 N N . ASP B 1 155 ? 26.234 -15.32 -27.172 1 63.16 155 ASP B N 1
ATOM 3013 C CA . ASP B 1 155 ? 26.391 -13.977 -26.625 1 63.16 155 ASP B CA 1
ATOM 3014 C C . ASP B 1 155 ? 26.516 -14.008 -25.109 1 63.16 155 ASP B C 1
ATOM 3016 O O . ASP B 1 155 ? 25.578 -14.367 -24.406 1 63.16 155 ASP B O 1
ATOM 3020 N N . GLU B 1 156 ? 27.797 -13.688 -24.531 1 64 156 GLU B N 1
ATOM 3021 C CA . GLU B 1 156 ? 28.172 -13.727 -23.125 1 64 156 GLU B CA 1
ATOM 3022 C C . GLU B 1 156 ? 27.219 -12.883 -22.281 1 64 156 GLU B C 1
ATOM 3024 O O . GLU B 1 156 ? 26.875 -13.258 -21.156 1 64 156 GLU B O 1
ATOM 3029 N N . ASN B 1 157 ? 27.016 -11.633 -22.703 1 66.69 157 ASN B N 1
ATOM 3030 C CA . ASN B 1 157 ? 26.078 -10.781 -21.969 1 66.69 157 ASN B CA 1
ATOM 3031 C C . ASN B 1 157 ? 24.719 -11.453 -21.797 1 66.69 157 ASN B C 1
ATOM 3033 O O . ASN B 1 157 ? 24.094 -11.328 -20.75 1 66.69 157 ASN B O 1
ATOM 3037 N N . LYS B 1 158 ? 24.406 -12.188 -22.719 1 73.62 158 LYS B N 1
ATOM 3038 C CA . LYS B 1 158 ? 23.156 -12.93 -22.656 1 73.62 158 LYS B CA 1
ATOM 3039 C C . LYS B 1 158 ? 23.25 -14.094 -21.672 1 73.62 158 LYS B C 1
ATOM 3041 O O . LYS B 1 158 ? 22.25 -14.445 -21.031 1 73.62 158 LYS B O 1
ATOM 3046 N N . LYS B 1 159 ? 24.438 -14.492 -21.516 1 73.62 159 LYS B N 1
ATOM 3047 C CA . LYS B 1 159 ? 24.688 -15.586 -20.578 1 73.62 159 LYS B CA 1
ATOM 3048 C C . LYS B 1 159 ? 24.578 -15.094 -19.125 1 73.62 159 LYS B C 1
ATOM 3050 O O . LYS B 1 159 ? 23.969 -15.766 -18.281 1 73.62 159 LYS B O 1
ATOM 3055 N N . ASP B 1 160 ? 25.188 -13.969 -18.766 1 76.5 160 ASP B N 1
ATOM 3056 C CA . ASP B 1 160 ? 25.141 -13.398 -17.438 1 76.5 160 ASP B CA 1
ATOM 3057 C C . ASP B 1 160 ? 23.703 -13.07 -17.031 1 76.5 160 ASP B C 1
ATOM 3059 O O . ASP B 1 160 ? 23.297 -13.328 -15.898 1 76.5 160 ASP B O 1
ATOM 3063 N N . VAL B 1 161 ? 23.016 -12.523 -17.906 1 78.19 161 VAL B N 1
ATOM 3064 C CA . VAL B 1 161 ? 21.625 -12.188 -17.688 1 78.19 161 VAL B CA 1
ATOM 3065 C C . VAL B 1 161 ? 20.812 -13.469 -17.453 1 78.19 161 VAL B C 1
ATOM 3067 O O . VAL B 1 161 ? 19.953 -13.516 -16.578 1 78.19 161 VAL B O 1
ATOM 3070 N N . HIS B 1 162 ? 21.203 -14.414 -18.141 1 78.56 162 HIS B N 1
ATOM 3071 C CA . HIS B 1 162 ? 20.531 -15.695 -18.016 1 78.56 162 HIS B CA 1
ATOM 3072 C C . HIS B 1 162 ? 20.812 -16.328 -16.656 1 78.56 162 HIS B C 1
ATOM 3074 O O . HIS B 1 162 ? 19.906 -16.812 -15.984 1 78.56 162 HIS B O 1
ATOM 3080 N N . GLU B 1 163 ? 22 -16.328 -16.312 1 81.94 163 GLU B N 1
ATOM 3081 C CA . GLU B 1 163 ? 22.391 -16.906 -15.023 1 81.94 163 GLU B CA 1
ATOM 3082 C C . GLU B 1 163 ? 21.719 -16.172 -13.859 1 81.94 163 GLU B C 1
ATOM 3084 O O . GLU B 1 163 ? 21.281 -16.797 -12.891 1 81.94 163 GLU B O 1
ATOM 3089 N N . ALA B 1 164 ? 21.75 -14.922 -13.938 1 82.25 164 ALA B N 1
ATOM 3090 C CA . ALA B 1 164 ? 21.094 -14.125 -12.906 1 82.25 164 ALA B CA 1
ATOM 3091 C C . ALA B 1 164 ? 19.594 -14.438 -12.836 1 82.25 164 ALA B C 1
ATOM 3093 O O . ALA B 1 164 ? 19.016 -14.516 -11.75 1 82.25 164 ALA B O 1
ATOM 3094 N N . ASN B 1 165 ? 19.062 -14.602 -13.945 1 85.25 165 ASN B N 1
ATOM 3095 C CA . ASN B 1 165 ? 17.656 -14.969 -14.008 1 85.25 165 ASN B CA 1
ATOM 3096 C C . ASN B 1 165 ? 17.406 -16.344 -13.391 1 85.25 165 ASN B C 1
ATOM 3098 O O . ASN B 1 165 ? 16.453 -16.516 -12.625 1 85.25 165 ASN B O 1
ATOM 3102 N N . VAL B 1 166 ? 18.266 -17.219 -13.664 1 90.5 166 VAL B N 1
ATOM 3103 C CA . VAL B 1 166 ? 18.125 -18.562 -13.141 1 90.5 166 VAL B CA 1
ATOM 3104 C C . VAL B 1 166 ? 18.266 -18.547 -11.617 1 90.5 166 VAL B C 1
ATOM 3106 O O . VAL B 1 166 ? 17.5 -19.203 -10.906 1 90.5 166 VAL B O 1
ATOM 3109 N N . ALA B 1 167 ? 19.266 -17.828 -11.102 1 92.75 167 ALA B N 1
ATOM 3110 C CA . ALA B 1 167 ? 19.469 -17.703 -9.656 1 92.75 167 ALA B CA 1
ATOM 3111 C C . ALA B 1 167 ? 18.25 -17.094 -8.984 1 92.75 167 ALA B C 1
ATOM 3113 O O . ALA B 1 167 ? 17.812 -17.562 -7.934 1 92.75 167 ALA B O 1
ATOM 3114 N N . PHE B 1 168 ? 17.719 -16.188 -9.625 1 92.12 168 PHE B N 1
ATOM 3115 C CA . PHE B 1 168 ? 16.531 -15.523 -9.117 1 92.12 168 PHE B CA 1
ATOM 3116 C C . PHE B 1 168 ? 15.344 -16.484 -9.086 1 92.12 168 PHE B C 1
ATOM 3118 O O . PHE B 1 168 ? 14.656 -16.594 -8.07 1 92.12 168 PHE B O 1
ATOM 3125 N N . LEU B 1 169 ? 15.156 -17.172 -10.133 1 94.69 169 LEU B N 1
ATOM 3126 C CA . LEU B 1 169 ? 14.023 -18.094 -10.227 1 94.69 169 LEU B CA 1
ATOM 3127 C C . LEU B 1 169 ? 14.172 -19.234 -9.227 1 94.69 169 LEU B C 1
ATOM 3129 O O . LEU B 1 169 ? 13.18 -19.703 -8.664 1 94.69 169 LEU B O 1
ATOM 3133 N N . ASN B 1 170 ? 15.352 -19.625 -9.039 1 96.94 170 ASN B N 1
ATOM 3134 C CA . ASN B 1 170 ? 15.578 -20.672 -8.047 1 96.94 170 ASN B CA 1
ATOM 3135 C C . ASN B 1 170 ? 15.273 -20.172 -6.637 1 96.94 170 ASN B C 1
ATOM 3137 O O . ASN B 1 170 ? 14.719 -20.922 -5.824 1 96.94 170 ASN B O 1
ATOM 3141 N N . ALA B 1 171 ? 15.688 -18.969 -6.355 1 96.38 171 ALA B N 1
ATOM 3142 C CA . ALA B 1 171 ? 15.344 -18.375 -5.066 1 96.38 171 ALA B CA 1
ATOM 3143 C C . ALA B 1 171 ? 13.828 -18.281 -4.895 1 96.38 171 ALA B C 1
ATOM 3145 O O . ALA B 1 171 ? 13.305 -18.578 -3.822 1 96.38 171 ALA B O 1
ATOM 3146 N N . CYS B 1 172 ? 13.172 -17.938 -5.938 1 97.19 172 CYS B N 1
ATOM 3147 C CA . CYS B 1 172 ? 11.719 -17.828 -5.914 1 97.19 172 CYS B CA 1
ATOM 3148 C C . CYS B 1 172 ? 11.07 -19.203 -5.695 1 97.19 172 CYS B C 1
ATOM 3150 O O . CYS B 1 172 ? 10.078 -19.312 -4.977 1 97.19 172 CYS B O 1
ATOM 3152 N N . ARG B 1 173 ? 11.625 -20.188 -6.355 1 98.12 173 ARG B N 1
ATOM 3153 C CA . ARG B 1 173 ? 11.078 -21.516 -6.156 1 98.12 173 ARG B CA 1
ATOM 3154 C C . ARG B 1 173 ? 11.227 -21.969 -4.703 1 98.12 173 ARG B C 1
ATOM 3156 O O . ARG B 1 173 ? 10.305 -22.547 -4.133 1 98.12 173 ARG B O 1
ATOM 3163 N N . LYS B 1 174 ? 12.344 -21.672 -4.133 1 98.31 174 LYS B N 1
ATOM 3164 C CA . LYS B 1 174 ? 12.57 -21.984 -2.721 1 98.31 174 LYS B CA 1
ATOM 3165 C C . LYS B 1 174 ? 11.523 -21.297 -1.841 1 98.31 174 LYS B C 1
ATOM 3167 O O . LYS B 1 174 ? 10.906 -21.938 -0.986 1 98.31 174 LYS B O 1
ATOM 3172 N N . SER B 1 175 ? 11.297 -20.016 -2.072 1 98.38 175 SER B N 1
ATOM 3173 C CA . SER B 1 175 ? 10.289 -19.25 -1.343 1 98.38 175 SER B CA 1
ATOM 3174 C C . SER B 1 175 ? 8.891 -19.828 -1.558 1 98.38 175 SER B C 1
ATOM 3176 O O . SER B 1 175 ? 8.109 -19.922 -0.613 1 98.38 175 SER B O 1
ATOM 3178 N N . ALA B 1 176 ? 8.648 -20.188 -2.764 1 98.69 176 ALA B N 1
ATOM 3179 C CA . ALA B 1 176 ? 7.332 -20.703 -3.121 1 98.69 176 ALA B CA 1
ATOM 3180 C C . ALA B 1 176 ? 7.039 -22.016 -2.379 1 98.69 176 ALA B C 1
ATOM 3182 O O . ALA B 1 176 ? 5.953 -22.172 -1.813 1 98.69 176 ALA B O 1
ATOM 3183 N N . LEU B 1 177 ? 7.977 -22.859 -2.393 1 98.69 177 LEU B N 1
ATOM 3184 C CA . LEU B 1 177 ? 7.785 -24.141 -1.748 1 98.69 177 LEU B CA 1
ATOM 3185 C C . LEU B 1 177 ? 7.668 -23.984 -0.236 1 98.69 177 LEU B C 1
ATOM 3187 O O . LEU B 1 177 ? 6.883 -24.688 0.407 1 98.69 177 LEU B O 1
ATOM 3191 N N . TYR B 1 178 ? 8.438 -23.094 0.302 1 98.75 178 TYR B N 1
ATOM 3192 C CA . TYR B 1 178 ? 8.328 -22.797 1.726 1 98.75 178 TYR B CA 1
ATOM 3193 C C . TYR B 1 178 ? 6.945 -22.25 2.066 1 98.75 178 TYR B C 1
ATOM 3195 O O . TYR B 1 178 ? 6.301 -22.734 3 1 98.75 178 TYR B O 1
ATOM 3203 N N . ALA B 1 179 ? 6.453 -21.312 1.313 1 98.69 179 ALA B N 1
ATOM 3204 C CA . ALA B 1 179 ? 5.145 -20.719 1.529 1 98.69 179 ALA B CA 1
ATOM 3205 C C . ALA B 1 179 ? 4.027 -21.734 1.331 1 98.69 179 ALA B C 1
ATOM 3207 O O . ALA B 1 179 ? 3.053 -21.75 2.086 1 98.69 179 ALA B O 1
ATOM 3208 N N . ALA B 1 180 ? 4.199 -22.547 0.307 1 98.75 180 ALA B N 1
ATOM 3209 C CA . ALA B 1 180 ? 3.197 -23.562 0.007 1 98.75 180 ALA B CA 1
ATOM 3210 C C . ALA B 1 180 ? 3.014 -24.516 1.185 1 98.75 180 ALA B C 1
ATOM 3212 O O . ALA B 1 180 ? 1.885 -24.844 1.552 1 98.75 180 ALA B O 1
ATOM 3213 N N . LYS B 1 181 ? 4.094 -24.891 1.719 1 98.25 181 LYS B N 1
ATOM 3214 C CA . LYS B 1 181 ? 4.035 -25.781 2.877 1 98.25 181 LYS B CA 1
ATOM 3215 C C . LYS B 1 181 ? 3.43 -25.062 4.082 1 98.25 181 LYS B C 1
ATOM 3217 O O . LYS B 1 181 ? 2.564 -25.625 4.766 1 98.25 181 LYS B O 1
ATOM 3222 N N . LYS B 1 182 ? 3.85 -23.875 4.305 1 98 182 LYS B N 1
ATOM 3223 C CA . LYS B 1 182 ? 3.414 -23.094 5.461 1 98 182 LYS B CA 1
ATOM 3224 C C . LYS B 1 182 ? 1.926 -22.781 5.375 1 98 182 LYS B C 1
ATOM 3226 O O . LYS B 1 182 ? 1.226 -22.781 6.391 1 98 182 LYS B O 1
ATOM 3231 N N . GLN B 1 183 ? 1.421 -22.5 4.172 1 97.94 183 GLN B N 1
ATOM 3232 C CA . GLN B 1 183 ? 0.066 -21.984 4.008 1 97.94 183 GLN B CA 1
ATOM 3233 C C . GLN B 1 183 ? -0.885 -23.078 3.531 1 97.94 183 GLN B C 1
ATOM 3235 O O . GLN B 1 183 ? -2.08 -22.844 3.352 1 97.94 183 GLN B O 1
ATOM 3240 N N . GLY B 1 184 ? -0.352 -24.219 3.178 1 98.06 184 GLY B N 1
ATOM 3241 C CA . GLY B 1 184 ? -1.187 -25.328 2.771 1 98.06 184 GLY B CA 1
ATOM 3242 C C . GLY B 1 184 ? -1.63 -25.25 1.322 1 98.06 184 GLY B C 1
ATOM 3243 O O . GLY B 1 184 ? -2.768 -25.594 0.996 1 98.06 184 GLY B O 1
ATOM 3244 N N . TRP B 1 185 ? -0.782 -24.75 0.416 1 98.75 185 TRP B N 1
ATOM 3245 C CA . TRP B 1 185 ? -1.095 -24.75 -1.01 1 98.75 185 TRP B CA 1
ATOM 3246 C C . TRP B 1 185 ? -1.058 -26.172 -1.565 1 98.75 185 TRP B C 1
ATOM 3248 O O . TRP B 1 185 ? -0.354 -27.031 -1.035 1 98.75 185 TRP B O 1
ATOM 3258 N N . ALA B 1 186 ? -1.819 -26.406 -2.58 1 98.88 186 ALA B N 1
ATOM 3259 C CA . ALA B 1 186 ? -1.631 -27.625 -3.359 1 98.88 186 ALA B CA 1
ATOM 3260 C C . ALA B 1 186 ? -0.448 -27.5 -4.312 1 98.88 186 ALA B C 1
ATOM 3262 O O . ALA B 1 186 ? -0.415 -26.594 -5.148 1 98.88 186 ALA B O 1
ATOM 3263 N N . ILE B 1 187 ? 0.5 -28.375 -4.145 1 98.81 187 ILE B N 1
ATOM 3264 C CA . ILE B 1 187 ? 1.663 -28.359 -5.027 1 98.81 187 ILE B CA 1
ATOM 3265 C C . ILE B 1 187 ? 1.485 -29.406 -6.125 1 98.81 187 ILE B C 1
ATOM 3267 O O . ILE B 1 187 ? 1.233 -30.578 -5.84 1 98.81 187 ILE B O 1
ATOM 3271 N N . VAL B 1 188 ? 1.577 -29 -7.359 1 98.81 188 VAL B N 1
ATOM 3272 C CA . VAL B 1 188 ? 1.499 -29.906 -8.5 1 98.81 188 VAL B CA 1
ATOM 3273 C C . VAL B 1 188 ? 2.877 -30.047 -9.141 1 98.81 188 VAL B C 1
ATOM 3275 O O . VAL B 1 188 ? 3.395 -29.094 -9.734 1 98.81 188 VAL B O 1
ATOM 3278 N N . GLU B 1 189 ? 3.434 -31.203 -9 1 98.31 189 GLU B N 1
ATOM 3279 C CA . GLU B 1 189 ? 4.691 -31.484 -9.688 1 98.31 189 GLU B CA 1
ATOM 3280 C C . GLU B 1 189 ? 4.496 -31.531 -11.203 1 98.31 189 GLU B C 1
ATOM 3282 O O . GLU B 1 189 ? 3.664 -32.281 -11.703 1 98.31 189 GLU B O 1
ATOM 3287 N N . CYS B 1 190 ? 5.363 -30.781 -11.93 1 98.19 190 CYS B N 1
ATOM 3288 C CA . CYS B 1 190 ? 5.109 -30.594 -13.352 1 98.19 190 CYS B CA 1
ATOM 3289 C C . CYS B 1 190 ? 6.195 -31.25 -14.195 1 98.19 190 CYS B C 1
ATOM 3291 O O . CYS B 1 190 ? 6.242 -31.062 -15.414 1 98.19 190 CYS B O 1
ATOM 3293 N N . SER B 1 191 ? 7.062 -31.969 -13.57 1 97 191 SER B N 1
ATOM 3294 C CA . SER B 1 191 ? 8.125 -32.656 -14.297 1 97 191 SER B CA 1
ATOM 3295 C C . SER B 1 191 ? 8.391 -34.062 -13.711 1 97 191 SER B C 1
ATOM 3297 O O . SER B 1 191 ? 7.969 -34.344 -12.594 1 97 191 SER B O 1
ATOM 3299 N N . ASP B 1 192 ? 9.078 -34.875 -14.562 1 95.38 192 ASP B N 1
ATOM 3300 C CA . ASP B 1 192 ? 9.469 -36.188 -14.062 1 95.38 192 ASP B CA 1
ATOM 3301 C C . ASP B 1 192 ? 10.914 -36.188 -13.562 1 95.38 192 ASP B C 1
ATOM 3303 O O . ASP B 1 192 ? 11.547 -37.25 -13.445 1 95.38 192 ASP B O 1
ATOM 3307 N N . GLY B 1 193 ? 11.445 -34.969 -13.32 1 91.81 193 GLY B N 1
ATOM 3308 C CA . GLY B 1 193 ? 12.828 -34.812 -12.906 1 91.81 193 GLY B CA 1
ATOM 3309 C C . GLY B 1 193 ? 13.758 -34.438 -14.039 1 91.81 193 GLY B C 1
ATOM 3310 O O . GLY B 1 193 ? 14.836 -33.875 -13.82 1 91.81 193 GLY B O 1
ATOM 3311 N N . GLU B 1 194 ? 13.383 -34.812 -15.273 1 92.06 194 GLU B N 1
ATOM 3312 C CA . GLU B 1 194 ? 14.203 -34.531 -16.453 1 92.06 194 GLU B CA 1
ATOM 3313 C C . GLU B 1 194 ? 13.43 -33.719 -17.484 1 92.06 194 GLU B C 1
ATOM 3315 O O . GLU B 1 194 ? 13.969 -32.812 -18.109 1 92.06 194 GLU B O 1
ATOM 3320 N N . ASN B 1 195 ? 12.195 -34.094 -17.672 1 94.5 195 ASN B N 1
ATOM 3321 C CA . ASN B 1 195 ? 11.336 -33.469 -18.672 1 94.5 195 ASN B CA 1
ATOM 3322 C C . ASN B 1 195 ? 10.016 -33 -18.062 1 94.5 195 ASN B C 1
ATOM 3324 O O . ASN B 1 195 ? 9.578 -33.531 -17.047 1 94.5 195 ASN B O 1
ATOM 3328 N N . PRO B 1 196 ? 9.43 -32 -18.672 1 96.25 196 PRO B N 1
ATOM 3329 C CA . PRO B 1 196 ? 8.07 -31.656 -18.234 1 96.25 196 PRO B CA 1
ATOM 3330 C C . PRO B 1 196 ? 7.082 -32.812 -18.406 1 96.25 196 PRO B C 1
ATOM 3332 O O . PRO B 1 196 ? 7.188 -33.594 -19.359 1 96.25 196 PRO B O 1
ATOM 3335 N N . LEU B 1 197 ? 6.184 -32.906 -17.484 1 97.81 197 LEU B N 1
ATOM 3336 C CA . LEU B 1 197 ? 5.07 -33.812 -17.688 1 97.81 197 LEU B CA 1
ATOM 3337 C C . LEU B 1 197 ? 4.176 -33.344 -18.812 1 97.81 197 LEU B C 1
ATOM 3339 O O . LEU B 1 197 ? 4.137 -32.156 -19.125 1 97.81 197 LEU B O 1
ATOM 3343 N N . PRO B 1 198 ? 3.453 -34.344 -19.453 1 97.75 198 PRO B N 1
ATOM 3344 C CA . PRO B 1 198 ? 2.492 -33.938 -20.484 1 97.75 198 PRO B CA 1
ATOM 3345 C C . PRO B 1 198 ? 1.436 -32.969 -19.953 1 97.75 198 PRO B C 1
ATOM 3347 O O . PRO B 1 198 ? 0.999 -33.094 -18.797 1 97.75 198 PRO B O 1
ATOM 3350 N N . ILE B 1 199 ? 1.007 -32.062 -20.766 1 98.06 199 ILE B N 1
ATOM 3351 C CA . ILE B 1 199 ? 0.057 -31.016 -20.422 1 98.06 199 ILE B CA 1
ATOM 3352 C C . ILE B 1 199 ? -1.205 -31.641 -19.828 1 98.06 199 ILE B C 1
ATOM 3354 O O . ILE B 1 199 ? -1.705 -31.172 -18.797 1 98.06 199 ILE B O 1
ATOM 3358 N N . ASP B 1 200 ? -1.674 -32.75 -20.438 1 98.38 200 ASP B N 1
ATOM 3359 C CA . ASP B 1 200 ? -2.922 -33.375 -20.016 1 98.38 200 ASP B CA 1
ATOM 3360 C C . ASP B 1 200 ? -2.768 -34.031 -18.641 1 98.38 200 ASP B C 1
ATOM 3362 O O . ASP B 1 200 ? -3.717 -34.062 -17.859 1 98.38 200 ASP B O 1
ATOM 3366 N N . GLU B 1 201 ? -1.616 -34.5 -18.391 1 98.56 201 GLU B N 1
ATOM 3367 C CA . GLU B 1 201 ? -1.358 -35.094 -17.094 1 98.56 201 GLU B CA 1
ATOM 3368 C C . GLU B 1 201 ? -1.389 -34.062 -15.977 1 98.56 201 GLU B C 1
ATOM 3370 O O . GLU B 1 201 ? -1.991 -34.281 -14.922 1 98.56 201 GLU B O 1
ATOM 3375 N N . ILE B 1 202 ? -0.754 -32.969 -16.172 1 98.69 202 ILE B N 1
ATOM 3376 C CA . ILE B 1 202 ? -0.764 -31.875 -15.211 1 98.69 202 ILE B CA 1
ATOM 3377 C C . ILE B 1 202 ? -2.191 -31.359 -15.023 1 98.69 202 ILE B C 1
ATOM 3379 O O . ILE B 1 202 ? -2.641 -31.156 -13.891 1 98.69 202 ILE B O 1
ATOM 3383 N N . HIS B 1 203 ? -2.906 -31.219 -16.109 1 98.75 203 HIS B N 1
ATOM 3384 C CA . HIS B 1 203 ? -4.281 -30.75 -16.078 1 98.75 203 HIS B CA 1
ATOM 3385 C C . HIS B 1 203 ? -5.164 -31.656 -15.242 1 98.75 203 HIS B C 1
ATOM 3387 O O . HIS B 1 203 ? -5.969 -31.188 -14.438 1 98.75 203 HIS B O 1
ATOM 3393 N N . ASN B 1 204 ? -4.977 -32.938 -15.43 1 98.69 204 ASN B N 1
ATOM 3394 C CA . ASN B 1 204 ? -5.777 -33.906 -14.68 1 98.69 204 ASN B CA 1
ATOM 3395 C C . ASN B 1 204 ? -5.531 -33.781 -13.18 1 98.69 204 ASN B C 1
ATOM 3397 O O . ASN B 1 204 ? -6.465 -33.875 -12.383 1 98.69 204 ASN B O 1
ATOM 3401 N N . LYS B 1 205 ? -4.293 -33.594 -12.812 1 98.69 205 LYS B N 1
ATOM 3402 C CA . LYS B 1 205 ? -3.965 -33.406 -11.406 1 98.69 205 LYS B CA 1
ATOM 3403 C C . LYS B 1 205 ? -4.656 -32.156 -10.852 1 98.69 205 LYS B C 1
ATOM 3405 O O . LYS B 1 205 ? -5.199 -32.188 -9.742 1 98.69 205 LYS B O 1
ATOM 3410 N N . ILE B 1 206 ? -4.652 -31.094 -11.586 1 98.81 206 ILE B N 1
ATOM 3411 C CA . ILE B 1 206 ? -5.258 -29.844 -11.18 1 98.81 206 ILE B CA 1
ATOM 3412 C C . ILE B 1 206 ? -6.762 -30.016 -11.008 1 98.81 206 ILE B C 1
ATOM 3414 O O . ILE B 1 206 ? -7.332 -29.594 -9.992 1 98.81 206 ILE B O 1
ATOM 3418 N N . VAL B 1 207 ? -7.395 -30.656 -11.992 1 98.69 207 VAL B N 1
ATOM 3419 C CA . VAL B 1 207 ? -8.844 -30.859 -11.961 1 98.69 207 VAL B CA 1
ATOM 3420 C C . VAL B 1 207 ? -9.234 -31.672 -10.734 1 98.69 207 VAL B C 1
ATOM 3422 O O . VAL B 1 207 ? -10.219 -31.359 -10.062 1 98.69 207 VAL B O 1
ATOM 3425 N N . GLN B 1 208 ? -8.438 -32.688 -10.445 1 98.44 208 GLN B N 1
ATOM 3426 C CA . GLN B 1 208 ? -8.711 -33.5 -9.273 1 98.44 208 GLN B CA 1
ATOM 3427 C C . GLN B 1 208 ? -8.672 -32.656 -7.996 1 98.44 208 GLN B C 1
ATOM 3429 O O . GLN B 1 208 ? -9.531 -32.812 -7.125 1 98.44 208 GLN B O 1
ATOM 3434 N N . ILE B 1 209 ? -7.723 -31.828 -7.875 1 98.56 209 ILE B N 1
ATOM 3435 C CA . ILE B 1 209 ? -7.566 -30.969 -6.711 1 98.56 209 ILE B CA 1
ATOM 3436 C C . ILE B 1 209 ? -8.758 -30.016 -6.613 1 98.56 209 ILE B C 1
ATOM 3438 O O . ILE B 1 209 ? -9.336 -29.844 -5.539 1 98.56 209 ILE B O 1
ATOM 3442 N N . VAL B 1 210 ? -9.133 -29.422 -7.703 1 98.44 210 VAL B N 1
ATOM 3443 C CA . VAL B 1 210 ? -10.203 -28.422 -7.75 1 98.44 210 VAL B CA 1
ATOM 3444 C C . VAL B 1 210 ? -11.539 -29.094 -7.43 1 98.44 210 VAL B C 1
ATOM 3446 O O . VAL B 1 210 ? -12.352 -28.531 -6.684 1 98.44 210 VAL B O 1
ATOM 3449 N N . GLU B 1 211 ? -11.727 -30.312 -7.988 1 97.31 211 GLU B N 1
ATOM 3450 C CA . GLU B 1 211 ? -12.969 -31.031 -7.73 1 97.31 211 GLU B CA 1
ATOM 3451 C C . GLU B 1 211 ? -13.125 -31.344 -6.242 1 97.31 211 GLU B C 1
ATOM 3453 O O . GLU B 1 211 ? -14.227 -31.25 -5.699 1 97.31 211 GLU B O 1
ATOM 3458 N N . LYS B 1 212 ? -12.047 -31.703 -5.699 1 96.94 212 LYS B N 1
ATOM 3459 C CA . LYS B 1 212 ? -12.078 -31.969 -4.266 1 96.94 212 LYS B CA 1
ATOM 3460 C C . LYS B 1 212 ? -12.484 -30.734 -3.48 1 96.94 212 LYS B C 1
ATOM 3462 O O . LYS B 1 212 ? -13.273 -30.812 -2.535 1 96.94 212 LYS B O 1
ATOM 3467 N N . GLU B 1 213 ? -11.992 -29.547 -3.83 1 94.94 213 GLU B N 1
ATOM 3468 C CA . GLU B 1 213 ? -12.32 -28.281 -3.176 1 94.94 213 GLU B CA 1
ATOM 3469 C C . GLU B 1 213 ? -13.773 -27.906 -3.406 1 94.94 213 GLU B C 1
ATOM 3471 O O . GLU B 1 213 ? -14.453 -27.453 -2.482 1 94.94 213 GLU B O 1
ATOM 3476 N N . LEU B 1 214 ? -14.305 -28.109 -4.613 1 93.69 214 LEU B N 1
ATOM 3477 C CA . LEU B 1 214 ? -15.664 -27.719 -4.969 1 93.69 214 LEU B CA 1
ATOM 3478 C C . LEU B 1 214 ? -16.688 -28.609 -4.27 1 93.69 214 LEU B C 1
ATOM 3480 O O . LEU B 1 214 ? -17.781 -28.172 -3.951 1 93.69 214 LEU B O 1
ATOM 3484 N N . ASN B 1 215 ? -16.266 -29.859 -4.078 1 88.88 215 ASN B N 1
ATOM 3485 C CA . ASN B 1 215 ? -17.172 -30.797 -3.42 1 88.88 215 ASN B CA 1
ATOM 3486 C C . ASN B 1 215 ? -17.188 -30.594 -1.908 1 88.88 215 ASN B C 1
ATOM 3488 O O . ASN B 1 215 ? -18.141 -30.984 -1.234 1 88.88 215 ASN B O 1
ATOM 3492 N N . ASN B 1 216 ? -16.156 -30.031 -1.33 1 79.62 216 ASN B N 1
ATOM 3493 C CA . ASN B 1 216 ? -16.062 -29.75 0.1 1 79.62 216 ASN B CA 1
ATOM 3494 C C . ASN B 1 216 ? -16.719 -28.438 0.458 1 79.62 216 ASN B C 1
ATOM 3496 O O . ASN B 1 216 ? -17 -28.156 1.629 1 79.62 216 ASN B O 1
ATOM 3500 N N . ALA B 1 217 ? -16.859 -27.672 -0.48 1 67.38 217 ALA B N 1
ATOM 3501 C CA . ALA B 1 217 ? -17.516 -26.375 -0.233 1 67.38 217 ALA B CA 1
ATOM 3502 C C . ALA B 1 217 ? -19.031 -26.531 -0.155 1 67.38 217 ALA B C 1
ATOM 3504 O O . ALA B 1 217 ? -19.594 -27.438 -0.768 1 67.38 217 ALA B O 1
#

Radius of gyration: 25.56 Å; Cα contacts (8 Å, |Δi|>4): 563; chains: 2; bounding box: 58×73×52 Å

Secondary structure (DSSP, 8-state):
-EE-TTSSHHHHHHHHHHHHHHTT--EEEEESS-TTSGGGHHHHHHHTTTT-SSGGGS-HHHHHHHHHHHHHHHIIIIIHHHHHTT-EEEEES-THHHHHHTGGGS-GGGHHHHHHHHHIIIIIII-PPPPS--EEEE--HHHHHHHHHTT--S-HHHHHHHHHHHHHHHHHHHHHHHHHHHHTPEEEE-BSSSSBPPHHHHHHHHHHHHHHHHHH-/-EE-TTSSHHHHHHHHHHHHHHTT--EEEEESS-TTSGGGHHHHHHHTTTT-SSGGGS-HHHHHHHHHHHHHHHIIIIIHHHHHTT-EEEEES-TTHHHHHTGGGS-GGGHHHHHHHHHIIIIIII-PPPPS--EEEE--HHHHHHHHHTT--S-HHHHHHHHHHHHHHHHHHHHHHHHHHHHTPEEEE-BSSSSBPPHHHHHHHHHHHHHHHHHH-

Organism: NCBI:txid290054

Sequence (434 aa):
MEGLDGSGKSTQTDLLEKYIVQNNIEYKKIKLPDYDSPSSTLVNMYLGGEFGTDASDVNAYAASAFYAVDRFASFKLKWKYDYENGKLILADRYATSNLIYQTEKIDENKWDEYIEWSEDFEYNKIGIPRPDLVIFLDMPVEISQRLMTSRYKGDENKKDVHEANVAFLNACRKSALYAAKKQGWAIVECSDGENPLPIDEIHNKIVQIVEKELNNAMEGLDGSGKSTQTDLLEKYIVQNNIEYKKIKLPDYDSPSSTLVNMYLGGEFGTDASDVNAYAASAFYAVDRFASFKLKWKYDYENGKLILADRYATSNLIYQTEKIDENKWDEYIEWSEDFEYNKIGIPRPDLVIFLDMPVEISQRLMTSRYKGDENKKDVHEANVAFLNACRKSALYAAKKQGWAIVECSDGENPLPIDEIHNKIVQIVEKELNNA

Foldseek 3Di:
DAEDPLLCLVVLLVLVVVVCVVVVAFAAEEEPPPPVDCLLVVVVCVVVQVQHDDLLSAALVRNLVSRLSSQLCCCVPPPVVVVVVPGHYRYPDDLCVSLLQRLLSDDPVCSVVVLVVSCCCRCPVSNDPDDLAAEYRDDQLVQSVVVVVPPVPDDVVVVVVVVVVSVSNVSSSVSSVVSCVVVVHHYQYQPPVHHGDDPVVSSVVVVVVVVVSVVVD/DAEDPLLCLVVLLVLVVVVCVVVVAFAAEEEPPPPVDCLLVVVVCVVVQVQHDDLLSAALVRNLVSRLSSQLVCCVPPPVVVVVVPGHYRYPDDLCVSLLQRLLSDDPVCSVVVLVVSCCCRCPVSNDPDDLAAEYRDDQLVQSVVVVVPPVPDDVVVVVVVVVVSVSNVSSSVSSVVSCVVVVHHYQYQPPVHHGDDSVVSSVVVVVVVVVSVVVD

Nearest PDB structures (foldseek):
  2yog-assembly1_A  TM=8.317E-01  e=5.952E-09  Plasmodium falciparum 3D7
  1n5l-assembly1_B  TM=7.751E-01  e=2.513E-08  Mycobacterium tuberculosis
  4tmk-assembly1_A  TM=7.540E-01  e=2.249E-08  Escherichia coli
  5nq5-assembly1_A-2  TM=8.048E-01  e=9.496E-08  Mycobacterium tuberculosis H37Rv
  1g3u-assembly1_A  TM=7.541E-01  e=1.061E-07  Mycobacterium tuberculosis

pLDDT: mean 94.42, std 9.21, range [52.84, 98.94]

InterPro domains:
  IPR027417 P-loop containing nucleoside triphosphate hydrolase [G3DSA:3.40.50.300] (1-209)
  IPR027417 P-loop containing nucleoside triphosphate hydrolase [SSF52540] (2-215)
  IPR039430 Thymidylate kinase-like domain [PF02223] (2-205)

Solvent-accessible surface area (backbone atoms only — not comparable to full-atom values): 23962 Å² total; per-residue (Å²): 72,38,53,56,90,66,40,48,49,71,59,48,50,53,52,50,49,51,51,38,56,76,66,70,51,66,64,44,78,48,57,52,77,42,77,91,40,73,51,26,44,53,41,50,40,51,76,69,33,68,60,43,82,51,80,77,55,52,48,42,50,41,52,41,47,37,50,46,55,19,50,47,48,45,37,66,69,73,41,40,68,48,50,76,69,69,34,45,72,47,37,44,36,57,79,66,47,43,46,24,71,29,40,70,75,42,59,75,93,45,40,65,58,50,52,51,48,52,48,41,45,45,42,64,52,52,51,44,85,73,76,94,72,47,42,35,38,49,43,57,58,70,54,32,43,55,74,67,48,85,69,74,83,76,56,63,74,57,46,55,54,45,50,53,49,49,54,49,48,48,47,26,48,54,25,33,54,52,46,28,65,76,72,65,39,47,76,41,73,36,47,78,86,76,48,72,50,57,70,67,58,49,43,51,54,49,50,54,54,49,50,54,53,64,71,69,104,71,38,53,57,90,67,40,48,49,71,61,48,50,52,53,50,50,52,50,37,55,76,66,71,49,65,64,45,79,47,57,53,76,42,78,91,40,74,51,26,44,53,41,49,40,51,76,69,32,70,61,42,82,50,80,78,54,54,48,43,50,40,52,39,47,37,52,46,55,19,48,47,47,45,37,66,68,71,43,40,70,47,49,77,69,68,34,45,74,47,38,43,36,58,79,67,47,42,46,24,73,28,39,70,75,44,59,75,94,45,41,66,59,51,52,51,48,53,48,42,45,44,41,64,50,52,49,44,83,73,77,93,72,48,43,34,38,48,43,60,60,70,54,30,44,55,72,67,47,83,70,73,84,76,56,62,73,58,46,55,56,44,50,53,48,49,54,48,48,47,47,26,48,52,26,33,53,52,46,29,66,75,71,65,40,46,74,41,74,36,48,77,86,76,47,72,50,56,69,67,59,48,45,52,54,51,50,52,55,49,49,55,52,61,69,71,98